Protein AF-A0A4R6IGE2-F1 (afdb_monomer)

Nearest PDB structures (foldseek):
  7t22-assembly1_F  TM=5.938E-01  e=7.488E-34  Escherichia coli K-12
  3bh0-assembly1_A  TM=9.143E-01  e=8.572E-26  Bacillus phage SPP1
  6kza-assembly1_A  TM=8.684E-01  e=1.118E-25  Escherichia coli
  3bgw-assembly2_D  TM=7.047E-01  e=2.065E-30  Bacillus phage SPP1
  3bgw-assembly1_A  TM=6.607E-01  e=1.350E-30  Bacillus phage SPP1

Sequence (485 aa):
MYNTKSETNLSDPLVESLVLALLIYNRSTIEEFRGIIKMEDFDVPMHQELFSIIDSMVHFDTTVFEAKNKIKLVNRDSIVTELNRRIKDDHNFVQRFPNLTSEYIDNLAFSLSSSELLIDYVNKLKEKNKYRKIYNLLKENKRAFESDSIIDKPTLDFITEFSIKLNEIYDGQLNTEFENIHTVAMDYLQDLSNRSTTSEFPGIPSGFDDLDEITLGWQNGQLIILAARPGMGKTALAINFAVNAAEQFNKNVLFFSLEMDSSQLVERIIASDSKVNTLQLRKASNLTKEKKTAIQASVSKFSNWNINFSSKHDSELYSIINQIKRANSKKKLDLVIIDYLQLIHIKKKSGGDNRQVEVSKISNQLKALARELEIPIISLAQLSRQVEQRPDKRPLLSDLRESGSIEQDADIVLFMYRDDYYRKNDKSDDRSNSLSFVEIKVSKNRQGQTSTAKLIFNPAHSNFRNMNPDEAATLKKMEAEAGVK

Mean predicted aligned error: 15.22 Å

Solvent-accessible surface area (backbone atoms only — not comparable to full-atom values): 27382 Å² total; per-residue (Å²): 138,82,83,88,74,70,83,76,80,54,65,53,71,66,49,52,44,42,52,50,27,42,44,45,76,32,72,68,49,45,68,73,42,60,89,70,67,53,54,77,41,43,78,53,70,61,55,24,51,53,44,49,55,56,50,53,61,63,60,64,69,74,81,60,98,78,66,92,90,70,82,77,62,79,30,66,69,53,51,47,53,50,50,55,47,49,46,71,76,33,89,57,41,56,79,77,35,73,73,75,44,68,68,47,62,57,54,29,58,78,61,67,68,72,81,88,50,52,67,59,40,53,51,50,39,47,51,30,32,46,53,44,53,53,50,50,5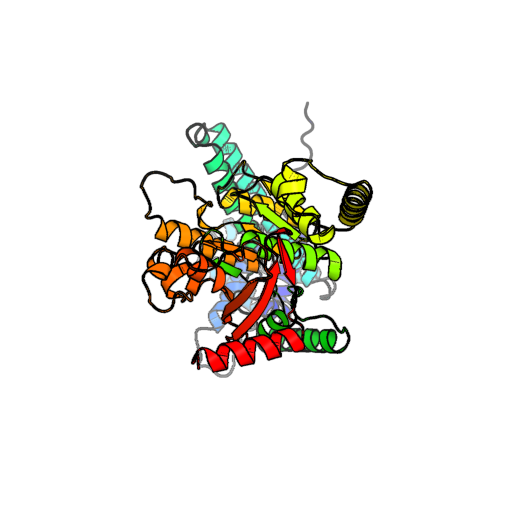3,52,51,53,52,50,50,37,60,75,63,56,72,49,75,85,52,60,69,67,59,54,53,47,54,52,50,52,58,52,46,54,62,64,53,72,71,65,84,61,88,68,81,58,70,67,59,56,50,51,55,49,51,52,54,52,54,51,50,75,72,41,97,61,67,88,18,53,51,50,75,33,65,62,48,27,73,53,57,46,20,52,38,62,30,30,24,32,36,47,31,26,54,89,90,76,44,64,69,39,54,53,50,47,34,49,47,32,27,14,69,78,65,70,30,33,29,41,39,38,26,64,82,54,53,64,68,63,53,49,50,40,51,41,10,36,73,38,67,40,46,43,70,36,63,76,66,70,43,94,69,48,73,66,55,51,51,35,43,53,54,39,60,61,56,51,80,74,38,44,70,46,77,46,62,66,86,65,49,38,49,69,58,46,51,51,51,51,55,56,46,34,74,77,47,74,56,54,35,38,38,36,41,39,55,88,66,51,42,73,90,75,83,84,71,89,74,55,67,41,61,52,47,29,52,50,38,48,50,51,30,50,48,11,46,75,68,53,23,21,32,40,34,27,38,77,44,52,74,67,44,74,75,41,92,70,58,68,80,54,79,74,45,48,53,76,24,61,48,39,68,69,56,35,39,30,34,34,36,54,43,49,65,66,69,59,52,49,73,70,78,76,64,93,68,88,81,58,77,36,65,31,39,40,31,32,77,38,38,78,88,51,64,64,52,69,23,63,36,37,35,35,77,55,22,46,32,75,44,70,59,51,73,68,56,52,54,50,48,52,50,52,36,61,75,68,70,63,126

Structure (mmCIF, N/CA/C/O backbone):
data_AF-A0A4R6IGE2-F1
#
_entry.id   AF-A0A4R6IGE2-F1
#
loop_
_atom_site.group_PDB
_atom_site.id
_atom_site.type_symbol
_atom_site.label_atom_id
_atom_site.label_alt_id
_atom_site.label_comp_id
_atom_site.label_asym_id
_atom_site.label_entity_id
_atom_site.label_seq_id
_atom_site.pdbx_PDB_ins_code
_atom_site.Cartn_x
_atom_site.Cartn_y
_atom_site.Cartn_z
_atom_site.occupancy
_atom_site.B_iso_or_equiv
_atom_site.auth_seq_id
_atom_site.auth_comp_id
_atom_site.auth_asym_id
_atom_site.auth_atom_id
_atom_site.pdbx_PDB_model_num
ATOM 1 N N . MET A 1 1 ? -33.494 39.518 17.119 1.00 35.81 1 MET A N 1
ATOM 2 C CA . MET A 1 1 ? -34.169 38.308 17.634 1.00 35.81 1 MET A CA 1
ATOM 3 C C . MET A 1 1 ? -33.733 37.118 16.790 1.00 35.81 1 MET A C 1
ATOM 5 O O . MET A 1 1 ? -34.366 36.830 15.785 1.00 35.81 1 MET A O 1
ATOM 9 N N . TYR A 1 2 ? -32.615 36.479 17.144 1.00 32.91 2 TYR A N 1
ATOM 10 C CA . TYR A 1 2 ? -32.284 35.167 16.587 1.00 32.91 2 TYR A CA 1
ATOM 11 C C . TYR A 1 2 ? -32.957 34.118 17.462 1.00 32.91 2 TYR A C 1
ATOM 13 O O . TYR A 1 2 ? -32.758 34.078 18.671 1.00 32.91 2 TYR A O 1
ATOM 21 N N . ASN A 1 3 ? -33.830 33.353 16.821 1.00 28.69 3 ASN A N 1
ATOM 22 C CA . ASN A 1 3 ? -34.655 32.307 17.396 1.00 28.69 3 ASN A CA 1
ATOM 23 C C . ASN A 1 3 ? -33.759 31.261 18.085 1.00 28.69 3 ASN A C 1
ATOM 25 O O . ASN A 1 3 ? -33.067 30.499 17.412 1.00 28.69 3 ASN A O 1
ATOM 29 N N . THR A 1 4 ? -33.763 31.230 19.417 1.00 36.81 4 THR A N 1
ATOM 30 C CA . THR A 1 4 ? -33.207 30.152 20.243 1.00 36.81 4 THR A CA 1
ATOM 31 C C . THR A 1 4 ? -34.063 28.902 20.040 1.00 36.81 4 THR A C 1
ATOM 33 O O . THR A 1 4 ? -35.033 28.677 20.763 1.00 36.81 4 THR A O 1
ATOM 36 N N . LYS A 1 5 ? -33.761 28.118 19.001 1.00 39.09 5 LYS A N 1
ATOM 37 C CA . LYS A 1 5 ? -34.379 26.809 18.770 1.00 39.09 5 LYS A CA 1
ATOM 38 C C . LYS A 1 5 ? -33.489 25.700 19.329 1.00 39.09 5 LYS A C 1
ATOM 40 O O . LYS A 1 5 ? -32.357 25.545 18.889 1.00 39.09 5 LYS A O 1
ATOM 45 N N . SER A 1 6 ? -34.099 24.964 20.260 1.00 40.00 6 SER A N 1
ATOM 46 C CA . SER A 1 6 ? -33.756 23.665 20.849 1.00 40.00 6 SER A CA 1
ATOM 47 C C . SER A 1 6 ? -32.365 23.522 21.460 1.00 40.00 6 SER A C 1
ATOM 49 O O . SER A 1 6 ? -31.368 23.446 20.745 1.00 40.00 6 SER A O 1
ATOM 51 N N . GLU A 1 7 ? -32.329 23.347 22.783 1.00 47.34 7 GLU A N 1
ATOM 52 C CA . GLU A 1 7 ? -31.314 22.517 23.432 1.00 47.34 7 GLU A CA 1
ATOM 53 C C . GLU A 1 7 ? -31.097 21.269 22.569 1.00 47.34 7 GLU A C 1
ATOM 55 O O . GLU A 1 7 ? -32.033 20.522 22.272 1.00 47.34 7 GLU A O 1
ATOM 60 N N . THR A 1 8 ? -29.886 21.106 22.045 1.00 55.88 8 THR A N 1
ATOM 61 C CA . THR A 1 8 ? -29.522 19.954 21.225 1.00 55.88 8 THR A CA 1
ATOM 62 C C . THR A 1 8 ? -29.798 18.688 22.028 1.00 55.88 8 THR A C 1
ATOM 64 O O . THR A 1 8 ? -29.165 18.474 23.059 1.00 55.88 8 THR A O 1
ATOM 67 N N . ASN A 1 9 ? -30.745 17.867 21.565 1.00 66.06 9 ASN A N 1
ATOM 68 C CA . ASN A 1 9 ? -31.171 16.630 22.222 1.00 66.06 9 ASN A CA 1
ATOM 69 C C . ASN A 1 9 ? -30.089 15.535 22.074 1.00 66.06 9 ASN A C 1
ATOM 71 O O . ASN A 1 9 ? -30.204 14.605 21.265 1.00 66.06 9 ASN A O 1
ATOM 75 N N . LEU A 1 10 ? -28.967 15.725 22.775 1.00 77.38 10 LEU A N 1
ATOM 76 C CA . LEU A 1 10 ? -27.775 14.863 22.789 1.00 77.38 10 LEU A CA 1
ATOM 77 C C . LEU A 1 10 ? -27.886 13.714 23.804 1.00 77.38 10 LEU A C 1
ATOM 79 O O . LEU A 1 10 ? -26.993 12.869 23.887 1.00 77.38 10 LEU A O 1
ATOM 83 N N . SER A 1 11 ? -28.993 13.658 24.537 1.00 79.81 11 SER A N 1
ATOM 84 C CA . SER A 1 11 ? -29.372 12.552 25.402 1.00 79.81 11 SER A CA 1
ATOM 85 C C . SER A 1 11 ? -30.689 11.944 24.950 1.00 79.81 11 SER A C 1
ATOM 87 O O . SER A 1 11 ? -31.429 12.516 24.154 1.00 79.81 11 SER A O 1
ATOM 89 N N . ASP A 1 12 ? -30.937 10.718 25.384 1.00 87.12 12 ASP A N 1
ATOM 90 C CA . ASP A 1 12 ? -32.221 10.061 25.186 1.00 87.12 12 ASP A CA 1
ATOM 91 C C . ASP A 1 12 ? -32.511 9.249 26.454 1.00 87.12 12 ASP A C 1
ATOM 93 O O . ASP A 1 12 ? -32.158 8.070 26.529 1.00 87.12 12 ASP A O 1
ATOM 97 N N . PRO A 1 13 ? -33.089 9.892 27.490 1.00 87.31 13 PRO A N 1
ATOM 98 C CA . PRO A 1 13 ? -33.332 9.244 28.775 1.00 87.31 13 PRO A CA 1
ATOM 99 C C . PRO A 1 13 ? -34.188 7.981 28.655 1.00 87.31 13 PRO A C 1
ATOM 101 O O . PRO A 1 13 ? -34.003 7.056 29.435 1.00 87.31 13 PRO A O 1
ATOM 104 N N . LEU A 1 14 ? -35.084 7.917 27.662 1.00 86.62 14 LEU A N 1
ATOM 105 C CA . LEU A 1 14 ? -35.899 6.731 27.397 1.00 86.62 14 LEU A CA 1
ATOM 106 C C . LEU A 1 14 ? -35.028 5.561 26.935 1.00 86.62 14 LEU A C 1
ATOM 108 O O . LEU A 1 14 ? -35.164 4.462 27.463 1.00 86.62 14 LEU A O 1
ATOM 112 N N . VAL A 1 15 ? -34.107 5.790 25.994 1.00 88.31 15 VAL A N 1
ATOM 113 C CA . VAL A 1 15 ? -33.153 4.758 25.545 1.00 88.31 15 VAL A CA 1
ATOM 114 C C . VAL A 1 15 ? -32.267 4.297 26.696 1.00 88.31 15 VAL A C 1
ATOM 116 O O . VAL A 1 15 ? -32.063 3.098 26.864 1.00 88.31 15 VAL A O 1
ATOM 119 N N . GLU A 1 16 ? -31.779 5.223 27.521 1.00 90.94 16 GLU A N 1
ATOM 120 C CA . GLU A 1 16 ? -30.987 4.883 28.705 1.00 90.94 16 GLU A CA 1
ATOM 121 C C . GLU A 1 16 ? -31.769 4.001 29.690 1.00 90.94 16 GLU A C 1
ATOM 123 O O . GLU A 1 16 ? -31.268 2.958 30.113 1.00 90.94 16 GLU A O 1
ATOM 128 N N . SER A 1 17 ? -33.013 4.373 30.008 1.00 89.69 17 SER A N 1
ATOM 129 C CA . SER A 1 17 ? -33.897 3.582 30.867 1.00 89.69 17 SER A CA 1
ATOM 130 C C . SER A 1 17 ? -34.194 2.198 30.278 1.00 89.69 17 SER A C 1
ATOM 132 O O . SER A 1 17 ? -34.196 1.217 31.018 1.00 89.69 17 SER A O 1
ATOM 134 N N . LEU A 1 18 ? -34.386 2.086 28.958 1.00 88.56 18 LEU A N 1
ATOM 135 C CA . LEU A 1 18 ? -34.598 0.806 28.269 1.00 88.56 18 LEU A CA 1
ATOM 136 C C . LEU A 1 18 ? -33.371 -0.107 28.352 1.00 88.56 18 LEU A C 1
ATOM 138 O O . LEU A 1 18 ? -33.510 -1.289 28.661 1.00 88.56 18 LEU A O 1
ATOM 142 N N . VAL A 1 19 ? -32.169 0.432 28.124 1.00 88.69 19 VAL A N 1
ATOM 143 C CA . VAL A 1 19 ? -30.914 -0.330 28.240 1.00 88.69 19 VAL A CA 1
ATOM 144 C C . VAL A 1 19 ? -30.706 -0.808 29.677 1.00 88.69 19 VAL A C 1
ATOM 146 O O . VAL A 1 19 ? -30.392 -1.978 29.888 1.00 88.69 19 VAL A O 1
ATOM 149 N N . LEU A 1 20 ? -30.940 0.053 30.674 1.00 89.56 20 LEU A N 1
ATOM 150 C CA . LEU A 1 20 ? -30.871 -0.337 32.085 1.00 89.56 20 LEU A CA 1
ATOM 151 C C . LEU A 1 20 ? -31.903 -1.414 32.426 1.00 89.56 20 LEU A C 1
ATOM 153 O O . LEU A 1 20 ? -31.559 -2.394 33.077 1.00 89.56 20 LEU A O 1
ATOM 157 N N . ALA A 1 21 ? -33.145 -1.281 31.959 1.00 87.81 21 ALA A N 1
ATOM 158 C CA . ALA A 1 21 ? -34.170 -2.297 32.167 1.00 87.81 21 ALA A CA 1
ATOM 159 C C . ALA A 1 21 ? -33.749 -3.652 31.573 1.00 87.81 21 ALA A C 1
ATOM 161 O O . ALA A 1 21 ? -33.869 -4.683 32.235 1.00 87.81 21 ALA A O 1
ATOM 162 N N . LEU A 1 22 ? -33.199 -3.659 30.356 1.00 84.94 22 LEU A N 1
ATOM 163 C CA . LEU A 1 22 ? -32.723 -4.882 29.708 1.00 84.94 22 LEU A CA 1
ATOM 164 C C . LEU A 1 22 ? -31.559 -5.510 30.478 1.00 84.94 22 LEU A C 1
ATOM 166 O O . LEU A 1 22 ? -31.580 -6.715 30.711 1.00 84.94 22 LEU A O 1
ATOM 170 N N . LEU A 1 23 ? -30.599 -4.708 30.945 1.00 84.44 23 LEU A N 1
ATOM 171 C CA . LEU A 1 23 ? -29.509 -5.196 31.791 1.00 84.44 23 LEU A CA 1
ATOM 172 C C . LEU A 1 23 ? -30.039 -5.803 33.099 1.00 84.44 23 LEU A C 1
ATOM 174 O O . LEU A 1 23 ? -29.579 -6.856 33.510 1.00 84.44 23 LEU A O 1
ATOM 178 N N . ILE A 1 24 ? -31.029 -5.190 33.748 1.00 85.62 24 ILE A N 1
ATOM 179 C CA . ILE A 1 24 ? -31.534 -5.652 35.053 1.00 85.62 24 ILE A CA 1
ATOM 180 C C . ILE A 1 24 ? -32.374 -6.933 34.936 1.00 85.62 24 ILE A C 1
ATOM 182 O O . ILE A 1 24 ? -32.299 -7.799 35.812 1.00 85.62 24 ILE A O 1
ATOM 186 N N . TYR A 1 25 ? -33.195 -7.043 33.888 1.00 82.31 25 TYR A N 1
ATOM 187 C CA . TYR A 1 25 ? -34.225 -8.082 33.777 1.00 82.31 25 TYR A CA 1
ATOM 188 C C . TYR A 1 25 ? -33.913 -9.173 32.739 1.00 82.31 25 TYR A C 1
ATOM 190 O O . TYR A 1 25 ? -34.553 -10.225 32.775 1.00 82.31 25 TYR A O 1
ATOM 198 N N . ASN A 1 26 ? -32.921 -8.990 31.857 1.00 78.19 26 ASN A N 1
ATOM 199 C CA . ASN A 1 26 ? -32.468 -10.017 30.916 1.00 78.19 26 ASN A CA 1
ATOM 200 C C . ASN A 1 26 ? -31.017 -10.436 31.190 1.00 78.19 26 ASN A C 1
ATOM 202 O O . ASN A 1 26 ? -30.056 -9.721 30.919 1.00 78.19 26 ASN A O 1
ATOM 206 N N . ARG A 1 27 ? -30.854 -11.671 31.670 1.00 69.56 27 ARG A N 1
ATOM 207 C CA . ARG A 1 27 ? -29.547 -12.221 32.044 1.00 69.56 27 ARG A CA 1
ATOM 208 C C . ARG A 1 27 ? -28.571 -12.344 30.869 1.00 69.56 27 ARG A C 1
ATOM 210 O O . ARG A 1 27 ? -27.387 -12.089 31.050 1.00 69.56 27 ARG A O 1
ATOM 217 N N . SER A 1 28 ? -29.061 -12.727 29.689 1.00 69.75 28 SER A N 1
ATOM 218 C CA . SER A 1 28 ? -28.213 -12.892 28.495 1.00 69.75 28 SER A CA 1
ATOM 219 C C . SER A 1 28 ? -27.576 -11.570 28.050 1.00 69.75 28 SER A C 1
ATOM 221 O O . SER A 1 28 ? -26.427 -11.541 27.624 1.00 69.75 28 SER A O 1
ATOM 223 N N . THR A 1 29 ? -28.285 -10.460 28.268 1.00 72.50 29 THR A N 1
ATOM 224 C CA . THR A 1 29 ? -27.862 -9.109 27.895 1.00 72.50 29 THR A CA 1
ATOM 225 C C . THR A 1 29 ? -26.653 -8.615 28.688 1.00 72.50 29 THR A C 1
ATOM 227 O O . THR A 1 29 ? -25.773 -7.977 28.118 1.00 72.50 29 THR A O 1
ATOM 230 N N . ILE A 1 30 ? -26.566 -8.908 29.991 1.00 72.31 30 ILE A N 1
ATOM 231 C CA . ILE A 1 30 ? -25.392 -8.508 30.787 1.00 72.31 30 ILE A CA 1
ATOM 232 C C . ILE A 1 30 ? -24.125 -9.185 30.255 1.00 72.31 30 ILE A C 1
ATOM 234 O O . ILE A 1 30 ? -23.082 -8.542 30.161 1.00 72.31 30 ILE A O 1
ATOM 238 N N . GLU A 1 31 ? -24.208 -10.478 29.931 1.00 70.50 31 GLU A N 1
ATOM 239 C CA . GLU A 1 31 ? -23.061 -11.247 29.439 1.00 70.50 31 GLU A CA 1
ATOM 240 C C . GLU A 1 31 ? -22.631 -10.776 28.044 1.00 70.50 31 GLU A C 1
ATOM 242 O O . GLU A 1 31 ? -21.440 -10.587 27.808 1.00 70.50 31 GLU A O 1
ATOM 247 N N . GLU A 1 32 ? -23.595 -10.518 27.157 1.00 73.12 32 GLU A N 1
ATOM 248 C CA . GLU A 1 32 ? -23.356 -10.062 25.783 1.00 73.12 32 GLU A CA 1
ATOM 249 C C . GLU A 1 32 ? -22.715 -8.665 25.717 1.00 73.12 32 GLU A C 1
ATOM 251 O O . GLU A 1 32 ? -21.806 -8.436 24.921 1.00 73.12 32 GLU A O 1
ATOM 256 N N . PHE A 1 33 ? -23.143 -7.730 26.572 1.00 72.19 33 PHE A N 1
ATOM 257 C CA . PHE A 1 33 ? -22.711 -6.326 26.513 1.00 72.19 33 PHE A CA 1
ATOM 258 C C . PHE A 1 33 ? -21.654 -5.941 27.555 1.00 72.19 33 PHE A C 1
ATOM 260 O O . PHE A 1 33 ? -21.334 -4.755 27.727 1.00 72.19 33 PHE A O 1
ATOM 267 N N . ARG A 1 34 ? -21.067 -6.928 28.236 1.00 71.06 34 ARG A N 1
ATOM 268 C CA . ARG A 1 34 ? -20.004 -6.714 29.222 1.00 71.06 34 ARG A CA 1
ATOM 269 C C . ARG A 1 34 ? -18.792 -6.033 28.583 1.00 71.06 34 ARG A C 1
ATOM 271 O O . ARG A 1 34 ? -18.270 -6.489 27.572 1.00 71.06 34 ARG A O 1
ATOM 278 N N . GLY A 1 35 ? -18.331 -4.927 29.170 1.00 70.44 35 GLY A N 1
ATOM 279 C CA . GLY A 1 35 ? -17.205 -4.139 28.644 1.00 70.44 35 GLY A CA 1
ATOM 280 C C . GLY A 1 35 ? -17.505 -3.381 27.342 1.00 70.44 35 GLY A C 1
ATOM 281 O O . GLY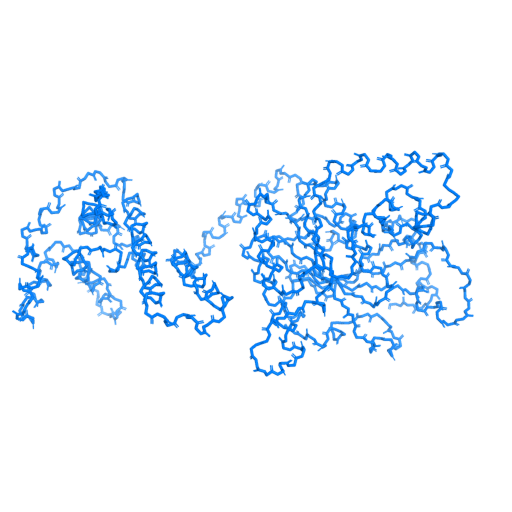 A 1 35 ? -16.697 -2.551 26.916 1.00 70.44 35 GLY A O 1
ATOM 282 N N . ILE A 1 36 ? -18.671 -3.622 26.731 1.00 80.06 36 ILE A N 1
ATOM 283 C CA . ILE A 1 36 ? -19.178 -2.865 25.591 1.00 80.06 36 ILE A CA 1
ATOM 284 C C . ILE A 1 36 ? -19.785 -1.562 26.102 1.00 80.06 36 ILE A C 1
ATOM 286 O O . ILE A 1 36 ? -19.395 -0.502 25.616 1.00 80.06 36 ILE A O 1
ATOM 290 N N . ILE A 1 37 ? -20.708 -1.624 27.064 1.00 85.75 37 ILE A N 1
ATOM 291 C CA . ILE A 1 37 ? -21.339 -0.437 27.659 1.00 85.75 37 ILE A CA 1
ATOM 292 C C . ILE A 1 37 ? -20.465 0.075 28.807 1.00 85.75 37 ILE A C 1
ATOM 294 O O . ILE A 1 37 ? -20.007 -0.705 29.643 1.00 85.75 37 ILE A O 1
ATOM 298 N N . LYS A 1 38 ? -20.232 1.386 28.852 1.00 87.31 38 LYS A N 1
ATOM 299 C CA . LYS A 1 38 ? -19.488 2.077 29.912 1.00 87.31 38 LYS A CA 1
ATOM 300 C C . LYS A 1 38 ? -20.391 3.080 30.622 1.00 87.31 38 LYS A C 1
ATOM 302 O O . LYS A 1 38 ? -21.347 3.586 30.046 1.00 87.31 38 LYS A O 1
ATOM 307 N N . MET A 1 39 ? -20.036 3.447 31.854 1.00 89.44 39 MET A N 1
ATOM 308 C CA . MET A 1 39 ? -20.760 4.471 32.624 1.00 89.44 39 MET A CA 1
ATOM 309 C C . MET A 1 39 ? -20.910 5.789 31.842 1.00 89.44 39 MET A C 1
ATOM 311 O O . MET A 1 39 ? -21.970 6.401 31.854 1.00 89.44 39 MET A O 1
ATOM 315 N N . GLU A 1 40 ? -19.871 6.190 31.107 1.00 88.19 40 GLU A N 1
ATOM 316 C CA . GLU A 1 40 ? -19.851 7.396 30.267 1.00 88.19 40 GLU A CA 1
ATOM 317 C C . GLU A 1 40 ? -20.870 7.373 29.111 1.00 88.19 40 GLU A C 1
ATOM 319 O O . GLU A 1 40 ? -21.154 8.415 28.517 1.00 88.19 40 GLU A O 1
ATOM 324 N N . ASP A 1 41 ? -21.402 6.198 28.753 1.00 89.88 41 ASP A N 1
ATOM 325 C CA . ASP A 1 41 ? -22.403 6.069 27.691 1.00 89.88 41 ASP 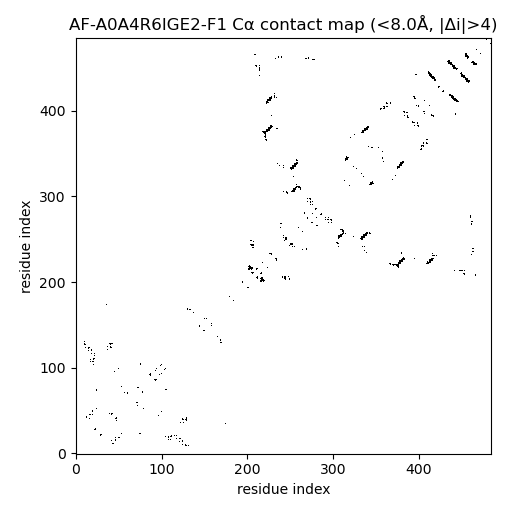A CA 1
ATOM 326 C C . ASP A 1 41 ? -23.769 6.634 28.105 1.00 89.88 41 ASP A C 1
ATOM 328 O O . ASP A 1 41 ? -24.556 7.014 27.236 1.00 89.88 41 ASP A O 1
ATOM 332 N N . PHE A 1 42 ? -24.025 6.777 29.405 1.00 92.25 42 PHE A N 1
ATOM 333 C CA . PHE A 1 42 ? -25.231 7.396 29.955 1.00 92.25 42 PHE A CA 1
ATOM 334 C C . PHE A 1 42 ? -25.014 8.898 30.174 1.00 92.25 42 PHE A C 1
ATOM 336 O O . PHE A 1 42 ? -23.959 9.307 30.657 1.00 92.25 42 PHE A O 1
ATOM 343 N N . ASP A 1 43 ? -25.992 9.733 29.823 1.00 91.94 43 ASP A N 1
ATOM 344 C CA . ASP A 1 43 ? -25.962 11.178 30.097 1.00 91.94 43 ASP A CA 1
ATOM 345 C C . ASP A 1 43 ? -26.583 11.506 31.456 1.00 91.94 43 ASP A C 1
ATOM 347 O O . ASP A 1 43 ? -26.088 12.367 32.183 1.00 91.94 43 ASP A O 1
ATOM 351 N N . VAL A 1 44 ? -27.661 10.805 31.825 1.00 91.06 44 VAL A N 1
ATOM 352 C CA . VAL A 1 44 ? -28.389 11.086 33.063 1.00 91.06 44 VAL A CA 1
ATOM 353 C C . VAL A 1 44 ? -27.555 10.603 34.258 1.00 91.06 44 VAL A C 1
ATOM 355 O O . VAL A 1 44 ? -27.302 9.400 34.371 1.00 91.06 44 VAL A O 1
ATOM 358 N N . PRO A 1 45 ? -27.184 11.479 35.217 1.00 90.69 45 PRO A N 1
ATOM 359 C CA . PRO A 1 45 ? -26.326 11.100 36.348 1.00 90.69 45 PRO A CA 1
ATOM 360 C C . PRO A 1 45 ? -26.874 9.933 37.176 1.00 90.69 45 PRO A C 1
ATOM 362 O O . PRO A 1 45 ? -26.132 9.086 37.659 1.00 90.69 45 PRO A O 1
ATOM 365 N N . MET A 1 46 ? -28.199 9.858 37.306 1.00 91.19 46 MET A N 1
ATOM 366 C CA . MET A 1 46 ? -28.871 8.754 37.985 1.00 91.19 46 MET A CA 1
ATOM 367 C C . MET A 1 46 ? -28.686 7.412 37.260 1.00 91.19 46 MET A C 1
ATOM 369 O O . MET A 1 46 ? -28.497 6.386 37.908 1.00 91.19 46 MET A O 1
ATOM 373 N N . HIS A 1 47 ? -28.729 7.410 35.925 1.00 93.44 47 HIS A N 1
ATOM 374 C CA . HIS A 1 47 ? -28.508 6.206 35.128 1.00 93.44 47 HIS A CA 1
ATOM 375 C C . HIS A 1 47 ? -27.040 5.774 35.157 1.00 93.44 47 HIS A C 1
ATOM 377 O O . HIS A 1 47 ? -26.769 4.579 35.235 1.00 93.44 47 HIS A O 1
ATOM 383 N N . GLN A 1 48 ? -26.105 6.731 35.173 1.00 93.31 48 GLN A N 1
ATOM 384 C CA . GLN A 1 48 ? -24.681 6.459 35.389 1.00 93.31 48 GLN A CA 1
ATOM 385 C C . GLN A 1 48 ? -24.446 5.740 36.724 1.00 93.31 48 GLN A C 1
ATOM 387 O O . GLN A 1 48 ? -23.751 4.726 36.765 1.00 93.31 48 GLN A O 1
ATOM 392 N N . GLU A 1 49 ? -25.058 6.228 37.807 1.00 92.81 49 GLU A N 1
ATOM 393 C CA . GLU A 1 49 ? -24.933 5.612 39.132 1.00 92.81 49 GLU A CA 1
ATOM 394 C C . GLU A 1 49 ? -25.582 4.221 39.179 1.00 92.81 49 GLU A C 1
ATOM 396 O O . GLU A 1 49 ? -24.982 3.272 39.685 1.00 92.81 49 GLU A O 1
ATOM 401 N N . LEU A 1 50 ? -26.776 4.062 38.597 1.00 92.06 50 LEU A N 1
ATOM 402 C CA . LEU A 1 50 ? -27.435 2.758 38.512 1.00 92.06 50 LEU A CA 1
ATOM 403 C C . LEU A 1 50 ? -26.603 1.754 37.699 1.00 92.06 50 LEU A C 1
ATOM 405 O O . LEU A 1 50 ? -26.434 0.612 38.127 1.00 92.06 50 LEU A O 1
ATOM 409 N N . PHE A 1 51 ? -26.026 2.176 36.572 1.00 91.69 51 PHE A N 1
ATOM 410 C CA . PHE A 1 51 ? -25.110 1.344 35.796 1.00 91.69 51 PHE A CA 1
ATOM 411 C C . PHE A 1 51 ? -23.842 1.001 36.588 1.00 91.69 51 PHE A C 1
ATOM 413 O O . PHE A 1 51 ? -23.418 -0.147 36.574 1.00 91.69 51 PHE A O 1
ATOM 420 N N . SER A 1 52 ? -23.269 1.947 37.337 1.00 89.94 52 SER A N 1
ATOM 421 C CA . SER A 1 52 ? -22.118 1.707 38.224 1.00 89.94 52 SER A CA 1
ATOM 422 C C . SER A 1 52 ? -22.410 0.649 39.296 1.00 89.94 52 SER A C 1
ATOM 424 O O . SER A 1 52 ? -21.536 -0.151 39.643 1.00 89.94 52 SER A O 1
ATOM 426 N N . ILE A 1 53 ? -23.639 0.603 39.820 1.00 89.19 53 ILE A N 1
ATOM 427 C CA . ILE A 1 53 ? -24.081 -0.468 40.723 1.00 89.19 53 ILE A CA 1
ATOM 428 C C . ILE A 1 53 ? -24.062 -1.809 39.986 1.00 89.19 53 ILE A C 1
ATOM 430 O O . ILE A 1 53 ? -23.390 -2.735 40.442 1.00 89.19 53 ILE A O 1
ATOM 434 N N . ILE A 1 54 ? -24.726 -1.892 38.831 1.00 87.69 54 ILE A N 1
ATOM 435 C CA . ILE A 1 54 ? -24.784 -3.106 38.001 1.00 87.69 54 ILE A CA 1
ATOM 436 C C . ILE A 1 54 ? -23.368 -3.599 37.653 1.00 87.69 54 ILE A C 1
ATOM 438 O O . ILE A 1 54 ? -23.038 -4.759 37.894 1.00 87.69 54 ILE A O 1
ATOM 442 N N . ASP A 1 55 ? -22.507 -2.713 37.159 1.00 85.00 55 ASP A N 1
ATOM 443 C CA . ASP A 1 55 ? -21.151 -3.030 36.708 1.00 85.00 55 ASP A CA 1
ATOM 444 C C . ASP A 1 55 ? -20.237 -3.499 37.854 1.00 85.00 55 ASP A C 1
ATOM 446 O O . ASP A 1 55 ? -19.474 -4.458 37.704 1.00 85.00 55 ASP A O 1
ATOM 450 N N . SER A 1 56 ? -20.365 -2.898 39.043 1.00 82.62 56 SER A N 1
ATOM 451 C CA . SER A 1 56 ? -19.615 -3.321 40.236 1.00 82.62 56 SER A CA 1
ATOM 452 C C . SER A 1 56 ? -19.941 -4.750 40.674 1.00 82.62 56 SER A C 1
ATOM 454 O O . SER A 1 56 ? -19.062 -5.478 41.141 1.00 82.62 56 SER A O 1
ATOM 456 N N . MET A 1 57 ? -21.190 -5.177 40.477 1.00 77.00 57 MET A N 1
ATOM 457 C CA . MET A 1 57 ? -21.639 -6.528 40.806 1.00 77.00 57 MET A CA 1
ATOM 458 C C . MET A 1 57 ? -21.118 -7.558 39.800 1.00 77.00 57 MET A C 1
ATOM 460 O O . MET A 1 57 ? -20.816 -8.680 40.192 1.00 77.00 57 MET A O 1
ATOM 464 N N . VAL A 1 58 ? -20.934 -7.162 38.537 1.00 70.25 58 VAL A N 1
ATOM 465 C CA . VAL A 1 58 ? -20.338 -8.003 37.485 1.00 70.25 58 VAL A CA 1
ATOM 466 C C . VAL A 1 58 ? -18.821 -8.171 37.675 1.00 70.25 58 VAL A C 1
ATOM 468 O O . VAL A 1 58 ? -18.274 -9.240 37.399 1.00 70.25 58 VAL A O 1
ATOM 471 N N . HIS A 1 59 ? -18.119 -7.143 38.163 1.00 59.69 59 HIS A N 1
ATOM 472 C CA . HIS A 1 59 ? -16.665 -7.186 38.385 1.00 59.69 59 HIS A CA 1
ATOM 473 C C . HIS A 1 59 ? -16.244 -7.984 39.632 1.00 59.69 59 HIS A C 1
ATOM 475 O O . HIS A 1 59 ? -15.163 -8.581 39.642 1.00 59.69 59 HIS A O 1
ATOM 481 N N . PHE A 1 60 ? -17.085 -8.034 40.671 1.00 50.66 60 PHE A N 1
ATOM 482 C CA . PHE A 1 60 ? -16.785 -8.762 41.913 1.00 50.66 60 PHE A CA 1
ATOM 483 C C . PHE A 1 60 ? -16.720 -10.290 41.734 1.00 50.66 60 PHE A C 1
ATOM 485 O O . PHE A 1 60 ? -16.074 -10.968 42.530 1.00 50.66 60 PHE A O 1
ATOM 492 N N . ASP A 1 61 ? -17.335 -10.830 40.679 1.00 50.94 61 ASP A N 1
ATOM 493 C CA . ASP A 1 61 ? -17.406 -12.275 40.427 1.00 50.94 61 ASP A CA 1
ATOM 494 C C . ASP A 1 61 ? -16.129 -12.861 39.785 1.00 50.94 61 ASP A C 1
ATOM 496 O O . ASP A 1 61 ? -15.978 -14.079 39.709 1.00 50.94 61 ASP A O 1
ATOM 500 N N . THR A 1 62 ? -15.177 -12.031 39.341 1.00 45.78 62 THR A N 1
ATOM 501 C CA . THR A 1 62 ? -13.960 -12.500 38.639 1.00 45.78 62 THR A CA 1
ATOM 502 C C . THR A 1 62 ? -12.735 -12.749 39.525 1.00 45.78 62 THR A C 1
ATOM 504 O O . THR A 1 62 ? -11.794 -13.398 39.074 1.00 45.78 62 THR A O 1
ATOM 507 N N . THR A 1 63 ? -12.706 -12.273 40.772 1.00 44.91 63 THR A N 1
ATOM 508 C CA . THR A 1 63 ? -11.498 -12.334 41.623 1.00 44.91 63 THR A CA 1
ATOM 509 C C . THR A 1 63 ? -11.446 -13.511 42.598 1.00 44.91 63 THR A C 1
ATOM 511 O O . THR A 1 63 ? -10.433 -13.678 43.274 1.00 44.91 63 THR A O 1
ATOM 514 N N . VAL A 1 64 ? -12.469 -14.372 42.659 1.00 39.38 64 VAL A N 1
ATOM 515 C CA . VAL A 1 64 ? -12.478 -15.526 43.575 1.00 39.38 64 VAL A CA 1
ATOM 516 C C . VAL A 1 64 ? -12.816 -16.808 42.818 1.00 39.38 64 VAL A C 1
ATOM 518 O O . VAL A 1 64 ? -13.974 -17.159 42.621 1.00 39.38 64 VAL A O 1
ATOM 521 N N . PHE A 1 65 ? -11.774 -17.546 42.430 1.00 40.69 65 PHE A N 1
ATOM 522 C CA . PHE A 1 65 ? -11.858 -18.869 41.796 1.00 40.69 65 PHE A CA 1
ATOM 523 C C . PHE A 1 65 ? -12.316 -19.989 42.762 1.00 40.69 65 PHE A C 1
ATOM 525 O O . PHE A 1 65 ? -12.288 -21.168 42.422 1.00 40.69 65 PHE A O 1
ATOM 532 N N . GLU A 1 66 ? -12.769 -19.661 43.973 1.00 37.47 66 GLU A N 1
ATOM 533 C CA . GLU A 1 66 ? -13.122 -20.647 44.995 1.00 37.47 66 GLU A CA 1
ATOM 534 C C . GLU A 1 66 ? -14.438 -20.308 45.704 1.00 37.47 66 GLU A C 1
ATOM 536 O O . GLU A 1 66 ? -14.449 -19.745 46.792 1.00 37.47 66 GLU A O 1
ATOM 541 N N . ALA A 1 67 ? -15.563 -20.706 45.107 1.00 33.84 67 ALA A N 1
ATOM 542 C CA . ALA A 1 67 ? -16.683 -21.303 45.839 1.00 33.84 67 ALA A CA 1
ATOM 543 C C . ALA A 1 67 ? -17.722 -21.859 44.857 1.00 33.84 67 ALA A C 1
ATOM 545 O O . ALA A 1 67 ? -18.458 -21.131 44.193 1.00 33.84 67 ALA A O 1
ATOM 546 N N . LYS A 1 68 ? -17.829 -23.189 44.814 1.00 38.56 68 LYS A N 1
ATOM 547 C CA . LYS A 1 68 ? -19.012 -23.887 44.301 1.00 38.56 68 LYS A CA 1
ATOM 548 C C . LYS A 1 68 ? -20.279 -23.256 44.916 1.00 38.56 68 LYS A C 1
ATOM 550 O O . LYS A 1 68 ? -20.387 -23.182 46.135 1.00 38.56 68 LYS A O 1
ATOM 555 N N . ASN A 1 69 ? -21.242 -22.883 44.070 1.00 38.16 69 ASN A N 1
ATOM 556 C CA . ASN A 1 69 ? -22.614 -22.457 44.404 1.00 38.16 69 ASN A CA 1
ATOM 557 C C . ASN A 1 69 ? -22.833 -21.076 45.053 1.00 38.16 69 ASN A C 1
ATOM 559 O O . ASN A 1 69 ? -23.383 -21.008 46.151 1.00 38.16 69 ASN A O 1
ATOM 563 N N . LYS A 1 70 ? -22.587 -19.985 44.316 1.00 39.00 70 LYS A N 1
ATOM 564 C CA . LYS A 1 70 ? -23.487 -18.807 44.270 1.00 39.00 70 LYS A CA 1
ATOM 565 C C . LYS A 1 70 ? -23.007 -17.834 43.193 1.00 39.00 70 LYS A C 1
ATOM 567 O O . LYS A 1 70 ? -22.217 -16.943 43.464 1.00 39.00 70 LYS A O 1
ATOM 572 N N . ILE A 1 71 ? -23.533 -17.983 41.980 1.00 45.81 71 ILE A N 1
ATOM 573 C CA . ILE A 1 71 ? -23.660 -16.837 41.076 1.00 45.81 71 ILE A CA 1
ATOM 574 C C . ILE A 1 71 ? -24.496 -15.825 41.866 1.00 45.81 71 ILE A C 1
ATOM 576 O O . ILE A 1 71 ? -25.659 -16.123 42.167 1.00 45.81 71 ILE A O 1
ATOM 580 N N . LYS A 1 72 ? -23.933 -14.687 42.286 1.00 51.78 72 LYS A N 1
ATOM 581 C CA . LYS A 1 72 ? -24.766 -13.582 42.773 1.00 51.78 72 LYS A CA 1
ATOM 582 C C . LYS A 1 72 ? -25.472 -13.060 41.530 1.00 51.78 72 LYS A C 1
ATOM 584 O O . LYS A 1 72 ? -24.932 -12.238 40.806 1.00 51.78 72 LYS A O 1
ATOM 589 N N . LEU A 1 73 ? -26.637 -13.636 41.220 1.00 58.91 73 LEU A N 1
ATOM 590 C CA . LEU A 1 73 ? -27.436 -13.222 40.074 1.00 58.91 73 LEU A CA 1
ATOM 591 C C . LEU A 1 73 ? -27.575 -11.700 40.140 1.00 58.91 73 LEU A C 1
ATOM 593 O O . LEU A 1 73 ? -28.163 -11.185 41.093 1.00 58.91 73 LEU A O 1
ATOM 597 N N . VAL A 1 74 ? -27.038 -10.993 39.145 1.00 71.00 74 VAL A N 1
ATOM 598 C CA . VAL A 1 74 ? -27.397 -9.595 38.936 1.00 71.00 74 VAL A CA 1
ATOM 599 C C . VAL A 1 74 ? -28.878 -9.611 38.596 1.00 71.00 74 VAL A C 1
ATOM 601 O O . VAL A 1 74 ? -29.301 -10.064 37.538 1.00 71.00 74 VAL A O 1
ATOM 604 N N . ASN A 1 75 ? -29.669 -9.253 39.592 1.00 79.19 75 ASN A N 1
ATOM 605 C CA . ASN A 1 75 ? -31.110 -9.209 39.538 1.00 79.19 75 ASN A CA 1
ATOM 606 C C . ASN A 1 75 ? -31.570 -8.022 40.376 1.00 79.19 75 ASN A C 1
ATOM 608 O O . ASN A 1 75 ? -30.807 -7.456 41.168 1.00 79.19 75 ASN A O 1
ATOM 612 N N . ARG A 1 76 ? -32.840 -7.669 40.204 1.00 86.19 76 ARG A N 1
ATOM 613 C CA . ARG A 1 76 ? -33.470 -6.541 40.884 1.00 86.19 76 ARG A CA 1
ATOM 614 C C . ARG A 1 76 ? -33.170 -6.513 42.388 1.00 86.19 76 ARG A C 1
ATOM 616 O O . ARG A 1 76 ? -32.734 -5.485 42.895 1.00 86.19 76 ARG A O 1
ATOM 623 N N . ASP A 1 77 ? -33.336 -7.624 43.104 1.00 85.69 77 ASP A N 1
ATOM 624 C CA . ASP A 1 77 ? -33.170 -7.645 44.567 1.00 85.69 77 ASP A CA 1
ATOM 625 C C . ASP A 1 77 ? -31.720 -7.439 45.013 1.00 85.69 77 ASP A C 1
ATOM 627 O O . ASP A 1 77 ? -31.452 -6.752 46.005 1.00 85.69 77 ASP A O 1
ATOM 631 N N . SER A 1 78 ? -30.768 -7.989 44.262 1.00 85.44 78 SER A N 1
ATOM 632 C CA . SER A 1 78 ? -29.343 -7.812 44.540 1.00 85.44 78 SER A CA 1
ATOM 633 C C . SER A 1 78 ? -28.906 -6.367 44.278 1.00 85.44 78 SER A C 1
ATOM 635 O O . SER A 1 78 ? -28.149 -5.808 45.072 1.00 85.44 78 SER A O 1
ATOM 637 N N . ILE A 1 79 ? -29.446 -5.732 43.231 1.00 87.50 79 ILE A N 1
ATOM 638 C CA . ILE A 1 79 ? -29.209 -4.315 42.918 1.00 87.50 79 ILE A CA 1
ATOM 639 C C . ILE A 1 79 ? -29.809 -3.414 44.000 1.00 87.50 79 ILE A C 1
ATOM 641 O O . ILE A 1 79 ? -29.132 -2.515 44.488 1.00 87.50 79 ILE A O 1
ATOM 645 N N . VAL A 1 80 ? -31.050 -3.668 44.430 1.00 89.12 80 VAL A N 1
ATOM 646 C CA . VAL A 1 80 ? -31.697 -2.899 45.510 1.00 89.12 80 VAL A CA 1
ATOM 647 C C . VAL A 1 80 ? -30.931 -3.046 46.828 1.00 89.12 80 VAL A C 1
ATOM 649 O O . VAL A 1 80 ? -30.797 -2.084 47.587 1.00 89.12 80 VAL A O 1
ATOM 652 N N . THR A 1 81 ? -30.386 -4.230 47.108 1.00 89.56 81 THR A N 1
ATOM 653 C CA . THR A 1 81 ? -29.541 -4.458 48.289 1.00 89.56 81 THR A CA 1
ATOM 654 C C . THR A 1 81 ? -28.270 -3.609 48.238 1.00 89.56 81 THR A C 1
ATOM 656 O O . THR A 1 81 ? -27.928 -2.957 49.226 1.00 89.56 81 THR A O 1
ATOM 659 N N . GLU A 1 82 ? -27.595 -3.580 47.090 1.00 89.00 82 GLU A N 1
ATOM 660 C CA . GLU A 1 82 ? -26.379 -2.791 46.890 1.00 89.00 82 GLU A CA 1
ATOM 661 C C . GLU A 1 82 ? -26.657 -1.279 46.898 1.00 89.00 82 GLU A C 1
ATOM 663 O O . GLU A 1 82 ? -25.919 -0.520 47.524 1.00 89.00 82 GLU A O 1
ATOM 668 N N . LEU A 1 83 ? -27.771 -0.838 46.310 1.00 90.50 83 LEU A N 1
ATOM 669 C CA . LEU A 1 83 ? -28.247 0.544 46.394 1.00 90.50 83 LEU A CA 1
ATOM 670 C C . LEU A 1 83 ? -28.437 0.976 47.856 1.00 90.50 83 LEU A C 1
ATOM 672 O O . LEU A 1 83 ? -27.908 2.001 48.279 1.00 90.50 83 LEU A O 1
ATOM 676 N N . ASN A 1 84 ? -29.128 0.161 48.658 1.00 89.81 84 ASN A N 1
ATOM 677 C CA . ASN A 1 84 ? -29.325 0.429 50.085 1.00 89.81 84 ASN A CA 1
ATOM 678 C C . ASN A 1 84 ? -28.007 0.455 50.870 1.00 89.81 84 ASN A C 1
ATOM 680 O O . ASN A 1 84 ? -27.902 1.174 51.865 1.00 89.81 84 ASN A O 1
ATOM 684 N N . ARG A 1 85 ? -27.002 -0.319 50.445 1.00 89.50 85 ARG A N 1
ATOM 685 C CA . ARG A 1 85 ? -25.655 -0.265 51.019 1.00 89.50 85 ARG A CA 1
ATOM 686 C C . ARG A 1 85 ? -24.982 1.073 50.703 1.00 89.50 85 ARG A C 1
ATOM 688 O O . ARG A 1 85 ? -24.561 1.751 51.634 1.00 89.50 85 ARG A O 1
ATOM 695 N N . ARG A 1 86 ? -24.967 1.506 49.436 1.00 89.81 86 ARG A N 1
ATOM 696 C CA . ARG A 1 86 ? -24.396 2.809 49.033 1.00 89.81 86 ARG A CA 1
ATOM 697 C C . ARG A 1 86 ? -25.086 3.991 49.721 1.00 89.81 86 ARG A C 1
ATOM 699 O O . ARG A 1 86 ? -24.401 4.910 50.153 1.00 89.81 86 ARG A O 1
ATOM 706 N N . ILE A 1 87 ? -26.408 3.934 49.903 1.00 89.94 87 ILE A N 1
ATOM 707 C CA . ILE A 1 87 ? -27.176 4.946 50.654 1.00 89.94 87 ILE A CA 1
ATOM 708 C C . ILE A 1 87 ? -26.731 5.035 52.122 1.00 89.94 87 ILE A C 1
ATOM 710 O O . ILE A 1 87 ? -26.713 6.122 52.695 1.00 89.94 87 ILE A O 1
ATOM 714 N N . LYS A 1 88 ? -26.394 3.903 52.754 1.00 89.25 88 LYS A N 1
ATOM 715 C CA . LYS A 1 88 ? -25.893 3.889 54.137 1.00 89.25 88 LYS A CA 1
ATOM 716 C C . LYS A 1 88 ? -24.461 4.407 54.238 1.00 89.25 88 LYS A C 1
ATOM 718 O O . LYS A 1 88 ? -24.144 5.075 55.218 1.00 89.25 88 LYS A O 1
ATOM 723 N N . ASP A 1 89 ? -23.630 4.088 53.250 1.00 89.81 89 ASP A N 1
ATOM 724 C CA . ASP A 1 89 ? -22.204 4.421 53.249 1.00 89.81 89 ASP A CA 1
ATOM 725 C C . ASP A 1 89 ? -21.939 5.888 52.856 1.00 89.81 89 ASP A C 1
ATOM 727 O O . ASP A 1 89 ? -20.977 6.487 53.336 1.00 89.81 89 ASP A O 1
ATOM 731 N N . ASP A 1 90 ? -22.793 6.491 52.022 1.00 89.75 90 ASP A N 1
ATOM 732 C CA . ASP A 1 90 ? -22.717 7.901 51.630 1.00 89.75 90 ASP A CA 1
ATOM 733 C C . ASP A 1 90 ? -23.942 8.695 52.110 1.00 89.75 90 ASP A C 1
ATOM 735 O O . ASP A 1 90 ? -25.017 8.674 51.507 1.00 89.75 90 ASP A O 1
ATOM 739 N N . HIS A 1 91 ? -23.744 9.487 53.167 1.00 84.25 91 HIS A N 1
ATOM 740 C CA . HIS A 1 91 ? -24.776 10.347 53.752 1.00 84.25 91 HIS A CA 1
ATOM 741 C C . HIS A 1 91 ? -25.377 11.377 52.778 1.00 84.25 91 HIS A C 1
ATOM 743 O O . HIS A 1 91 ? -26.494 11.842 53.010 1.00 84.25 91 HIS A O 1
ATOM 749 N N . ASN A 1 92 ? -24.685 11.721 51.686 1.00 89.31 92 ASN A N 1
ATOM 750 C CA . ASN A 1 92 ? -25.178 12.654 50.670 1.00 89.31 92 ASN A CA 1
ATOM 751 C C . ASN A 1 92 ? -25.781 11.948 49.445 1.00 89.31 92 ASN A C 1
ATOM 753 O O . ASN A 1 92 ? -26.242 12.628 48.525 1.00 89.31 92 ASN A O 1
ATOM 757 N N . PHE A 1 93 ? -25.824 10.613 49.410 1.00 89.75 93 PHE A N 1
ATOM 758 C CA . PHE A 1 93 ? -26.283 9.852 48.244 1.00 89.75 93 PHE A CA 1
ATOM 759 C C . PHE A 1 93 ? -27.699 10.249 47.822 1.00 89.75 93 PHE A C 1
ATOM 761 O O . PHE A 1 93 ? -27.945 10.581 46.665 1.00 89.75 93 PHE A O 1
ATOM 768 N N . VAL A 1 94 ? -28.621 10.297 48.787 1.00 87.75 94 VAL A N 1
ATOM 769 C CA . VAL A 1 94 ? -30.030 10.649 48.551 1.00 87.75 94 VAL A CA 1
ATOM 770 C C . VAL A 1 94 ? -30.177 12.097 48.075 1.00 87.75 94 VAL A C 1
ATOM 772 O O . VAL A 1 94 ? -31.058 12.391 47.276 1.00 87.75 94 VAL A O 1
ATOM 775 N N . GLN A 1 95 ? -29.296 13.005 48.508 1.00 86.69 95 GLN A N 1
ATOM 776 C CA . GLN A 1 95 ? -29.302 14.385 48.011 1.00 86.69 95 GLN A CA 1
ATOM 777 C C . GLN A 1 95 ? -28.829 14.470 46.555 1.00 86.69 95 GLN A C 1
ATOM 779 O O . GLN A 1 95 ? -29.352 15.280 45.793 1.00 86.69 95 GLN A O 1
ATOM 784 N N . ARG A 1 96 ? -27.858 13.636 46.157 1.00 87.62 96 ARG A N 1
ATOM 785 C CA . ARG A 1 96 ? -27.339 13.587 44.780 1.00 87.62 96 ARG A CA 1
ATOM 786 C C . ARG A 1 96 ? -28.294 12.876 43.818 1.00 87.62 96 ARG A C 1
ATOM 788 O O . ARG A 1 96 ? -28.432 13.310 42.677 1.00 87.62 96 ARG A O 1
ATOM 795 N N . PHE A 1 97 ? -28.968 11.821 44.277 1.00 90.75 97 PHE A N 1
ATOM 796 C CA . PHE A 1 97 ? -29.832 10.965 43.458 1.00 90.75 97 PHE A CA 1
ATOM 797 C C . PHE A 1 97 ? -31.201 10.721 44.120 1.00 90.75 97 PHE A C 1
ATOM 799 O O . PHE A 1 97 ? -31.540 9.582 44.440 1.00 90.75 97 PHE A O 1
ATOM 806 N N . PRO A 1 98 ? -32.030 11.764 44.313 1.00 87.19 98 PRO A N 1
ATOM 807 C CA . PRO A 1 98 ? -33.277 11.653 45.078 1.00 87.19 98 PRO A CA 1
ATOM 808 C C . PRO A 1 98 ? -34.302 10.692 44.459 1.00 87.19 98 PRO A C 1
ATOM 810 O O . PRO A 1 98 ? -35.122 10.124 45.173 1.00 87.19 98 PRO A O 1
ATOM 813 N N . ASN A 1 99 ? -34.240 10.488 43.141 1.00 88.44 99 ASN A N 1
ATOM 814 C CA . ASN A 1 99 ? -35.173 9.639 42.399 1.00 88.44 99 ASN A CA 1
ATOM 815 C C . ASN A 1 99 ? -34.659 8.204 42.189 1.00 88.44 99 ASN A C 1
ATOM 817 O O . ASN A 1 99 ? -35.377 7.386 41.619 1.00 88.44 99 ASN A O 1
ATOM 821 N N . LEU A 1 100 ? -33.439 7.879 42.638 1.00 89.69 100 LEU A N 1
ATOM 822 C CA . LEU A 1 100 ? -32.889 6.529 42.521 1.00 89.69 100 LEU A CA 1
ATOM 823 C C . LEU A 1 100 ? -33.387 5.664 43.679 1.00 89.69 100 LEU A C 1
ATOM 825 O O . LEU A 1 100 ? -32.701 5.477 44.683 1.00 89.69 100 LEU A O 1
ATOM 829 N N . THR A 1 101 ? -34.610 5.164 43.547 1.00 89.62 101 THR A N 1
ATOM 830 C CA . THR A 1 101 ? -35.286 4.360 44.570 1.00 89.62 101 THR A CA 1
ATOM 831 C C . THR A 1 101 ? -35.536 2.934 44.084 1.00 89.62 101 THR A C 1
ATOM 833 O O . THR A 1 101 ? -35.432 2.629 42.895 1.00 89.62 101 THR A O 1
ATOM 836 N N . SER A 1 102 ? -35.912 2.039 45.003 1.00 87.88 102 SER A N 1
ATOM 837 C CA . SER A 1 102 ? -36.388 0.703 44.623 1.00 87.88 102 SER A CA 1
ATOM 838 C C . SER A 1 102 ? -37.610 0.771 43.702 1.00 87.88 102 SER A C 1
ATOM 840 O O . SER A 1 102 ? -37.703 -0.006 42.762 1.00 87.88 102 SER A O 1
ATOM 842 N N . GLU A 1 103 ? -38.503 1.737 43.933 1.00 88.62 103 GLU A N 1
ATOM 843 C CA . GLU A 1 103 ? -39.691 1.970 43.105 1.00 88.62 103 GLU A CA 1
ATOM 844 C C . GLU A 1 103 ? -39.311 2.399 41.682 1.00 88.62 103 GLU A C 1
ATOM 846 O O . GLU A 1 103 ? -39.915 1.950 40.712 1.00 88.62 103 GLU A O 1
ATOM 851 N N . TYR A 1 104 ? -38.265 3.215 41.530 1.00 89.75 104 TYR A N 1
ATOM 852 C CA . TYR A 1 104 ? -37.753 3.573 40.211 1.00 89.75 104 TYR A CA 1
ATOM 853 C C . TYR A 1 104 ? -37.236 2.348 39.440 1.00 89.75 104 TYR A C 1
ATOM 855 O O . TYR A 1 104 ? -37.567 2.177 38.268 1.00 89.75 104 TYR A O 1
ATOM 863 N N . ILE A 1 105 ? -36.480 1.463 40.102 1.00 88.81 105 ILE A N 1
ATOM 864 C CA . ILE A 1 105 ? -35.985 0.212 39.499 1.00 88.81 105 ILE A CA 1
ATOM 865 C C . ILE A 1 105 ? -37.148 -0.700 39.075 1.00 88.81 105 ILE A C 1
ATOM 867 O O . ILE A 1 105 ? -37.082 -1.339 38.021 1.00 88.81 105 ILE A O 1
ATOM 871 N N . ASP A 1 106 ? -38.223 -0.743 39.862 1.00 86.44 106 ASP A N 1
ATOM 872 C CA . ASP A 1 106 ? -39.436 -1.490 39.516 1.00 86.44 106 ASP A CA 1
ATOM 873 C C . ASP A 1 106 ? -40.132 -0.875 38.291 1.00 86.44 106 ASP A C 1
ATOM 875 O O . ASP A 1 106 ? -40.541 -1.590 37.375 1.00 86.44 106 ASP A O 1
ATOM 879 N N . ASN A 1 107 ? -40.179 0.457 38.210 1.00 86.44 107 ASN A N 1
ATOM 880 C CA . ASN A 1 107 ? -40.781 1.173 37.087 1.00 86.44 107 ASN A CA 1
ATOM 881 C C . ASN A 1 107 ? -40.040 0.970 35.752 1.00 86.44 107 ASN A C 1
ATOM 883 O O . ASN A 1 107 ? -40.669 0.990 34.690 1.00 86.44 107 ASN A O 1
ATOM 887 N N . LEU A 1 108 ? -38.730 0.703 35.785 1.00 85.31 108 LEU A N 1
ATOM 888 C CA . LEU A 1 108 ? -37.954 0.363 34.586 1.00 85.31 108 LEU A CA 1
ATOM 889 C C . LEU A 1 108 ? -38.456 -0.923 33.908 1.00 85.31 108 LEU A C 1
ATOM 891 O O . LEU A 1 108 ? -38.421 -1.010 32.680 1.00 85.31 108 LEU A O 1
ATOM 895 N N . ALA A 1 109 ? -38.983 -1.889 34.669 1.00 77.88 109 ALA A N 1
ATOM 896 C CA . ALA A 1 109 ? -39.492 -3.151 34.123 1.00 77.88 109 ALA A CA 1
ATOM 897 C C . ALA A 1 109 ? -40.651 -2.935 33.138 1.00 77.88 109 ALA A C 1
ATOM 899 O O . ALA A 1 109 ? -40.725 -3.595 32.103 1.00 77.88 109 ALA A O 1
ATOM 900 N N . PHE A 1 110 ? -41.533 -1.975 33.431 1.00 71.75 110 PHE A N 1
ATOM 901 C CA . PHE A 1 110 ? -42.705 -1.678 32.603 1.00 71.75 110 PHE A CA 1
ATOM 902 C C . PHE A 1 110 ? -42.358 -1.000 31.274 1.00 71.75 110 PHE A C 1
ATOM 904 O O . PHE A 1 110 ? -43.203 -0.936 30.385 1.00 71.75 110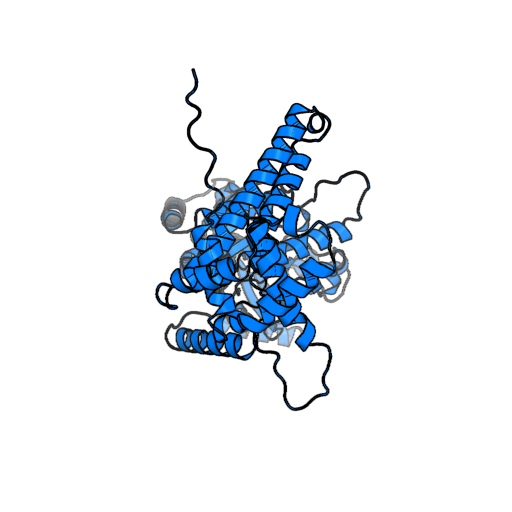 PHE A O 1
ATOM 911 N N . SER A 1 111 ? -41.127 -0.505 31.125 1.00 69.62 111 SER A N 1
ATOM 912 C CA . SER A 1 111 ? -40.670 0.141 29.891 1.00 69.62 111 SER A CA 1
ATOM 913 C C . SER A 1 111 ? -40.242 -0.868 28.817 1.00 69.62 111 SER A C 1
ATOM 915 O O . SER A 1 111 ? -40.097 -0.494 27.657 1.00 69.62 111 SER A O 1
ATOM 917 N N . LEU A 1 112 ? -40.063 -2.147 29.167 1.00 66.69 112 LEU A N 1
ATOM 918 C CA . LEU A 1 112 ? -39.596 -3.187 28.249 1.00 66.69 112 LEU A CA 1
ATOM 919 C C . LEU A 1 112 ? -40.642 -3.507 27.169 1.00 66.69 112 LEU A C 1
ATOM 921 O O . LEU A 1 112 ? -41.592 -4.256 27.388 1.00 66.69 112 LEU A O 1
ATOM 925 N N . SER A 1 113 ? -40.423 -2.977 25.967 1.00 59.94 113 SER A N 1
ATOM 926 C CA . SER A 1 113 ? -40.943 -3.561 24.726 1.00 59.94 113 SER A CA 1
ATOM 927 C C . SER A 1 113 ? -39.948 -4.631 24.251 1.00 59.94 113 SER A C 1
ATOM 929 O O . SER A 1 113 ? -38.758 -4.510 24.522 1.00 59.94 113 SER A O 1
ATOM 931 N N . SER A 1 114 ? -40.448 -5.713 23.645 1.00 59.06 114 SER A N 1
ATOM 932 C CA . SER A 1 114 ? -39.726 -6.928 23.201 1.00 59.06 114 SER A CA 1
ATOM 933 C C . SER A 1 114 ? -38.195 -6.824 23.059 1.00 59.06 114 SER A C 1
ATOM 935 O O . SER A 1 114 ? -37.680 -5.949 22.365 1.00 59.06 114 SER A O 1
ATOM 937 N N . SER A 1 115 ? -37.471 -7.804 23.613 1.00 60.06 115 SER A N 1
ATOM 938 C CA . SER A 1 115 ? -35.998 -7.894 23.638 1.00 60.06 115 SER A CA 1
ATOM 939 C C . SER A 1 115 ? -35.291 -7.904 22.272 1.00 60.06 115 SER A C 1
ATOM 941 O O . SER A 1 115 ? -34.068 -7.824 22.233 1.00 60.06 115 SER A O 1
ATOM 943 N N . GLU A 1 116 ? -36.026 -7.995 21.162 1.00 60.34 116 GLU A N 1
ATOM 944 C CA . GLU A 1 116 ? -35.489 -8.031 19.792 1.00 60.34 116 GLU A CA 1
ATOM 945 C C . GLU A 1 116 ? -34.804 -6.718 19.354 1.00 60.34 116 GLU A C 1
ATOM 947 O O . GLU A 1 116 ? -33.998 -6.744 18.431 1.00 60.34 116 GLU A O 1
ATOM 952 N N . LEU A 1 117 ? -35.046 -5.587 20.035 1.00 66.31 117 LEU A N 1
ATOM 953 C CA . LEU A 1 117 ? -34.471 -4.266 19.698 1.00 66.31 117 LEU A CA 1
ATOM 954 C C . LEU A 1 117 ? -33.262 -3.854 20.563 1.00 66.31 117 LEU A C 1
ATOM 956 O O . LEU A 1 117 ? -32.802 -2.714 20.503 1.00 66.31 117 LEU A O 1
ATOM 960 N N . LEU A 1 118 ? -32.737 -4.756 21.396 1.00 73.00 118 LEU A N 1
ATOM 961 C CA . LEU A 1 118 ? -31.657 -4.460 22.345 1.00 73.00 118 LEU A CA 1
ATOM 962 C C . LEU A 1 118 ? -30.409 -3.862 21.673 1.00 73.00 118 LEU A C 1
ATOM 964 O O . LEU A 1 118 ? -29.878 -2.855 22.142 1.00 73.00 118 LEU A O 1
ATOM 968 N N . ILE A 1 119 ? -29.972 -4.460 20.563 1.00 74.38 119 ILE A N 1
ATOM 969 C CA . ILE A 1 119 ? -28.796 -4.010 19.807 1.00 74.38 119 ILE A CA 1
ATOM 970 C C . ILE A 1 119 ? -28.998 -2.571 19.314 1.00 74.38 119 ILE A C 1
ATOM 972 O O . ILE A 1 119 ? -28.093 -1.744 19.437 1.00 74.38 119 ILE A O 1
ATOM 976 N N . ASP A 1 120 ? -30.198 -2.237 18.838 1.00 80.69 120 ASP A N 1
ATOM 977 C CA . ASP A 1 120 ? -30.523 -0.896 18.348 1.00 80.69 120 ASP A CA 1
ATOM 978 C C . ASP A 1 120 ? -30.480 0.145 19.469 1.00 80.69 120 ASP A C 1
ATOM 980 O O . ASP A 1 120 ? -29.926 1.233 19.285 1.00 80.69 120 ASP A O 1
ATOM 984 N N . TYR A 1 121 ? -31.002 -0.181 20.656 1.00 84.81 121 TYR A N 1
ATOM 985 C CA . TYR A 1 121 ? -30.950 0.726 21.805 1.00 84.81 121 TYR A CA 1
ATOM 986 C C . TYR A 1 121 ? -29.522 0.954 22.302 1.00 84.81 121 TYR A C 1
ATOM 988 O O . TYR A 1 121 ? -29.153 2.098 22.576 1.00 84.81 121 TYR A O 1
ATOM 996 N N . VAL A 1 122 ? -28.697 -0.094 22.368 1.00 84.94 122 VAL A N 1
ATOM 997 C CA . VAL A 1 122 ? -27.286 0.033 22.762 1.00 84.94 122 VAL A CA 1
ATOM 998 C C . VAL A 1 122 ? -26.498 0.841 21.730 1.00 84.94 122 VAL A C 1
ATOM 1000 O O . VAL A 1 122 ? -25.730 1.734 22.098 1.00 84.94 122 VAL A O 1
ATOM 1003 N N . ASN A 1 123 ? -26.720 0.595 20.438 1.00 83.44 123 ASN A N 1
ATOM 1004 C CA . ASN A 1 123 ? -26.098 1.371 19.367 1.00 83.44 123 ASN A CA 1
ATOM 1005 C C . ASN A 1 123 ? -26.487 2.847 19.454 1.00 83.44 123 ASN A C 1
ATOM 1007 O O . ASN A 1 123 ? -25.614 3.716 19.408 1.00 83.44 123 ASN A O 1
ATOM 1011 N N . LYS A 1 124 ? -27.773 3.134 19.671 1.00 86.81 124 LYS A N 1
ATOM 1012 C CA . LYS A 1 124 ? -28.279 4.499 19.832 1.00 86.81 124 LYS A CA 1
ATOM 1013 C C . LYS A 1 124 ? -27.707 5.186 21.075 1.00 86.81 124 LYS A C 1
ATOM 1015 O O . LYS A 1 124 ? -27.329 6.355 20.999 1.00 86.81 124 LYS A O 1
ATOM 1020 N N . LEU A 1 125 ? -27.586 4.476 22.200 1.00 88.88 125 LEU A N 1
ATOM 1021 C CA . LEU A 1 125 ? -26.945 4.980 23.421 1.00 88.88 125 LEU A CA 1
ATOM 1022 C C . LEU A 1 125 ? -25.490 5.403 23.150 1.00 88.88 125 LEU A C 1
ATOM 1024 O O . LEU A 1 125 ? -25.090 6.529 23.463 1.00 88.88 125 LEU A O 1
ATOM 1028 N N . LYS A 1 126 ? -24.715 4.531 22.496 1.00 86.56 126 LYS A N 1
ATOM 1029 C CA . LYS A 1 126 ? -23.320 4.810 22.128 1.00 86.56 126 LYS A CA 1
ATOM 1030 C C . LYS A 1 126 ? -23.183 5.953 21.134 1.00 86.56 126 LYS A C 1
ATOM 1032 O O . LYS A 1 126 ? -22.292 6.790 21.273 1.00 86.56 126 LYS A O 1
ATOM 1037 N N . GLU A 1 127 ? -24.058 6.010 20.139 1.00 85.81 127 GLU A N 1
ATOM 1038 C CA . GLU A 1 127 ? -24.074 7.086 19.152 1.00 85.81 127 GLU A CA 1
ATOM 1039 C C . GLU A 1 127 ? -24.319 8.445 19.827 1.00 85.81 127 GLU A C 1
ATOM 1041 O O . GLU A 1 127 ? -23.601 9.415 19.569 1.00 85.81 127 GLU A O 1
ATOM 1046 N N . LYS A 1 128 ? -25.254 8.507 20.783 1.00 88.62 128 LYS A N 1
ATOM 1047 C CA . LYS A 1 128 ? -25.484 9.705 21.603 1.00 88.62 128 LYS A CA 1
ATOM 1048 C C . LYS A 1 128 ? -24.251 10.089 22.423 1.00 88.62 128 LYS A C 1
ATOM 1050 O O . LYS A 1 128 ? -23.901 11.271 22.441 1.00 88.62 128 LYS A O 1
ATOM 1055 N N . ASN A 1 129 ? -23.537 9.130 23.020 1.00 88.25 129 ASN A N 1
ATOM 1056 C CA . ASN A 1 129 ? -22.268 9.412 23.702 1.00 88.25 129 ASN A CA 1
ATOM 1057 C C . ASN A 1 129 ? -21.220 10.021 22.757 1.00 88.25 129 ASN A C 1
ATOM 1059 O O . ASN A 1 129 ? -20.595 11.029 23.090 1.00 88.25 129 ASN A O 1
ATOM 1063 N N . LYS A 1 130 ? -21.074 9.485 21.539 1.00 86.06 130 LYS A N 1
ATOM 1064 C CA . LYS A 1 130 ? -20.168 10.061 20.529 1.00 86.06 130 LYS A CA 1
ATOM 1065 C C . LYS A 1 130 ? -20.523 11.510 20.219 1.00 86.06 130 LYS A C 1
ATOM 1067 O O . LYS A 1 130 ? -19.643 12.371 20.245 1.00 86.06 130 LYS A O 1
ATOM 1072 N N . TYR A 1 131 ? -21.803 11.807 19.998 1.00 87.00 131 TYR A N 1
ATOM 1073 C CA . TYR A 1 131 ? -22.239 13.183 19.772 1.00 87.00 131 TYR A CA 1
ATOM 1074 C C . TYR A 1 131 ? -21.930 14.099 20.963 1.00 87.00 131 TYR A C 1
ATOM 1076 O O . TYR A 1 131 ? -21.499 15.232 20.748 1.00 87.00 131 TYR A O 1
ATOM 1084 N N . ARG A 1 132 ? -22.068 13.620 22.208 1.00 88.69 132 ARG A N 1
ATOM 1085 C CA . ARG A 1 132 ? -21.674 14.380 23.409 1.00 88.69 132 ARG A CA 1
ATOM 1086 C C . ARG A 1 132 ? -20.168 14.634 23.466 1.00 88.69 132 ARG A C 1
ATOM 1088 O O . ARG A 1 132 ? -19.764 15.768 23.716 1.00 88.69 132 ARG A O 1
ATOM 1095 N N . LYS A 1 133 ? -19.335 13.629 23.179 1.00 88.12 133 LYS A N 1
ATOM 1096 C CA . LYS A 1 133 ? -17.868 13.776 23.124 1.00 88.12 133 LYS A CA 1
ATOM 1097 C C . LYS A 1 133 ? -17.445 14.792 22.058 1.00 88.12 133 LYS A C 1
ATOM 1099 O O . LYS A 1 133 ? -16.657 15.688 22.355 1.00 88.12 133 LYS A O 1
ATOM 1104 N N . ILE A 1 134 ? -18.038 14.730 20.862 1.00 87.69 134 ILE A N 1
ATOM 1105 C CA . ILE A 1 134 ? -17.804 15.712 19.786 1.00 87.69 134 ILE A CA 1
ATOM 1106 C C . ILE A 1 134 ? -18.246 17.111 20.225 1.00 87.69 134 ILE A C 1
ATOM 1108 O O . ILE A 1 134 ? -17.510 18.079 20.044 1.00 87.69 134 ILE A O 1
ATOM 1112 N N . TYR A 1 135 ? -19.430 17.237 20.824 1.00 88.31 135 TYR A N 1
ATOM 1113 C CA . TYR A 1 135 ? -19.944 18.522 21.294 1.00 88.31 135 TYR A CA 1
ATOM 1114 C C . TYR A 1 135 ? -19.043 19.150 22.367 1.00 88.31 135 TYR A C 1
ATOM 1116 O O . TYR A 1 135 ? -18.748 20.345 22.302 1.00 88.31 135 TYR A O 1
ATOM 1124 N N . ASN A 1 136 ? -18.553 18.351 23.316 1.00 88.19 136 ASN A N 1
ATOM 1125 C CA . ASN A 1 136 ? -17.616 18.809 24.340 1.00 88.19 136 ASN A CA 1
ATOM 1126 C C . ASN A 1 136 ? -16.285 19.248 23.726 1.00 88.19 136 ASN A C 1
ATOM 1128 O O . ASN A 1 136 ? -15.827 20.348 24.033 1.00 88.19 136 ASN A O 1
ATOM 1132 N N . LEU A 1 137 ? -15.736 18.475 22.782 1.00 89.62 137 LEU A N 1
ATOM 1133 C CA . LEU A 1 137 ? -14.536 18.858 22.038 1.00 89.62 137 LEU A CA 1
ATOM 1134 C C . LEU A 1 137 ? -14.736 20.202 21.318 1.00 89.62 137 LEU A C 1
ATOM 1136 O O . LEU A 1 137 ? -13.891 21.092 21.412 1.00 89.62 137 LEU A O 1
ATOM 1140 N N . LEU A 1 138 ? -15.869 20.405 20.641 1.00 89.00 138 LEU A N 1
ATOM 1141 C CA . LEU A 1 138 ? -16.186 21.680 19.985 1.00 89.00 138 LEU A CA 1
ATOM 1142 C C . LEU A 1 138 ? -16.289 22.836 20.990 1.00 89.00 138 LEU A C 1
ATOM 1144 O O . LEU A 1 138 ? -15.786 23.928 20.726 1.00 89.00 138 LEU A O 1
ATOM 1148 N N . LYS A 1 139 ? -16.909 22.606 22.150 1.00 88.75 139 LYS A N 1
ATOM 1149 C CA . LYS A 1 139 ? -17.071 23.613 23.208 1.00 88.75 139 LYS A CA 1
ATOM 1150 C C . LYS A 1 139 ? -15.736 24.005 23.842 1.00 88.75 139 LYS A C 1
ATOM 1152 O O . LYS A 1 139 ? -15.514 25.189 24.093 1.00 88.75 139 LYS A O 1
ATOM 1157 N N . GLU A 1 140 ? -14.855 23.041 24.088 1.00 87.00 140 GLU A N 1
ATOM 1158 C CA . GLU A 1 140 ? -13.495 23.272 24.587 1.00 87.00 140 GLU A CA 1
ATOM 1159 C C . GLU A 1 140 ? -12.678 24.107 23.604 1.00 87.00 140 GLU A C 1
ATOM 1161 O O . GLU A 1 140 ? -12.105 25.125 23.989 1.00 87.00 140 GLU A O 1
ATOM 1166 N N . ASN A 1 141 ? -12.693 23.735 22.323 1.00 85.94 141 ASN A N 1
ATOM 1167 C CA . ASN A 1 141 ? -11.964 24.473 21.295 1.00 85.94 141 ASN A CA 1
ATOM 1168 C C . ASN A 1 141 ? -12.536 25.881 21.102 1.00 85.94 141 ASN A C 1
ATOM 1170 O O . ASN A 1 141 ? -11.771 26.836 21.011 1.00 85.94 141 ASN A O 1
ATOM 1174 N N . LYS A 1 142 ? -13.866 26.043 21.127 1.00 86.44 142 LYS A N 1
ATOM 1175 C CA . LYS A 1 142 ? -14.505 27.366 21.089 1.00 86.44 142 LYS A CA 1
ATOM 1176 C C . LYS A 1 142 ? -14.023 28.257 22.238 1.00 86.44 142 LYS A C 1
ATOM 1178 O O . LYS A 1 142 ? -13.629 29.390 21.989 1.00 86.44 142 LYS A O 1
ATOM 1183 N N . ARG A 1 143 ? -14.001 27.741 23.473 1.00 84.31 143 ARG A N 1
ATOM 1184 C CA . ARG A 1 143 ? -13.488 28.479 24.642 1.00 84.31 143 ARG A CA 1
ATOM 1185 C C . ARG A 1 143 ? -12.021 28.863 24.481 1.00 84.31 143 ARG A C 1
ATOM 1187 O O . ARG A 1 143 ? -11.643 29.965 24.849 1.00 84.31 143 ARG A O 1
ATOM 1194 N N . ALA A 1 144 ? -11.211 27.971 23.921 1.00 80.50 144 ALA A N 1
ATOM 1195 C CA . ALA A 1 144 ? -9.797 28.231 23.695 1.00 80.50 144 ALA A CA 1
ATOM 1196 C C . ALA A 1 144 ? -9.555 29.310 22.615 1.00 80.50 144 ALA A C 1
ATOM 1198 O O . ALA A 1 144 ? -8.597 30.076 22.744 1.00 80.50 144 ALA A O 1
ATOM 1199 N N . PHE A 1 145 ? -10.442 29.430 21.613 1.00 79.19 145 PHE A N 1
ATOM 1200 C CA . PHE A 1 145 ? -10.471 30.568 20.679 1.00 79.19 145 PHE A CA 1
ATOM 1201 C C . PHE A 1 145 ? -10.933 31.867 21.349 1.00 79.19 145 PHE A C 1
ATOM 1203 O O . PHE A 1 145 ? -10.380 32.919 21.062 1.00 79.19 145 PHE A O 1
ATOM 1210 N N . GLU A 1 146 ? -11.930 31.806 22.236 1.00 82.38 146 GLU A N 1
ATOM 1211 C CA . GLU A 1 146 ? -12.444 32.976 22.969 1.00 82.38 146 GLU A CA 1
ATOM 1212 C C . GLU A 1 146 ? -11.451 33.512 24.017 1.00 82.38 146 GLU A C 1
ATOM 1214 O O . GLU A 1 146 ? -11.548 34.670 24.415 1.00 82.38 146 GLU A O 1
ATOM 1219 N N . SER A 1 147 ? -10.510 32.683 24.477 1.00 78.56 147 SER A N 1
ATOM 1220 C CA . SER A 1 147 ? -9.521 33.035 25.500 1.00 78.56 147 SER A CA 1
ATOM 1221 C C . SER A 1 147 ? -8.138 33.396 24.933 1.00 78.56 147 SER A C 1
ATOM 1223 O O . SER A 1 147 ? -7.169 33.375 25.691 1.00 78.56 147 SER A O 1
ATOM 1225 N N . ASP A 1 148 ? -8.017 33.605 23.616 1.00 70.81 148 ASP A N 1
ATOM 1226 C CA . ASP A 1 148 ? -6.777 33.874 22.856 1.00 70.81 148 ASP A CA 1
ATOM 1227 C C . ASP A 1 148 ? -5.634 32.844 23.024 1.00 70.81 148 ASP A C 1
ATOM 1229 O O . ASP A 1 148 ? -4.547 32.998 22.474 1.00 70.81 148 ASP A O 1
ATOM 1233 N N . SER A 1 149 ? -5.884 31.720 23.701 1.00 66.50 149 SER A N 1
ATOM 1234 C CA . SER A 1 149 ? -4.874 30.695 24.029 1.00 66.50 149 SER A CA 1
ATOM 1235 C C . SER A 1 149 ? -4.348 29.904 22.822 1.00 66.50 149 SER A C 1
ATOM 1237 O O . SER A 1 149 ? -3.356 29.180 22.927 1.00 66.50 149 SER A O 1
ATOM 1239 N N . ILE A 1 150 ? -5.022 30.019 21.674 1.00 63.56 150 ILE A N 1
ATOM 1240 C CA . ILE A 1 150 ? -4.665 29.348 20.416 1.00 63.56 150 ILE A CA 1
ATOM 1241 C C . ILE A 1 150 ? -3.857 30.277 19.495 1.00 63.56 150 ILE A C 1
ATOM 1243 O O . ILE A 1 150 ? -3.191 29.784 18.589 1.00 63.56 150 ILE A O 1
ATOM 1247 N N . ILE A 1 151 ? -3.869 31.597 19.720 1.00 63.22 151 ILE A N 1
ATOM 1248 C CA . ILE A 1 151 ? -3.328 32.583 18.766 1.00 63.22 151 ILE A CA 1
ATOM 1249 C C . ILE A 1 151 ? -1.811 32.431 18.562 1.00 63.22 151 ILE A C 1
ATOM 1251 O O . ILE A 1 151 ? -1.321 32.657 17.457 1.00 63.22 151 ILE A O 1
ATOM 1255 N N . ASP A 1 152 ? -1.088 31.934 19.568 1.00 66.38 152 ASP A N 1
ATOM 1256 C CA . ASP A 1 152 ? 0.356 31.678 19.484 1.00 66.38 152 ASP A CA 1
ATOM 1257 C C . ASP A 1 152 ? 0.719 30.280 18.940 1.00 66.38 152 ASP A C 1
ATOM 1259 O O . ASP A 1 152 ? 1.897 29.974 18.728 1.00 66.38 152 ASP A O 1
ATOM 1263 N N . LYS A 1 153 ? -0.265 29.400 18.700 1.00 69.69 153 LYS A N 1
ATOM 1264 C CA . LYS A 1 153 ? -0.023 28.061 18.141 1.00 69.69 153 LYS A CA 1
ATOM 1265 C C . LYS A 1 153 ? -0.055 28.099 16.606 1.00 69.69 153 LYS A C 1
ATOM 1267 O O . LYS A 1 153 ? -0.993 28.645 16.023 1.00 69.69 153 LYS A O 1
ATOM 1272 N N . PRO A 1 154 ? 0.893 27.439 15.910 1.00 77.38 154 PRO A N 1
ATOM 1273 C CA . PRO A 1 154 ? 0.792 27.238 14.468 1.00 77.38 154 PRO A CA 1
ATOM 1274 C C . PRO A 1 154 ? -0.534 26.564 14.089 1.00 77.38 154 PRO A C 1
ATOM 1276 O O . PRO A 1 154 ? -0.918 25.559 14.688 1.00 77.38 154 PRO A O 1
ATOM 1279 N N . THR A 1 155 ? -1.210 27.051 13.045 1.00 76.62 155 THR A N 1
ATOM 1280 C CA . THR A 1 155 ? -2.514 26.516 12.605 1.00 76.62 155 THR A CA 1
ATOM 1281 C C . THR A 1 155 ? -2.479 25.007 12.334 1.00 76.62 155 THR A C 1
ATOM 1283 O O . THR A 1 155 ? -3.436 24.296 12.629 1.00 76.62 155 THR A O 1
ATOM 1286 N N . LEU A 1 156 ? -1.358 24.499 11.812 1.00 68.06 156 LEU A N 1
ATOM 1287 C CA . LEU A 1 156 ? -1.170 23.074 11.536 1.00 68.06 156 LEU A CA 1
ATOM 1288 C C . LEU A 1 156 ? -1.178 22.217 12.812 1.00 68.06 156 LEU A C 1
ATOM 1290 O O . LEU A 1 156 ? -1.700 21.103 12.798 1.00 68.06 156 LEU A O 1
ATOM 1294 N N . ASP A 1 157 ? -0.647 22.741 13.917 1.00 73.50 157 ASP A N 1
ATOM 1295 C CA . ASP A 1 157 ? -0.624 22.038 15.200 1.00 73.50 157 ASP A CA 1
ATOM 1296 C C . ASP A 1 157 ? -2.029 21.913 15.778 1.00 73.50 157 ASP A C 1
ATOM 1298 O O . ASP A 1 157 ? -2.405 20.837 16.236 1.00 73.50 157 ASP A O 1
ATOM 1302 N N . PHE A 1 158 ? -2.827 22.980 15.680 1.00 79.19 158 PHE A N 1
ATOM 1303 C CA . PHE A 1 158 ? -4.234 22.956 16.072 1.00 79.19 158 PHE A CA 1
ATOM 1304 C C . PHE A 1 158 ? -5.034 21.934 15.253 1.00 79.19 158 PHE A C 1
ATOM 1306 O O . PHE A 1 158 ? -5.744 21.109 15.824 1.00 79.19 158 PHE A O 1
ATOM 1313 N N . ILE A 1 159 ? -4.880 21.942 13.921 1.00 78.12 159 ILE A N 1
ATOM 1314 C CA . ILE A 1 159 ? -5.552 20.975 13.037 1.00 78.12 159 ILE A CA 1
ATOM 1315 C C . ILE A 1 159 ? -5.157 19.544 13.411 1.00 78.12 159 ILE A C 1
ATOM 1317 O O . ILE A 1 159 ? -6.017 18.664 13.459 1.00 78.12 159 ILE A O 1
ATOM 1321 N N . THR A 1 160 ? -3.877 19.309 13.698 1.00 73.12 160 THR A N 1
ATOM 1322 C CA . THR A 1 160 ? -3.373 17.983 14.074 1.00 73.12 160 THR A CA 1
ATOM 1323 C C . THR A 1 160 ? -3.935 17.536 15.424 1.00 73.12 160 THR A C 1
ATOM 1325 O O . THR A 1 160 ? -4.472 16.437 15.514 1.00 73.12 160 THR A O 1
ATOM 1328 N N . GLU A 1 161 ? -3.879 18.385 16.456 1.00 78.75 161 GLU A N 1
ATOM 1329 C CA . GLU A 1 161 ? -4.409 18.086 17.796 1.00 78.75 161 GLU A CA 1
ATOM 1330 C C . GLU A 1 161 ? -5.918 17.798 17.753 1.00 78.75 161 GLU A C 1
ATOM 1332 O O . GLU A 1 161 ? -6.387 16.815 18.329 1.00 78.75 161 GLU A O 1
ATOM 1337 N N . PHE A 1 162 ? -6.674 18.619 17.0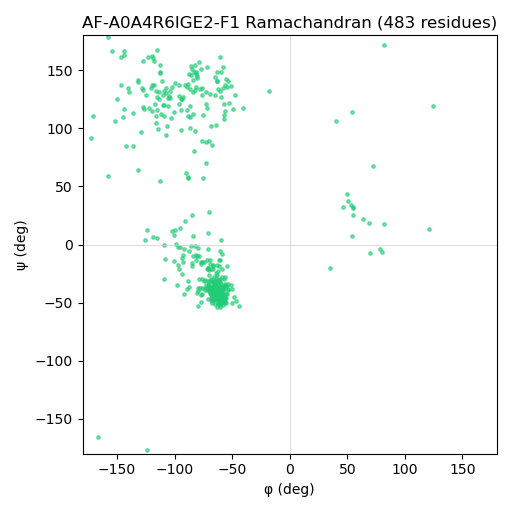19 1.00 84.31 162 PHE A N 1
ATOM 1338 C CA . PHE A 1 162 ? -8.107 18.422 16.823 1.00 84.31 162 PHE A CA 1
ATOM 1339 C C . PHE A 1 162 ? -8.404 17.113 16.084 1.00 84.31 162 PHE A C 1
ATOM 1341 O O . PHE A 1 162 ? -9.296 16.373 16.490 1.00 84.31 162 PHE A O 1
ATOM 1348 N N . SER A 1 163 ? -7.633 16.799 15.037 1.00 76.69 163 SER A N 1
ATOM 1349 C CA . SER A 1 163 ? -7.797 15.560 14.267 1.00 76.69 163 SER A CA 1
ATOM 1350 C C . SER A 1 163 ? -7.502 14.318 15.108 1.00 76.69 163 SER A C 1
ATOM 1352 O O . SER A 1 163 ? -8.246 13.349 15.017 1.00 76.69 163 SER A O 1
ATOM 1354 N N . ILE A 1 164 ? -6.466 14.349 15.957 1.00 76.94 164 ILE A N 1
ATOM 1355 C CA . ILE A 1 164 ? -6.146 13.246 16.878 1.00 76.94 164 ILE A CA 1
ATOM 1356 C C . ILE A 1 164 ? -7.313 13.005 17.840 1.00 76.94 164 ILE A C 1
ATOM 1358 O O . ILE A 1 164 ? -7.845 11.901 17.873 1.00 76.94 164 ILE A O 1
ATOM 1362 N N . LYS A 1 165 ? -7.776 14.044 18.549 1.00 82.12 165 LYS A N 1
ATOM 1363 C CA . LYS A 1 165 ? -8.899 13.929 19.500 1.00 82.12 165 LYS A CA 1
ATOM 1364 C C . LYS 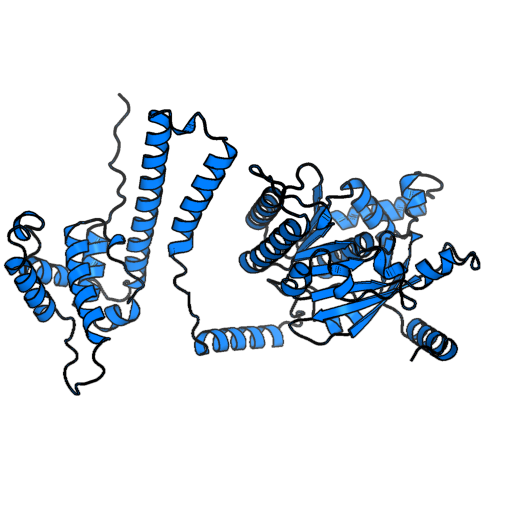A 1 165 ? -10.196 13.477 18.825 1.00 82.12 165 LYS A C 1
ATOM 1366 O O . LYS A 1 165 ? -10.982 12.737 19.409 1.00 82.12 165 LYS A O 1
ATOM 1371 N N . LEU A 1 166 ? -10.441 13.917 17.592 1.00 84.75 166 LEU A N 1
ATOM 1372 C CA . LEU A 1 166 ? -11.616 13.507 16.826 1.00 84.75 166 LEU A CA 1
ATOM 1373 C C . LEU A 1 166 ? -11.526 12.037 16.387 1.00 84.75 166 LEU A C 1
ATOM 1375 O O . LEU A 1 166 ? -12.527 11.325 16.468 1.00 84.75 166 LEU A O 1
ATOM 1379 N N . ASN A 1 167 ? -10.338 11.574 15.992 1.00 76.69 167 ASN A N 1
ATOM 1380 C CA . ASN A 1 167 ? -10.094 10.166 15.683 1.00 76.69 167 ASN A CA 1
ATOM 1381 C C . ASN A 1 167 ? -10.226 9.284 16.931 1.00 76.69 167 ASN A C 1
ATOM 1383 O O . ASN A 1 167 ? -10.864 8.247 16.849 1.00 76.69 167 ASN A O 1
ATOM 1387 N N . GLU A 1 168 ? -9.758 9.718 18.105 1.00 79.19 168 GLU A N 1
ATOM 1388 C CA . GLU A 1 168 ? -9.963 8.983 19.368 1.00 79.19 168 GLU A CA 1
ATOM 1389 C C . GLU A 1 168 ? -11.457 8.765 19.685 1.00 79.19 168 GLU A C 1
ATOM 1391 O O . GLU A 1 168 ? -11.857 7.701 20.162 1.00 79.19 168 GLU A O 1
ATOM 1396 N N . ILE A 1 169 ? -12.313 9.751 19.385 1.00 81.75 169 ILE A N 1
ATOM 1397 C CA . ILE A 1 169 ? -13.772 9.623 19.546 1.00 81.75 169 ILE A CA 1
ATOM 1398 C C . ILE A 1 169 ? -14.365 8.649 18.514 1.00 81.75 169 ILE A C 1
ATOM 1400 O O . ILE A 1 169 ? -15.335 7.944 18.814 1.00 81.75 169 ILE A O 1
ATOM 1404 N N . TYR A 1 170 ? -13.801 8.610 17.306 1.00 69.81 170 TYR A N 1
ATOM 1405 C CA . TYR A 1 170 ? -14.212 7.694 16.244 1.00 69.81 170 TYR A CA 1
ATOM 1406 C C . TYR A 1 170 ? -13.804 6.242 16.552 1.00 69.81 170 TYR A C 1
ATOM 1408 O O . TYR A 1 170 ? -14.652 5.347 16.496 1.00 69.81 170 TYR A O 1
ATOM 1416 N N . ASP A 1 171 ? -12.554 6.039 16.971 1.00 62.81 171 ASP A N 1
ATOM 1417 C CA . ASP A 1 171 ? -11.915 4.741 17.217 1.00 62.81 171 ASP A CA 1
ATOM 1418 C C . ASP A 1 171 ? -12.361 4.076 18.524 1.00 62.81 171 ASP A C 1
ATOM 1420 O O . ASP A 1 171 ? -12.216 2.865 18.675 1.00 62.81 171 ASP A O 1
ATOM 1424 N N . GLY A 1 172 ? -13.001 4.811 19.444 1.00 54.66 172 GLY A N 1
ATOM 1425 C CA . GLY A 1 172 ? -13.554 4.272 20.698 1.00 54.66 172 GLY A CA 1
ATOM 1426 C C . GLY A 1 172 ? -14.621 3.168 20.544 1.00 54.66 172 GLY A C 1
ATOM 1427 O O . GLY A 1 172 ? -15.197 2.732 21.543 1.00 54.66 172 GLY A O 1
ATOM 1428 N N . GLN A 1 173 ? -14.914 2.726 19.316 1.00 46.69 173 GLN A N 1
ATOM 1429 C CA . GLN A 1 173 ? -15.770 1.582 18.998 1.00 46.69 173 GLN A CA 1
ATOM 1430 C C . GLN A 1 173 ? -15.006 0.297 18.648 1.00 46.69 173 GLN A C 1
ATOM 1432 O O . GLN A 1 173 ? -15.609 -0.771 18.705 1.00 46.69 173 GLN A O 1
ATOM 1437 N N . LEU A 1 174 ? -13.702 0.357 18.375 1.00 44.84 174 LEU A N 1
ATOM 1438 C CA . LEU A 1 174 ? -12.884 -0.835 18.150 1.00 44.84 174 LEU A CA 1
ATOM 1439 C C . LEU A 1 174 ? -12.320 -1.358 19.477 1.00 44.84 174 LEU A C 1
ATOM 1441 O O . LEU A 1 174 ? -11.125 -1.574 19.626 1.00 44.84 174 LEU A O 1
ATOM 1445 N N . ASN A 1 175 ? -13.206 -1.655 20.433 1.00 39.94 175 ASN A N 1
ATOM 1446 C CA . ASN A 1 175 ? -12.916 -2.693 21.428 1.00 39.94 175 ASN A CA 1
ATOM 1447 C C . ASN A 1 175 ? -13.082 -4.071 20.754 1.00 39.94 175 ASN A C 1
ATOM 1449 O O . ASN A 1 175 ? -13.868 -4.912 21.177 1.00 39.94 175 ASN A O 1
ATOM 1453 N N . THR A 1 176 ? -12.340 -4.284 19.674 1.00 46.47 176 THR A N 1
ATOM 1454 C CA . THR A 1 176 ? -11.945 -5.596 19.166 1.00 46.47 176 THR A CA 1
ATOM 1455 C C . THR A 1 176 ? -10.436 -5.685 19.362 1.00 46.47 176 THR A C 1
ATOM 1457 O O . THR A 1 176 ? -9.684 -5.886 18.418 1.00 46.47 176 THR A O 1
ATOM 1460 N N . GLU A 1 177 ? -9.957 -5.471 20.594 1.00 50.84 177 GLU A N 1
ATOM 1461 C CA . GLU A 1 177 ? -8.544 -5.734 20.916 1.00 50.84 177 GLU A CA 1
ATOM 1462 C C . GLU A 1 177 ? -8.197 -7.218 20.704 1.00 50.84 177 GLU A C 1
ATOM 1464 O O . GLU A 1 177 ? -7.029 -7.570 20.551 1.00 50.84 177 GLU A O 1
ATOM 1469 N N . PHE A 1 178 ? -9.214 -8.087 20.651 1.00 51.19 178 PHE A N 1
ATOM 1470 C CA . PHE A 1 178 ? -9.067 -9.522 20.472 1.00 51.19 178 PHE A CA 1
ATOM 1471 C C . PHE A 1 178 ? -10.146 -10.060 19.530 1.00 51.19 178 PHE A C 1
ATOM 1473 O O . PHE A 1 178 ? -11.335 -9.799 19.717 1.00 51.19 178 PHE A O 1
ATOM 1480 N N . GLU A 1 179 ? -9.731 -10.855 18.549 1.00 66.44 179 GLU A N 1
ATOM 1481 C CA . GLU A 1 179 ? -10.623 -11.636 17.695 1.00 66.44 179 GLU A CA 1
ATOM 1482 C C . GLU A 1 179 ? -10.668 -13.086 18.192 1.00 66.44 179 GLU A C 1
ATOM 1484 O O . GLU A 1 179 ? -9.648 -13.671 18.569 1.00 66.44 179 GLU A O 1
ATOM 1489 N N . ASN A 1 180 ? -11.856 -13.694 18.205 1.00 80.62 180 ASN A N 1
ATOM 1490 C CA . ASN A 1 180 ? -11.984 -15.109 18.531 1.00 80.62 180 ASN A CA 1
ATOM 1491 C C . ASN A 1 180 ? -11.531 -15.962 17.334 1.00 80.62 180 ASN A C 1
ATOM 1493 O O . ASN A 1 180 ? -12.045 -15.792 16.230 1.00 80.62 180 ASN A O 1
ATOM 1497 N N . ILE A 1 181 ? -10.623 -16.921 17.563 1.00 82.31 181 ILE A N 1
ATOM 1498 C CA . ILE A 1 181 ? -10.084 -17.797 16.506 1.00 82.31 181 ILE A CA 1
ATOM 1499 C C . ILE A 1 181 ? -11.177 -18.518 15.706 1.00 82.31 181 ILE A C 1
ATOM 1501 O O . ILE A 1 181 ? -11.013 -18.728 14.509 1.00 82.31 181 ILE A O 1
ATOM 1505 N N . HIS A 1 182 ? -12.294 -18.882 16.342 1.00 79.31 182 HIS A N 1
ATOM 1506 C CA . HIS A 1 182 ? -13.406 -19.534 15.664 1.00 79.31 182 HIS A CA 1
ATOM 1507 C C . HIS A 1 182 ? -14.093 -18.582 14.682 1.00 79.31 182 HIS A C 1
ATOM 1509 O O . HIS A 1 182 ? -14.353 -18.976 13.552 1.00 79.31 182 HIS A O 1
ATOM 1515 N N . THR A 1 183 ? -14.351 -17.333 15.081 1.00 75.31 183 THR A N 1
ATOM 1516 C CA . THR A 1 183 ? -14.948 -16.321 14.194 1.00 75.31 183 THR A CA 1
ATOM 1517 C C . THR A 1 183 ? -14.056 -16.081 12.978 1.00 75.31 183 THR A C 1
ATOM 1519 O O . THR A 1 183 ? -14.506 -16.269 11.854 1.00 75.31 183 THR A O 1
ATOM 1522 N N . VAL A 1 184 ? -12.760 -15.830 13.200 1.00 80.81 184 VAL A N 1
ATOM 1523 C CA . VAL A 1 184 ? -11.779 -15.617 12.119 1.00 80.81 184 VAL A CA 1
ATOM 1524 C C . VAL A 1 184 ? -11.679 -16.833 11.191 1.00 80.81 184 VAL A C 1
ATOM 1526 O O . VAL A 1 184 ? -11.574 -16.690 9.974 1.00 80.81 184 VAL A O 1
ATOM 1529 N N . ALA A 1 185 ? -11.722 -18.050 11.741 1.00 83.25 185 ALA A N 1
ATOM 1530 C CA . ALA A 1 185 ? -11.686 -19.272 10.941 1.00 83.25 185 ALA A CA 1
ATOM 1531 C C . ALA A 1 185 ? -12.947 -19.450 10.081 1.00 83.25 185 ALA A C 1
ATOM 1533 O O . ALA A 1 185 ? -12.842 -19.913 8.946 1.00 83.25 185 ALA A O 1
ATOM 1534 N N . MET A 1 186 ? -14.125 -19.085 10.595 1.00 80.19 186 MET A N 1
ATOM 1535 C CA . MET A 1 186 ? -15.377 -19.158 9.836 1.00 80.19 186 MET A CA 1
ATOM 1536 C C . MET A 1 186 ? -15.401 -18.134 8.698 1.00 80.19 186 MET A C 1
ATOM 1538 O O . MET A 1 186 ? -15.744 -18.505 7.574 1.00 80.19 186 MET A O 1
ATOM 1542 N N . ASP A 1 187 ? -14.940 -16.908 8.951 1.00 80.75 187 ASP A N 1
ATOM 1543 C CA . ASP A 1 187 ? -14.788 -15.878 7.917 1.00 80.75 187 ASP A CA 1
ATOM 1544 C C . ASP A 1 187 ? -13.808 -16.348 6.826 1.00 80.75 187 ASP A C 1
ATOM 1546 O O . ASP A 1 187 ? -14.109 -16.303 5.631 1.00 80.75 187 ASP A O 1
ATOM 1550 N N . TYR A 1 188 ? -12.676 -16.941 7.223 1.00 83.44 188 TYR A N 1
ATOM 1551 C CA . TYR A 1 188 ? -11.713 -17.522 6.285 1.00 83.44 188 TYR A CA 1
ATOM 1552 C C . TYR A 1 188 ? -12.304 -18.659 5.433 1.00 83.44 188 TYR A C 1
ATOM 1554 O O . TYR A 1 188 ? -12.008 -18.752 4.237 1.00 83.44 188 TYR A O 1
ATOM 1562 N N . LEU A 1 189 ? -13.127 -19.540 6.014 1.00 85.12 189 LEU A N 1
ATOM 1563 C CA . LEU A 1 189 ? -13.788 -20.622 5.271 1.00 85.12 189 LEU A CA 1
ATOM 1564 C C . LEU A 1 189 ? -14.783 -20.080 4.242 1.00 85.12 189 LEU A C 1
ATOM 1566 O O . LEU A 1 189 ? -14.875 -20.617 3.131 1.00 85.12 189 LEU A O 1
ATOM 1570 N N . GLN A 1 190 ? -15.498 -19.012 4.588 1.00 83.12 190 GLN A N 1
ATOM 1571 C CA . GLN A 1 190 ? -16.383 -18.320 3.661 1.00 83.12 190 GLN A CA 1
ATOM 1572 C C . GLN A 1 190 ? -15.585 -17.703 2.501 1.00 83.12 190 GLN A C 1
ATOM 1574 O O . GLN A 1 190 ? -15.911 -17.943 1.336 1.00 83.12 190 GLN A O 1
ATOM 1579 N N . ASP A 1 191 ? -14.479 -17.018 2.793 1.00 80.62 191 ASP A N 1
ATOM 1580 C CA . ASP A 1 191 ? -13.591 -16.434 1.780 1.00 80.62 191 ASP A CA 1
ATOM 1581 C C . ASP A 1 191 ? -12.930 -17.480 0.875 1.00 80.62 191 ASP A C 1
ATOM 1583 O O . ASP A 1 191 ? -12.749 -17.270 -0.328 1.00 80.62 191 ASP A O 1
ATOM 1587 N N . LEU A 1 192 ? -12.539 -18.625 1.432 1.00 82.44 192 LEU A N 1
ATOM 1588 C CA . LEU A 1 192 ? -11.986 -19.738 0.663 1.00 82.44 192 LEU A CA 1
ATOM 1589 C C . LEU A 1 192 ? -13.036 -20.343 -0.276 1.00 82.44 192 LEU A C 1
ATOM 1591 O O . LEU A 1 192 ? -12.735 -20.617 -1.439 1.00 82.44 192 LEU A O 1
ATOM 1595 N N . SER A 1 193 ? -14.273 -20.487 0.199 1.00 81.94 193 SER A N 1
ATOM 1596 C CA . SER A 1 193 ? -15.392 -20.965 -0.618 1.00 81.94 193 SER A CA 1
ATOM 1597 C C . SER A 1 193 ? -15.671 -20.006 -1.777 1.00 81.94 193 SER A C 1
ATOM 1599 O O . SER A 1 193 ? -15.764 -20.448 -2.922 1.00 81.94 193 SER A O 1
ATOM 1601 N N . ASN A 1 194 ? -15.686 -18.695 -1.519 1.00 76.56 194 ASN A N 1
ATOM 1602 C CA . ASN A 1 194 ? -15.871 -17.674 -2.553 1.00 76.56 194 ASN A CA 1
ATOM 1603 C C . ASN A 1 194 ? -14.782 -17.760 -3.639 1.00 76.56 194 ASN A C 1
ATOM 1605 O O . ASN A 1 194 ? -15.105 -17.883 -4.822 1.00 76.56 194 ASN A O 1
ATOM 1609 N N . ARG A 1 195 ? -13.503 -17.821 -3.244 1.00 75.12 195 ARG A N 1
ATOM 1610 C CA . ARG A 1 195 ? -12.358 -17.942 -4.172 1.00 75.12 195 ARG A CA 1
ATOM 1611 C C . ARG A 1 195 ? -12.328 -19.241 -4.972 1.00 75.12 195 ARG A C 1
ATOM 1613 O O . ARG A 1 195 ? -11.725 -19.290 -6.032 1.00 75.12 195 ARG A O 1
ATOM 1620 N N . SER A 1 196 ? -12.948 -20.311 -4.483 1.00 71.62 196 SER A N 1
ATOM 1621 C CA . SER A 1 196 ? -13.046 -21.553 -5.261 1.00 71.62 196 SER A CA 1
ATOM 1622 C C . SER A 1 196 ? -14.029 -21.441 -6.435 1.00 71.62 196 SER A C 1
ATOM 1624 O O . SER A 1 196 ? -13.937 -22.205 -7.394 1.00 71.62 196 SER A O 1
ATOM 1626 N N . THR A 1 197 ? -14.958 -20.481 -6.371 1.00 69.19 197 THR A N 1
ATOM 1627 C CA . THR A 1 197 ? -16.004 -20.275 -7.384 1.00 69.19 197 THR A CA 1
ATOM 1628 C C . THR A 1 197 ? -15.660 -19.176 -8.384 1.00 69.19 197 THR A C 1
ATOM 1630 O O . THR A 1 197 ? -15.993 -19.295 -9.565 1.00 69.19 197 THR A O 1
ATOM 1633 N N . THR A 1 198 ? -14.969 -18.124 -7.943 1.00 61.12 198 THR A N 1
ATOM 1634 C CA . THR A 1 198 ? -14.453 -17.069 -8.812 1.00 61.12 198 THR A CA 1
ATOM 1635 C C . THR A 1 198 ? -13.014 -17.420 -9.165 1.00 61.12 198 THR A C 1
ATOM 1637 O O . THR A 1 198 ? -12.190 -17.633 -8.290 1.00 61.12 198 THR A O 1
ATOM 1640 N N . SER A 1 199 ? -12.663 -17.498 -10.451 1.00 63.75 199 SER A N 1
ATOM 1641 C CA . SER A 1 199 ? -11.269 -17.745 -10.887 1.00 63.75 199 SER A CA 1
ATOM 1642 C C . SER A 1 199 ? -10.354 -16.532 -10.617 1.00 63.75 199 SER A C 1
ATOM 1644 O O . SER A 1 199 ? -9.428 -16.258 -11.377 1.00 63.75 199 SER A O 1
ATOM 1646 N N . GLU A 1 200 ? -10.676 -15.737 -9.599 1.00 64.56 200 GLU A N 1
ATOM 1647 C CA . GLU A 1 200 ? -10.000 -14.503 -9.250 1.00 64.56 200 GLU A CA 1
ATOM 1648 C C . GLU A 1 200 ? -8.700 -14.813 -8.519 1.00 64.56 200 GLU A C 1
ATOM 1650 O O . GLU A 1 200 ? -8.631 -15.641 -7.610 1.00 64.56 200 GLU A O 1
ATOM 1655 N N . PHE A 1 201 ? -7.646 -14.123 -8.941 1.00 72.88 201 PHE A N 1
ATOM 1656 C CA . PHE A 1 201 ? -6.351 -14.212 -8.294 1.00 72.88 201 PHE A CA 1
ATOM 1657 C C . PHE A 1 201 ? -6.456 -13.684 -6.847 1.00 72.88 201 PHE A C 1
ATOM 1659 O O . PHE A 1 201 ? -7.150 -12.687 -6.635 1.00 72.88 201 PHE A O 1
ATOM 1666 N N . PRO A 1 202 ? -5.793 -14.306 -5.849 1.00 83.00 202 PRO A N 1
ATOM 1667 C CA . PRO A 1 202 ? -5.943 -13.920 -4.441 1.00 83.00 202 PRO A CA 1
ATOM 1668 C C . PRO A 1 202 ? -5.619 -12.448 -4.156 1.00 83.00 202 PRO A C 1
ATOM 1670 O O . PRO A 1 202 ? -6.268 -11.827 -3.320 1.00 83.00 202 PRO A O 1
ATOM 1673 N N . GLY A 1 203 ? -4.629 -11.899 -4.863 1.00 89.69 203 GLY A N 1
ATOM 1674 C CA . GLY A 1 203 ? -4.275 -10.483 -4.832 1.00 89.69 203 GLY A CA 1
ATOM 1675 C C . GLY A 1 203 ? -4.292 -9.859 -6.221 1.00 89.69 203 GLY A C 1
ATOM 1676 O O . GLY A 1 203 ? -4.596 -10.508 -7.219 1.00 89.69 203 GLY A O 1
ATOM 1677 N N . ILE A 1 204 ? -3.925 -8.582 -6.300 1.00 94.44 204 ILE A N 1
ATOM 1678 C CA . ILE A 1 204 ? -3.846 -7.859 -7.574 1.00 94.44 204 ILE A CA 1
ATOM 1679 C C . ILE A 1 204 ? -2.643 -8.376 -8.367 1.00 94.44 204 ILE A C 1
ATOM 1681 O O . ILE A 1 204 ? -1.517 -8.194 -7.903 1.00 94.44 204 ILE A O 1
ATOM 1685 N N . PRO A 1 205 ? -2.823 -8.980 -9.552 1.00 94.81 205 PRO A N 1
ATOM 1686 C CA . PRO A 1 205 ? -1.689 -9.497 -10.305 1.00 94.81 205 PRO A CA 1
ATOM 1687 C C . PRO A 1 205 ? -0.758 -8.367 -10.756 1.00 94.81 205 PRO A C 1
ATOM 1689 O O . PRO A 1 205 ? -1.192 -7.264 -11.107 1.00 94.81 205 PRO A O 1
ATOM 1692 N N . SER A 1 206 ? 0.541 -8.640 -10.760 1.00 95.62 206 SER A N 1
ATOM 1693 C CA . SER A 1 206 ? 1.563 -7.753 -11.312 1.00 95.62 206 SER A CA 1
ATOM 1694 C C . SER A 1 206 ? 1.507 -7.685 -12.842 1.00 95.62 206 SER A C 1
ATOM 1696 O O . SER A 1 206 ? 2.002 -6.718 -13.433 1.00 95.62 206 SER A O 1
ATOM 1698 N N . GLY A 1 207 ? 0.884 -8.686 -13.475 1.00 93.12 207 GLY A N 1
ATOM 1699 C CA . GLY A 1 207 ? 0.841 -8.872 -14.924 1.00 93.12 207 GLY A CA 1
ATOM 1700 C C . GLY A 1 207 ? 2.104 -9.541 -15.466 1.00 93.12 207 GLY A C 1
ATOM 1701 O O . GLY A 1 207 ? 2.377 -9.441 -16.663 1.00 93.12 207 GLY A O 1
ATOM 1702 N N . PHE A 1 208 ? 2.882 -10.183 -14.589 1.00 95.38 208 PHE A N 1
ATOM 1703 C CA . PHE A 1 208 ? 4.040 -10.982 -14.962 1.00 95.38 208 PHE A CA 1
ATOM 1704 C C . PHE A 1 208 ? 3.944 -12.374 -14.349 1.00 95.38 208 PHE A C 1
ATOM 1706 O O . PHE A 1 208 ? 3.981 -12.508 -13.128 1.00 95.38 208 PHE A O 1
ATOM 1713 N N . ASP A 1 209 ? 3.886 -13.398 -15.197 1.00 93.44 209 ASP A N 1
ATOM 1714 C CA . ASP A 1 209 ? 3.495 -14.756 -14.805 1.00 93.44 209 ASP A CA 1
ATOM 1715 C C . ASP A 1 209 ? 4.438 -15.327 -13.733 1.00 93.44 209 ASP A C 1
ATOM 1717 O O . ASP A 1 209 ? 3.989 -15.720 -12.660 1.00 93.44 209 ASP A O 1
ATOM 1721 N N . ASP A 1 210 ? 5.755 -15.254 -13.966 1.00 93.19 210 ASP A N 1
ATOM 1722 C CA . ASP A 1 210 ? 6.781 -15.701 -13.012 1.00 93.19 210 ASP A CA 1
ATOM 1723 C C . ASP A 1 210 ? 6.680 -14.984 -11.655 1.00 93.19 210 ASP A C 1
ATOM 1725 O O . ASP A 1 210 ? 6.952 -15.565 -10.605 1.00 93.19 210 ASP A O 1
ATOM 1729 N N . LEU A 1 211 ? 6.349 -13.688 -11.656 1.00 95.06 211 LEU A N 1
ATOM 1730 C CA . LEU A 1 211 ? 6.267 -12.903 -10.424 1.00 95.06 211 LEU A CA 1
ATOM 1731 C C . LEU A 1 211 ? 4.964 -13.189 -9.678 1.00 95.06 211 LEU A C 1
ATOM 1733 O O . LEU A 1 211 ? 4.960 -13.262 -8.447 1.00 95.06 211 LEU A O 1
ATOM 1737 N N . ASP A 1 212 ? 3.876 -13.371 -10.414 1.00 94.00 212 ASP A N 1
ATOM 1738 C CA . ASP A 1 212 ? 2.554 -13.680 -9.882 1.00 94.00 212 ASP A CA 1
ATOM 1739 C C . ASP A 1 212 ? 2.493 -15.110 -9.331 1.00 94.00 212 ASP A C 1
ATOM 1741 O O . ASP A 1 212 ? 1.856 -15.326 -8.304 1.00 94.00 212 ASP A O 1
ATOM 1745 N N . GLU A 1 213 ? 3.244 -16.059 -9.895 1.00 92.44 213 GLU A N 1
ATOM 1746 C CA . GLU A 1 213 ? 3.418 -17.399 -9.317 1.00 92.44 213 GLU A CA 1
ATOM 1747 C C . GLU A 1 213 ? 4.096 -17.346 -7.936 1.00 92.44 213 GLU A C 1
ATOM 1749 O O . GLU A 1 213 ? 3.725 -18.076 -7.017 1.00 92.44 213 GLU A O 1
ATOM 1754 N N . ILE A 1 214 ? 5.075 -16.451 -7.757 1.00 93.88 214 ILE A N 1
ATOM 1755 C CA . ILE A 1 214 ? 5.812 -16.316 -6.490 1.00 93.88 214 ILE A CA 1
ATOM 1756 C C . ILE A 1 214 ? 5.012 -15.520 -5.450 1.00 93.88 214 ILE A C 1
ATOM 1758 O O . ILE A 1 214 ? 5.066 -15.820 -4.254 1.00 93.88 214 ILE A O 1
ATOM 1762 N N . THR A 1 215 ? 4.335 -14.458 -5.885 1.00 94.31 215 THR A N 1
ATOM 1763 C CA . THR A 1 215 ? 3.697 -13.482 -4.986 1.00 94.31 215 THR A CA 1
ATOM 1764 C C . THR A 1 215 ? 2.218 -13.753 -4.749 1.00 94.31 215 THR A C 1
ATOM 1766 O O . THR A 1 215 ? 1.685 -13.283 -3.748 1.00 94.31 215 THR A O 1
ATOM 1769 N N . LEU A 1 216 ? 1.562 -14.502 -5.642 1.00 92.25 216 LEU A N 1
ATOM 1770 C CA . LEU A 1 216 ? 0.104 -14.636 -5.713 1.00 92.25 216 LEU A CA 1
ATOM 1771 C C . LEU A 1 216 ? -0.611 -13.276 -5.838 1.00 92.25 216 LEU A C 1
ATOM 1773 O O . LEU A 1 216 ? -1.785 -13.139 -5.488 1.00 92.25 216 LEU A O 1
ATOM 1777 N N . GLY A 1 217 ? 0.097 -12.281 -6.387 1.00 93.75 217 GLY A N 1
ATOM 1778 C CA . GLY A 1 217 ? -0.368 -10.912 -6.558 1.00 93.75 217 GLY A CA 1
ATOM 1779 C C . GLY A 1 217 ? -0.212 -10.076 -5.288 1.00 93.75 217 GLY A C 1
ATOM 1780 O O . GLY A 1 217 ? 0.114 -10.567 -4.206 1.00 93.75 217 GLY A O 1
ATOM 1781 N N . TRP A 1 218 ? -0.460 -8.777 -5.413 1.00 96.06 218 TRP A N 1
ATOM 1782 C CA . TRP A 1 218 ? -0.386 -7.820 -4.315 1.00 96.06 218 TRP A CA 1
ATOM 1783 C C . TRP A 1 218 ? -1.603 -7.976 -3.408 1.00 96.06 218 TRP A C 1
ATOM 1785 O O . TRP A 1 218 ? -2.726 -7.675 -3.819 1.00 96.06 218 TRP A O 1
ATOM 1795 N N . GLN A 1 219 ? -1.389 -8.453 -2.183 1.00 95.00 219 GLN A N 1
ATOM 1796 C CA . GLN A 1 219 ? -2.483 -8.651 -1.233 1.00 95.00 219 GLN A CA 1
ATOM 1797 C C . GLN A 1 219 ? -2.817 -7.347 -0.508 1.00 95.00 219 GLN A C 1
ATOM 1799 O O . GLN A 1 219 ? -1.941 -6.529 -0.205 1.00 95.00 219 GLN A O 1
ATOM 1804 N N . ASN A 1 220 ? -4.088 -7.190 -0.155 1.00 94.81 220 ASN A N 1
ATOM 1805 C CA . ASN A 1 220 ? -4.563 -6.084 0.667 1.00 94.81 220 ASN A CA 1
ATOM 1806 C C . ASN A 1 220 ? -3.801 -6.001 1.995 1.00 94.81 220 ASN A C 1
ATOM 1808 O O . ASN A 1 220 ? -3.402 -7.008 2.583 1.00 94.81 220 ASN A O 1
ATOM 1812 N N . GLY A 1 221 ? -3.538 -4.778 2.452 1.00 95.50 221 GLY A N 1
ATOM 1813 C CA . GLY A 1 221 ? -2.792 -4.561 3.687 1.00 95.50 221 GLY A CA 1
ATOM 1814 C C . GLY A 1 221 ? -1.275 -4.719 3.580 1.00 95.50 221 GLY A C 1
ATOM 1815 O O . GLY A 1 221 ? -0.588 -4.497 4.584 1.00 95.50 221 GLY A O 1
ATOM 1816 N N . GLN A 1 222 ? -0.721 -5.105 2.424 1.0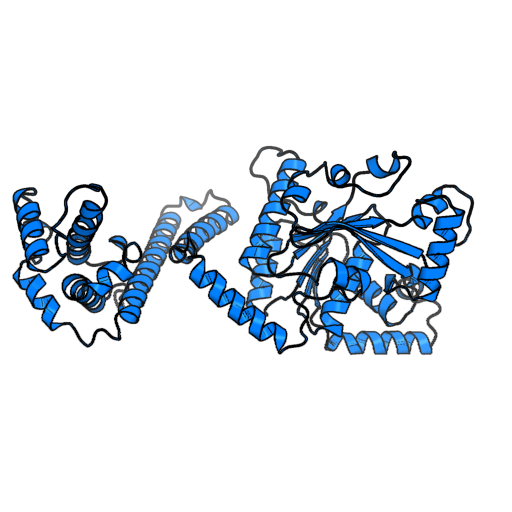0 97.25 222 GLN A N 1
ATOM 1817 C CA . GLN A 1 222 ? 0.721 -5.304 2.260 1.00 97.25 222 GLN A CA 1
ATOM 1818 C C . GLN A 1 222 ? 1.478 -4.011 1.942 1.00 97.25 222 GLN A C 1
ATOM 1820 O O . GLN A 1 222 ? 1.038 -3.180 1.149 1.00 97.25 222 GLN A O 1
ATOM 1825 N N . LEU A 1 223 ? 2.676 -3.889 2.516 1.00 97.88 223 LEU A N 1
ATOM 1826 C CA . LEU A 1 223 ? 3.708 -2.963 2.067 1.00 97.88 223 LEU A CA 1
ATOM 1827 C C . LEU A 1 223 ? 4.735 -3.743 1.240 1.00 97.88 223 LEU A C 1
ATOM 1829 O O . LEU A 1 223 ? 5.455 -4.597 1.767 1.00 97.88 223 LEU A O 1
ATOM 1833 N N . ILE A 1 224 ? 4.812 -3.426 -0.048 1.00 98.25 224 ILE A N 1
ATOM 1834 C CA . ILE A 1 224 ? 5.748 -4.014 -1.003 1.00 98.25 224 ILE A CA 1
ATOM 1835 C C . ILE A 1 224 ? 6.851 -3.001 -1.286 1.00 98.25 224 ILE A C 1
ATOM 1837 O O . ILE A 1 224 ? 6.580 -1.858 -1.651 1.00 98.25 224 ILE A O 1
ATOM 1841 N N . ILE A 1 225 ? 8.107 -3.414 -1.150 1.00 97.38 225 ILE A N 1
ATOM 1842 C CA . ILE A 1 225 ? 9.264 -2.568 -1.442 1.00 97.38 225 ILE A CA 1
ATOM 1843 C C . ILE A 1 225 ? 9.893 -3.004 -2.755 1.00 97.38 225 ILE A C 1
ATOM 1845 O O . ILE A 1 225 ? 10.380 -4.127 -2.857 1.00 97.38 225 ILE A O 1
ATOM 1849 N N . LEU A 1 226 ? 9.933 -2.106 -3.740 1.00 97.56 226 LEU A N 1
ATOM 1850 C CA . LEU A 1 226 ? 10.682 -2.306 -4.981 1.00 97.56 226 LEU A CA 1
ATOM 1851 C C . LEU A 1 226 ? 11.975 -1.498 -4.934 1.00 97.56 226 LEU A C 1
ATOM 1853 O O . LEU A 1 226 ? 11.959 -0.272 -5.048 1.00 97.56 226 LEU A O 1
ATOM 1857 N N . ALA A 1 227 ? 13.105 -2.183 -4.804 1.00 95.88 227 ALA A N 1
ATOM 1858 C CA . ALA A 1 227 ? 14.395 -1.542 -4.644 1.00 95.88 227 ALA A CA 1
ATOM 1859 C C . ALA A 1 227 ? 15.372 -1.856 -5.780 1.00 95.88 227 ALA A C 1
ATOM 1861 O O . ALA A 1 227 ? 15.504 -2.989 -6.244 1.00 95.88 227 ALA A O 1
ATOM 1862 N N . ALA A 1 228 ? 16.080 -0.825 -6.235 1.00 94.88 228 ALA A N 1
ATOM 1863 C CA . ALA A 1 228 ? 17.082 -0.954 -7.286 1.00 94.88 228 ALA A CA 1
ATOM 1864 C C . ALA A 1 228 ? 18.144 0.148 -7.197 1.00 94.88 228 ALA A C 1
ATOM 1866 O O . ALA A 1 228 ? 17.964 1.180 -6.540 1.00 94.88 228 ALA A O 1
ATOM 1867 N N . ARG A 1 229 ? 19.251 -0.037 -7.921 1.00 92.88 229 ARG A N 1
ATOM 1868 C CA . ARG A 1 229 ? 20.190 1.054 -8.207 1.00 92.88 229 ARG A CA 1
ATOM 1869 C C . ARG A 1 229 ? 19.587 2.038 -9.230 1.00 92.88 229 ARG A C 1
ATOM 1871 O O . ARG A 1 229 ? 18.736 1.647 -10.038 1.00 92.88 229 ARG A O 1
ATOM 1878 N N . PRO A 1 230 ? 19.997 3.321 -9.220 1.00 89.88 230 PRO A N 1
ATOM 1879 C CA . PRO A 1 230 ? 19.574 4.293 -10.227 1.00 89.88 230 PRO A CA 1
ATOM 1880 C C . PRO A 1 230 ? 19.836 3.802 -11.656 1.00 89.88 230 PRO A C 1
ATOM 1882 O O . PRO A 1 230 ? 20.858 3.185 -11.928 1.00 89.88 230 PRO A O 1
ATOM 1885 N N . GLY A 1 231 ? 18.909 4.071 -12.578 1.00 87.00 231 GLY A N 1
ATOM 1886 C CA . GLY A 1 231 ? 19.041 3.673 -13.987 1.00 87.00 231 GLY A CA 1
ATOM 1887 C C . GLY A 1 231 ? 18.699 2.211 -14.305 1.00 87.00 231 GLY A C 1
ATOM 1888 O O . GLY A 1 231 ? 18.597 1.869 -15.481 1.00 87.00 231 GLY A O 1
ATOM 1889 N N . MET A 1 232 ? 18.435 1.366 -13.300 1.00 90.75 232 MET A N 1
ATOM 1890 C CA . MET A 1 232 ? 18.062 -0.036 -13.537 1.00 90.75 232 MET A CA 1
ATOM 1891 C C . MET A 1 232 ? 16.703 -0.185 -14.225 1.00 90.75 232 MET A C 1
ATOM 1893 O O . MET A 1 232 ? 16.542 -1.075 -15.051 1.00 90.75 232 MET A O 1
ATOM 1897 N N . GLY A 1 233 ? 15.761 0.723 -13.953 1.00 91.44 233 GLY A N 1
ATOM 1898 C CA . GLY A 1 233 ? 14.404 0.678 -14.508 1.00 91.44 233 GLY A CA 1
ATOM 1899 C C . GLY A 1 233 ? 13.285 0.595 -13.466 1.00 91.44 233 GLY A C 1
ATOM 1900 O O . GLY A 1 233 ? 12.148 0.371 -13.860 1.00 91.44 233 GLY A O 1
ATOM 1901 N N . LYS A 1 234 ? 13.573 0.837 -12.173 1.00 94.50 234 LYS A N 1
ATOM 1902 C CA . LYS A 1 234 ? 12.600 0.788 -11.056 1.00 94.50 234 LYS A CA 1
ATOM 1903 C C . LYS A 1 234 ? 11.256 1.461 -11.372 1.00 94.50 234 LYS A C 1
ATOM 1905 O O . LYS A 1 234 ? 10.211 0.832 -11.284 1.00 94.50 234 LYS A O 1
ATOM 1910 N N . THR A 1 235 ? 11.299 2.712 -11.832 1.00 94.25 235 THR A N 1
ATOM 1911 C CA . THR A 1 235 ? 10.109 3.508 -12.151 1.00 94.25 235 THR A CA 1
ATOM 1912 C C . THR A 1 235 ? 9.381 2.954 -13.369 1.00 94.25 235 THR A C 1
ATOM 1914 O O . THR A 1 235 ? 8.160 2.947 -13.402 1.00 94.25 235 THR A O 1
ATOM 1917 N N . ALA A 1 236 ? 10.114 2.451 -14.370 1.00 94.81 236 ALA A N 1
ATOM 1918 C CA . ALA A 1 236 ? 9.491 1.835 -15.536 1.00 94.81 236 ALA A CA 1
ATOM 1919 C C . ALA A 1 236 ? 8.733 0.560 -15.136 1.00 94.81 236 ALA A C 1
ATOM 1921 O O . ALA A 1 236 ? 7.584 0.403 -15.533 1.00 94.81 236 ALA A O 1
ATOM 1922 N N . LEU A 1 237 ? 9.317 -0.295 -14.291 1.00 96.94 237 LEU A N 1
ATOM 1923 C CA . LEU A 1 237 ? 8.639 -1.492 -13.791 1.00 96.94 237 LEU A CA 1
ATOM 1924 C C . LEU A 1 237 ? 7.395 -1.133 -12.963 1.00 96.94 237 LEU A C 1
ATOM 1926 O O . LEU A 1 237 ? 6.330 -1.692 -13.193 1.00 96.94 237 LEU A O 1
ATOM 1930 N N . ALA A 1 238 ? 7.500 -0.140 -12.078 1.00 97.19 238 ALA A N 1
ATOM 1931 C CA . ALA A 1 238 ? 6.372 0.345 -11.284 1.00 97.19 238 ALA A CA 1
ATOM 1932 C C . ALA A 1 238 ? 5.221 0.899 -12.143 1.00 97.19 238 ALA A C 1
ATOM 1934 O O . ALA A 1 238 ? 4.054 0.650 -11.853 1.00 97.19 238 ALA A O 1
ATOM 1935 N N . ILE A 1 239 ? 5.538 1.611 -13.231 1.00 96.00 239 ILE A N 1
ATOM 1936 C CA . ILE A 1 239 ? 4.541 2.045 -14.220 1.00 96.00 239 ILE A CA 1
ATOM 1937 C C . ILE A 1 239 ? 3.891 0.834 -14.901 1.00 96.00 239 ILE A C 1
ATOM 1939 O O . ILE A 1 239 ? 2.680 0.838 -15.087 1.00 96.00 239 ILE A O 1
ATOM 1943 N N . ASN A 1 240 ? 4.662 -0.203 -15.252 1.00 96.69 240 ASN A N 1
ATOM 1944 C CA . ASN A 1 240 ? 4.103 -1.412 -15.866 1.00 96.69 240 ASN A CA 1
ATOM 1945 C C . ASN A 1 240 ? 3.160 -2.137 -14.884 1.00 96.69 240 ASN A C 1
ATOM 1947 O O . ASN A 1 240 ? 2.081 -2.532 -15.305 1.00 96.69 240 ASN A O 1
ATOM 1951 N N . PHE A 1 241 ? 3.474 -2.206 -13.581 1.00 97.69 241 PHE A N 1
ATOM 1952 C CA . PHE A 1 241 ? 2.531 -2.717 -12.571 1.00 97.69 241 PHE A CA 1
ATOM 1953 C C . PHE A 1 241 ? 1.223 -1.913 -12.534 1.00 97.69 241 PHE A C 1
ATOM 1955 O O . PHE A 1 241 ? 0.145 -2.502 -12.536 1.00 97.69 241 PHE A O 1
ATOM 1962 N N . ALA A 1 242 ? 1.301 -0.576 -12.532 1.00 97.12 242 ALA A N 1
ATOM 1963 C CA . ALA A 1 242 ? 0.112 0.280 -12.538 1.00 97.12 242 ALA A CA 1
ATOM 1964 C C . ALA A 1 242 ? -0.748 0.076 -13.793 1.00 97.12 242 ALA A C 1
ATOM 1966 O O . ALA A 1 242 ? -1.969 -0.033 -13.691 1.00 97.12 242 ALA A O 1
ATOM 1967 N N . VAL A 1 243 ? -0.111 0.026 -14.967 1.00 96.00 243 VAL A N 1
ATOM 1968 C CA . VAL A 1 243 ? -0.797 -0.180 -16.248 1.00 96.00 243 VAL A CA 1
ATOM 1969 C C . VAL A 1 243 ? -1.423 -1.567 -16.304 1.00 96.00 243 VAL A C 1
ATOM 1971 O O . VAL A 1 243 ? -2.605 -1.655 -16.603 1.00 96.00 243 VAL A O 1
ATOM 1974 N N . ASN A 1 244 ? -0.701 -2.628 -15.938 1.00 95.62 244 ASN A N 1
ATOM 1975 C CA . ASN A 1 244 ? -1.241 -3.989 -15.925 1.00 95.62 244 ASN A CA 1
ATOM 1976 C C . ASN A 1 244 ? -2.453 -4.106 -14.987 1.00 95.62 244 ASN A C 1
ATOM 1978 O O . ASN A 1 244 ? -3.493 -4.621 -15.393 1.00 95.62 244 ASN A O 1
ATOM 1982 N N . ALA A 1 245 ? -2.358 -3.561 -13.768 1.00 95.81 245 ALA A N 1
ATOM 1983 C CA . ALA A 1 245 ? -3.463 -3.550 -12.808 1.00 95.81 245 ALA A CA 1
ATOM 1984 C C . ALA A 1 245 ? -4.703 -2.817 -13.356 1.00 95.81 245 ALA A C 1
ATOM 1986 O O . ALA A 1 245 ? -5.827 -3.307 -13.226 1.00 95.81 245 ALA A O 1
ATOM 1987 N N . ALA A 1 246 ? -4.515 -1.658 -13.991 1.00 95.44 246 ALA A N 1
ATOM 1988 C CA . ALA A 1 246 ? -5.617 -0.858 -14.520 1.00 95.44 246 ALA A CA 1
ATOM 1989 C C . ALA A 1 246 ? -6.202 -1.413 -15.829 1.00 95.44 246 ALA A C 1
ATOM 1991 O O . ALA A 1 246 ? -7.419 -1.443 -15.983 1.00 95.44 246 ALA A O 1
ATOM 1992 N N . GLU A 1 247 ? -5.358 -1.839 -16.768 1.00 93.94 247 GLU A N 1
ATOM 1993 C CA . GLU A 1 247 ? -5.762 -2.294 -18.102 1.00 93.94 247 GLU A CA 1
ATOM 1994 C C . GLU A 1 247 ? -6.344 -3.709 -18.072 1.00 93.94 247 GLU A C 1
ATOM 1996 O O . GLU A 1 247 ? -7.416 -3.937 -18.625 1.00 93.94 247 GLU A O 1
ATOM 2001 N N . GLN A 1 248 ? -5.650 -4.657 -17.436 1.00 90.62 248 GLN A N 1
ATOM 2002 C CA . GLN A 1 248 ? -6.013 -6.078 -17.502 1.00 90.62 248 GLN A CA 1
ATOM 2003 C C . GLN A 1 248 ? -7.021 -6.466 -16.418 1.00 90.62 248 GLN A C 1
ATOM 2005 O O . GLN A 1 248 ? -7.862 -7.334 -16.638 1.00 90.62 248 GLN A O 1
ATOM 2010 N N . PHE A 1 249 ? -6.962 -5.803 -15.259 1.00 90.88 249 PHE A N 1
ATOM 2011 C CA . PHE A 1 249 ? -7.741 -6.175 -14.071 1.00 90.88 249 PHE A CA 1
ATOM 2012 C C . PHE A 1 249 ? -8.707 -5.080 -13.598 1.00 90.88 249 PHE A C 1
ATOM 2014 O O . PHE A 1 249 ? -9.332 -5.231 -12.546 1.00 90.88 249 PHE A O 1
ATOM 2021 N N . ASN A 1 250 ? -8.841 -3.987 -14.364 1.00 92.75 250 ASN A N 1
ATOM 2022 C CA . ASN A 1 250 ? -9.745 -2.862 -14.096 1.00 92.75 250 ASN A CA 1
ATOM 2023 C C . ASN A 1 250 ? -9.620 -2.288 -12.669 1.00 92.75 250 ASN A C 1
ATOM 2025 O O . ASN A 1 250 ? -10.610 -1.914 -12.036 1.00 92.75 250 ASN A O 1
ATOM 2029 N N . LYS A 1 251 ? -8.393 -2.241 -12.140 1.00 95.81 251 LYS A N 1
ATOM 2030 C CA . LYS A 1 251 ? -8.106 -1.749 -10.788 1.00 95.81 251 LYS A CA 1
ATOM 2031 C C . LYS A 1 251 ? -7.883 -0.239 -10.763 1.00 95.81 251 LYS A C 1
ATOM 2033 O O . LYS A 1 251 ? -7.353 0.352 -11.704 1.00 95.81 251 LYS A O 1
ATOM 2038 N N . ASN A 1 252 ? -8.282 0.388 -9.662 1.00 96.44 252 ASN A N 1
ATOM 2039 C CA . ASN A 1 252 ? -8.111 1.811 -9.402 1.00 96.44 252 ASN A CA 1
ATOM 2040 C C . ASN A 1 252 ? -6.745 2.062 -8.765 1.00 96.44 252 ASN A C 1
ATOM 2042 O O . ASN A 1 252 ? -6.512 1.718 -7.605 1.00 96.44 252 ASN A O 1
ATOM 2046 N N . VAL A 1 253 ? -5.845 2.683 -9.521 1.00 97.69 253 VAL A N 1
ATOM 2047 C CA . VAL A 1 253 ? -4.458 2.897 -9.110 1.00 97.69 253 VAL A CA 1
ATOM 2048 C C . VAL A 1 253 ? -4.213 4.370 -8.811 1.00 97.69 253 VAL A C 1
ATOM 2050 O O . VAL A 1 253 ? -4.546 5.249 -9.611 1.00 97.69 253 VAL A O 1
ATOM 2053 N N . LEU A 1 254 ? -3.580 4.648 -7.674 1.00 96.94 254 LEU A N 1
ATOM 2054 C CA . LEU A 1 254 ? -3.048 5.968 -7.346 1.00 96.94 254 LEU A CA 1
ATOM 2055 C C . LEU A 1 254 ? -1.520 5.928 -7.360 1.00 96.94 254 LEU A C 1
ATOM 2057 O O . LEU A 1 254 ? -0.901 5.197 -6.591 1.00 96.94 254 LEU A O 1
ATOM 2061 N N . PHE A 1 255 ? -0.908 6.732 -8.225 1.00 96.38 255 PHE A N 1
ATOM 2062 C CA . PHE A 1 255 ? 0.538 6.789 -8.404 1.00 96.38 255 PHE A CA 1
ATOM 2063 C C . PHE A 1 255 ? 1.083 8.137 -7.915 1.00 96.38 255 PHE A C 1
ATOM 2065 O O . PHE A 1 255 ? 0.842 9.182 -8.525 1.00 96.38 255 PHE A O 1
ATOM 2072 N N . PHE A 1 256 ? 1.853 8.118 -6.832 1.00 94.50 256 PHE A N 1
ATOM 2073 C CA . PHE A 1 256 ? 2.600 9.268 -6.331 1.00 94.50 256 PHE A CA 1
ATOM 2074 C C . PHE A 1 256 ? 3.975 9.316 -6.976 1.00 94.50 256 PHE A C 1
ATOM 2076 O O . PHE A 1 256 ? 4.815 8.445 -6.744 1.00 94.50 256 PHE A O 1
ATOM 2083 N N . SER A 1 257 ? 4.221 10.369 -7.750 1.00 92.19 257 SER A N 1
ATOM 2084 C CA . SER A 1 257 ? 5.538 10.646 -8.307 1.00 92.19 257 SER A CA 1
ATOM 2085 C C . SER A 1 257 ? 6.150 11.855 -7.625 1.00 92.19 257 SER A C 1
ATOM 2087 O O . SER A 1 257 ? 5.691 12.992 -7.769 1.00 92.19 257 SER A O 1
ATOM 2089 N N . LEU A 1 258 ? 7.190 11.587 -6.844 1.00 89.69 258 LEU A N 1
ATOM 2090 C CA . LEU A 1 258 ? 7.952 12.602 -6.127 1.00 89.69 258 LEU A CA 1
ATOM 2091 C C . LEU A 1 258 ? 9.171 13.050 -6.948 1.00 89.69 258 LEU A C 1
ATOM 2093 O O . LEU A 1 258 ? 9.633 14.180 -6.809 1.00 89.69 258 LEU A O 1
ATOM 2097 N N . GLU A 1 259 ? 9.672 12.187 -7.838 1.00 85.44 259 GLU A N 1
ATOM 2098 C CA . GLU A 1 259 ? 10.823 12.469 -8.708 1.00 85.44 259 GLU A CA 1
ATOM 2099 C C . GLU A 1 259 ? 10.407 13.058 -10.068 1.00 85.44 259 GLU A C 1
ATOM 2101 O O . GLU A 1 259 ? 11.018 14.017 -10.553 1.00 85.44 259 GLU A O 1
ATOM 2106 N N . MET A 1 260 ? 9.354 12.514 -10.685 1.00 87.44 260 MET A N 1
ATOM 2107 C CA . MET A 1 260 ? 8.954 12.818 -12.061 1.00 87.44 260 MET A CA 1
ATOM 2108 C C . MET A 1 260 ? 7.617 13.558 -12.125 1.00 87.44 260 MET A C 1
ATOM 2110 O O . MET A 1 260 ? 6.773 13.442 -11.241 1.00 87.44 260 MET A O 1
ATOM 2114 N N . ASP A 1 261 ? 7.419 14.320 -13.196 1.00 88.69 261 ASP A N 1
ATOM 2115 C CA . ASP A 1 261 ? 6.141 14.994 -13.438 1.00 88.69 261 ASP A CA 1
ATOM 2116 C C . ASP A 1 261 ? 5.180 14.044 -14.170 1.00 88.69 261 ASP A C 1
ATOM 2118 O O . ASP A 1 261 ? 5.611 13.169 -14.929 1.00 88.69 261 ASP A O 1
ATOM 2122 N N . SER A 1 262 ? 3.866 14.237 -14.005 1.00 90.06 262 SER A N 1
ATOM 2123 C CA . SER A 1 262 ? 2.847 13.359 -14.605 1.00 90.06 262 SER A CA 1
ATOM 2124 C C . SER A 1 262 ? 2.982 13.238 -16.128 1.00 90.06 262 SER A C 1
ATOM 2126 O O . SER A 1 262 ? 2.770 12.164 -16.683 1.00 90.06 262 SER A O 1
ATOM 2128 N N . SER A 1 263 ? 3.409 14.303 -16.816 1.00 90.06 263 SER A N 1
ATOM 2129 C CA . SER A 1 263 ? 3.667 14.285 -18.264 1.00 90.06 263 SER A CA 1
ATOM 2130 C C . SER A 1 263 ? 4.775 13.303 -18.656 1.00 90.06 263 SER A C 1
ATOM 2132 O O . SER A 1 263 ? 4.651 12.604 -19.658 1.00 90.06 263 SER A O 1
ATOM 2134 N N . GLN A 1 264 ? 5.831 13.194 -17.846 1.00 90.75 264 GLN A N 1
ATOM 2135 C CA . GLN A 1 264 ? 6.943 12.278 -18.093 1.00 90.75 264 GLN A CA 1
ATOM 2136 C C . GLN A 1 264 ? 6.554 10.820 -17.822 1.00 90.75 264 GLN A C 1
ATOM 2138 O O . GLN A 1 264 ? 7.090 9.912 -18.460 1.00 90.75 264 GLN A O 1
ATOM 2143 N N . LEU A 1 265 ? 5.637 10.581 -16.879 1.00 91.62 265 LEU A N 1
ATOM 2144 C CA . LEU A 1 265 ? 5.063 9.253 -16.657 1.00 91.62 265 LEU A CA 1
ATOM 2145 C C . LEU A 1 265 ? 4.187 8.839 -17.840 1.00 91.62 265 LEU A C 1
ATOM 2147 O O . LEU A 1 265 ? 4.380 7.756 -18.389 1.00 91.62 265 LEU A O 1
ATOM 2151 N N . VAL A 1 266 ? 3.293 9.725 -18.289 1.00 92.50 266 VAL A N 1
ATOM 2152 C CA . VAL A 1 266 ? 2.431 9.487 -19.456 1.00 92.50 266 VAL A CA 1
ATOM 2153 C C . VAL A 1 266 ? 3.258 9.243 -20.721 1.00 92.50 266 VAL A C 1
ATOM 2155 O O . VAL A 1 266 ? 2.949 8.323 -21.472 1.00 92.50 266 VAL A O 1
ATOM 2158 N N . GLU A 1 267 ? 4.351 9.982 -20.936 1.00 91.75 267 GLU A N 1
ATOM 2159 C CA . GLU A 1 267 ? 5.275 9.746 -22.059 1.00 91.75 267 GLU A CA 1
ATOM 2160 C C . GLU A 1 267 ? 5.806 8.303 -22.068 1.00 91.75 267 GLU A C 1
ATOM 2162 O O . GLU A 1 267 ? 5.847 7.665 -23.120 1.00 91.75 267 GLU A O 1
ATOM 2167 N N . ARG A 1 268 ? 6.167 7.757 -20.898 1.00 92.25 268 ARG A N 1
ATOM 2168 C CA . ARG A 1 268 ? 6.638 6.367 -20.774 1.00 92.25 268 ARG A CA 1
ATOM 2169 C C . ARG A 1 268 ? 5.530 5.350 -21.012 1.00 92.25 268 ARG A C 1
ATOM 2171 O O . ARG A 1 268 ? 5.793 4.321 -21.626 1.00 92.25 268 ARG A O 1
ATOM 2178 N N . ILE A 1 269 ? 4.313 5.635 -20.556 1.00 94.25 269 ILE A N 1
ATOM 2179 C CA . ILE A 1 269 ? 3.149 4.776 -20.802 1.00 94.25 269 ILE A CA 1
ATOM 2180 C C . ILE A 1 269 ? 2.861 4.708 -22.307 1.00 94.25 269 ILE A C 1
ATOM 2182 O O . ILE A 1 269 ? 2.755 3.615 -22.860 1.00 94.25 269 ILE A O 1
ATOM 2186 N N . ILE A 1 270 ? 2.839 5.859 -22.987 1.00 94.00 270 ILE A N 1
ATOM 2187 C CA . ILE A 1 270 ? 2.675 5.936 -24.445 1.00 94.00 270 ILE A CA 1
ATOM 2188 C C . ILE A 1 270 ? 3.802 5.179 -25.148 1.00 94.00 270 ILE A C 1
ATOM 2190 O O . ILE A 1 270 ? 3.530 4.416 -26.072 1.00 94.00 270 ILE A O 1
ATOM 2194 N N . ALA A 1 271 ? 5.060 5.363 -24.735 1.00 92.62 271 ALA A N 1
ATOM 2195 C CA . ALA A 1 271 ? 6.198 4.651 -25.320 1.00 92.62 271 ALA A CA 1
ATOM 2196 C C . ALA A 1 271 ? 6.032 3.126 -25.219 1.00 92.62 271 ALA A C 1
ATOM 2198 O O . ALA A 1 271 ? 6.268 2.415 -26.199 1.00 92.62 271 ALA A O 1
ATOM 2199 N N . SER A 1 272 ? 5.589 2.651 -24.051 1.00 91.62 272 SER A N 1
ATOM 2200 C CA . SER A 1 272 ? 5.389 1.235 -23.749 1.00 91.62 272 SER A CA 1
ATOM 2201 C C . SER A 1 272 ? 4.280 0.623 -24.609 1.00 91.62 272 SER A C 1
ATOM 2203 O O . SER A 1 272 ? 4.523 -0.367 -25.299 1.00 91.62 272 SER A O 1
ATOM 2205 N N . ASP A 1 273 ? 3.099 1.249 -24.647 1.00 91.62 273 ASP A N 1
ATOM 2206 C CA . ASP A 1 273 ? 1.929 0.720 -25.363 1.00 91.62 273 ASP A CA 1
ATOM 2207 C C . ASP A 1 273 ? 2.028 0.903 -26.890 1.00 91.62 273 ASP A C 1
ATOM 2209 O O . ASP A 1 273 ? 1.775 -0.029 -27.656 1.00 91.62 273 ASP A O 1
ATOM 2213 N N . SER A 1 274 ? 2.482 2.069 -27.366 1.00 91.56 274 SER A N 1
ATOM 2214 C CA . SER A 1 274 ? 2.611 2.343 -28.810 1.00 91.56 274 SER A CA 1
ATOM 2215 C C . SER A 1 274 ? 3.855 1.722 -29.457 1.00 91.56 274 SER A C 1
ATOM 2217 O O . SER A 1 274 ? 3.987 1.757 -30.684 1.00 91.56 274 SER A O 1
ATOM 2219 N N . LYS A 1 275 ? 4.785 1.178 -28.656 1.00 89.62 275 LYS A N 1
ATOM 2220 C CA . LYS A 1 275 ? 6.104 0.684 -29.098 1.00 89.62 275 LYS A CA 1
ATOM 2221 C C . LYS A 1 275 ? 6.907 1.745 -29.865 1.00 89.62 275 LYS A C 1
ATOM 2223 O O . LYS A 1 275 ? 7.671 1.429 -30.779 1.00 89.62 275 LYS A O 1
ATOM 2228 N N . VAL A 1 276 ? 6.720 3.018 -29.511 1.00 89.50 276 VAL A N 1
ATOM 2229 C CA . VAL A 1 276 ? 7.490 4.144 -30.049 1.00 89.50 276 VAL A CA 1
ATOM 2230 C C . VAL A 1 276 ? 8.622 4.476 -29.084 1.00 89.50 276 VAL A C 1
ATOM 2232 O O . VAL A 1 276 ? 8.445 4.528 -27.871 1.00 89.50 276 VAL A O 1
ATOM 2235 N N . ASN A 1 277 ? 9.811 4.727 -29.631 1.00 87.75 277 ASN A N 1
ATOM 2236 C CA . ASN A 1 277 ? 10.985 5.054 -28.835 1.00 87.75 277 ASN A CA 1
ATOM 2237 C C . ASN A 1 277 ? 10.773 6.331 -27.999 1.00 87.75 277 ASN A C 1
ATOM 2239 O O . ASN A 1 277 ? 10.386 7.376 -28.526 1.00 87.75 277 ASN A O 1
ATOM 2243 N N . THR A 1 278 ? 11.116 6.262 -26.713 1.00 85.12 278 THR A N 1
ATOM 2244 C CA . THR A 1 278 ? 10.952 7.366 -25.751 1.00 85.12 278 THR A CA 1
ATOM 2245 C C . THR A 1 278 ? 11.682 8.643 -26.204 1.00 85.12 278 THR A C 1
ATOM 2247 O O . THR A 1 278 ? 11.144 9.740 -26.111 1.00 85.12 278 THR A O 1
ATOM 2250 N N . LEU A 1 279 ? 12.884 8.535 -26.788 1.00 86.12 279 LEU A N 1
ATOM 2251 C CA . LEU A 1 279 ? 13.620 9.699 -27.307 1.00 86.12 279 LEU A CA 1
ATOM 2252 C C . LEU A 1 279 ? 12.922 10.343 -28.510 1.00 86.12 279 LEU A C 1
ATOM 2254 O O . LEU A 1 279 ? 13.037 11.555 -28.692 1.00 86.12 279 LEU A O 1
ATOM 2258 N N . GLN A 1 280 ? 12.220 9.556 -29.333 1.00 86.44 280 GLN A N 1
ATOM 2259 C CA . GLN A 1 280 ? 11.450 10.079 -30.467 1.00 86.44 280 GLN A CA 1
ATOM 2260 C C . GLN A 1 280 ? 10.217 10.844 -29.994 1.00 86.44 280 GLN A C 1
ATOM 2262 O O . GLN A 1 280 ? 9.926 11.901 -30.549 1.00 86.44 280 GLN A O 1
ATOM 2267 N N . LEU A 1 281 ? 9.541 10.354 -28.948 1.00 87.12 281 LEU A N 1
ATOM 2268 C CA . LEU A 1 281 ? 8.440 11.073 -28.304 1.00 87.12 281 LEU A CA 1
ATOM 2269 C C . LEU A 1 281 ? 8.932 12.397 -27.715 1.00 87.12 281 LEU A C 1
ATOM 2271 O O . LEU A 1 281 ? 8.399 13.448 -28.061 1.00 87.12 281 LEU A O 1
ATOM 2275 N N . ARG A 1 282 ? 10.019 12.366 -26.935 1.00 85.06 282 ARG A N 1
ATOM 2276 C CA . ARG A 1 282 ? 10.596 13.567 -26.316 1.00 85.06 282 ARG A CA 1
ATOM 2277 C C . ARG A 1 282 ? 11.040 14.627 -27.317 1.00 85.06 282 ARG A C 1
ATOM 2279 O O . ARG A 1 282 ? 10.816 15.813 -27.105 1.00 85.06 282 ARG A O 1
ATOM 2286 N N . LYS A 1 283 ? 11.726 14.213 -28.386 1.00 86.88 283 LYS A N 1
ATOM 2287 C CA . LYS A 1 283 ? 12.224 15.130 -29.426 1.00 86.88 283 LYS A CA 1
ATOM 2288 C C . LYS A 1 283 ? 11.146 15.513 -30.441 1.00 86.88 283 LYS A C 1
ATOM 2290 O O . LYS A 1 283 ? 11.422 16.344 -31.302 1.00 86.88 283 LYS A O 1
ATOM 2295 N N . ALA A 1 284 ? 9.978 14.867 -30.391 1.00 85.06 284 ALA A N 1
ATOM 2296 C CA . ALA A 1 284 ? 8.931 14.940 -31.406 1.00 85.06 284 ALA A CA 1
ATOM 2297 C C . ALA A 1 284 ? 9.464 14.790 -32.850 1.00 85.06 284 ALA A C 1
ATOM 2299 O O . ALA A 1 284 ? 8.931 15.380 -33.790 1.00 85.06 284 ALA A O 1
ATOM 2300 N N . SER A 1 285 ? 10.535 14.011 -33.041 1.00 80.56 285 SER A N 1
ATOM 2301 C CA . SER A 1 285 ? 11.266 13.918 -34.308 1.00 80.56 285 SER A CA 1
ATOM 2302 C C . SER A 1 285 ? 11.116 12.542 -34.952 1.00 80.56 285 SER A C 1
ATOM 2304 O O . SER A 1 285 ? 10.995 11.522 -34.273 1.00 80.56 285 SER A O 1
ATOM 2306 N N . ASN A 1 286 ? 11.117 12.508 -36.289 1.00 80.44 286 ASN A N 1
ATOM 2307 C CA . ASN A 1 286 ? 11.003 11.279 -37.087 1.00 80.44 286 ASN A CA 1
ATOM 2308 C C . ASN A 1 286 ? 9.762 10.421 -36.749 1.00 80.44 286 ASN A C 1
ATOM 2310 O O . ASN A 1 286 ? 9.785 9.189 -36.842 1.00 80.44 286 ASN A O 1
ATOM 2314 N N . LEU A 1 287 ? 8.662 11.076 -36.361 1.00 88.12 287 LEU A N 1
ATOM 2315 C CA . LEU A 1 287 ? 7.366 10.438 -36.141 1.00 88.12 287 LEU A CA 1
ATOM 2316 C C . LEU A 1 287 ? 6.639 10.283 -37.481 1.00 88.12 287 LEU A C 1
ATOM 2318 O O . LEU A 1 287 ? 6.013 11.224 -37.976 1.00 88.12 287 LEU A O 1
ATOM 2322 N N . THR A 1 288 ? 6.732 9.088 -38.066 1.00 90.69 288 THR A N 1
ATOM 2323 C CA . THR A 1 288 ? 5.963 8.708 -39.259 1.00 90.69 288 THR A CA 1
ATOM 2324 C C . THR A 1 288 ? 4.460 8.783 -38.981 1.00 90.69 288 THR A C 1
ATOM 2326 O O . THR A 1 288 ? 4.023 8.770 -37.827 1.00 90.69 288 THR A O 1
ATOM 2329 N N . LYS A 1 289 ? 3.644 8.850 -40.041 1.00 91.88 289 LYS A N 1
ATOM 2330 C CA . LYS A 1 289 ? 2.178 8.870 -39.911 1.00 91.88 289 LYS A CA 1
ATOM 2331 C C . LYS A 1 289 ? 1.671 7.672 -39.098 1.00 91.88 289 LYS A C 1
ATOM 2333 O O . LYS A 1 289 ? 0.883 7.863 -38.183 1.00 91.88 289 LYS A O 1
ATOM 2338 N N . GLU A 1 290 ? 2.219 6.486 -39.356 1.00 92.00 290 GLU A N 1
ATOM 2339 C CA . GLU A 1 290 ? 1.924 5.251 -38.617 1.00 92.00 290 GLU A CA 1
ATOM 2340 C C . GLU A 1 290 ? 2.211 5.378 -37.116 1.00 92.00 290 GLU A C 1
ATOM 2342 O O . GLU A 1 290 ? 1.355 5.053 -36.298 1.00 92.00 290 GLU A O 1
ATOM 2347 N N . LYS A 1 291 ? 3.375 5.923 -36.733 1.00 91.69 291 LYS A N 1
ATOM 2348 C CA . LYS A 1 291 ? 3.717 6.140 -35.318 1.00 91.69 291 LYS A CA 1
ATOM 2349 C C . LYS A 1 291 ? 2.772 7.127 -34.646 1.00 91.69 291 LYS A C 1
ATOM 2351 O O . LYS A 1 291 ? 2.370 6.903 -33.511 1.00 91.69 291 LYS A O 1
ATOM 2356 N N . LYS A 1 292 ? 2.393 8.208 -35.336 1.00 92.44 292 LYS A N 1
ATOM 2357 C CA . LYS A 1 292 ? 1.405 9.165 -34.811 1.00 92.44 292 LYS A CA 1
ATOM 2358 C C . LYS A 1 292 ? 0.049 8.497 -34.592 1.00 92.44 292 LYS A C 1
ATOM 2360 O O . LYS A 1 292 ? -0.560 8.720 -33.552 1.00 92.44 292 LYS A O 1
ATOM 2365 N N . THR A 1 293 ? -0.384 7.647 -35.522 1.00 94.38 293 THR A N 1
ATOM 2366 C CA . THR A 1 293 ? -1.610 6.854 -35.371 1.00 94.38 293 THR A CA 1
ATOM 2367 C C . THR A 1 293 ? -1.511 5.882 -34.193 1.00 94.38 293 THR A C 1
ATOM 2369 O O . THR A 1 293 ? -2.449 5.807 -33.407 1.00 94.38 293 THR A O 1
ATOM 2372 N N . ALA A 1 294 ? -0.375 5.205 -33.999 1.00 92.69 294 ALA A N 1
ATOM 2373 C CA . ALA A 1 294 ? -0.157 4.326 -32.846 1.00 92.69 294 ALA A CA 1
ATOM 2374 C C . ALA A 1 294 ? -0.206 5.089 -31.508 1.00 92.69 294 ALA A C 1
ATOM 2376 O O . ALA A 1 294 ? -0.833 4.629 -30.558 1.00 92.69 294 ALA A O 1
ATOM 2377 N N . ILE A 1 295 ? 0.389 6.285 -31.444 1.00 93.19 295 ILE A N 1
ATOM 2378 C CA . ILE A 1 295 ? 0.321 7.164 -30.265 1.00 93.19 295 ILE A CA 1
ATOM 2379 C C . ILE A 1 295 ? -1.127 7.584 -29.983 1.00 93.19 295 ILE A C 1
ATOM 2381 O O . ILE A 1 295 ? -1.577 7.514 -28.844 1.00 93.19 295 ILE A O 1
ATOM 2385 N N . GLN A 1 296 ? -1.877 7.996 -31.009 1.00 93.50 296 GLN A N 1
ATOM 2386 C CA . GLN A 1 296 ? -3.286 8.380 -30.857 1.00 93.50 296 GLN A CA 1
ATOM 2387 C C . GLN A 1 296 ? -4.157 7.208 -30.393 1.00 93.50 296 GLN A C 1
ATOM 2389 O O . GLN A 1 296 ? -5.016 7.383 -29.526 1.00 93.50 296 GLN A O 1
ATOM 2394 N N . ALA A 1 297 ? -3.919 6.011 -30.935 1.00 92.75 297 ALA A N 1
ATOM 2395 C CA . ALA A 1 297 ? -4.598 4.795 -30.506 1.00 92.75 297 ALA A CA 1
ATOM 2396 C C . ALA A 1 297 ? -4.297 4.483 -29.032 1.00 92.75 297 ALA A C 1
ATOM 2398 O O . ALA A 1 297 ? -5.221 4.192 -28.280 1.00 92.75 297 ALA A O 1
ATOM 2399 N N . SER A 1 298 ? -3.037 4.630 -28.610 1.00 91.69 298 SER A N 1
ATOM 2400 C CA . SER A 1 298 ? -2.612 4.456 -27.218 1.00 91.69 298 SER A CA 1
ATOM 2401 C C . SER A 1 298 ? -3.351 5.398 -26.267 1.00 91.69 298 SER A C 1
ATOM 2403 O O . SER A 1 298 ? -4.020 4.953 -25.338 1.00 91.69 298 SER A O 1
ATOM 2405 N N . VAL A 1 299 ? -3.347 6.700 -26.570 1.00 92.62 299 VAL A N 1
ATOM 2406 C CA . VAL A 1 299 ? -4.035 7.717 -25.755 1.00 92.62 299 VAL A CA 1
ATOM 2407 C C . VAL A 1 299 ? -5.540 7.455 -25.663 1.00 92.62 299 VAL A C 1
ATOM 2409 O O . VAL A 1 299 ? -6.143 7.690 -24.618 1.00 92.62 299 VAL A O 1
ATOM 2412 N N . SER A 1 300 ? -6.152 6.927 -26.725 1.00 92.19 300 SER A N 1
ATOM 2413 C CA . SER A 1 300 ? -7.582 6.599 -26.725 1.00 92.19 300 SER A CA 1
ATOM 2414 C C . SER A 1 300 ? -7.928 5.501 -25.710 1.00 92.19 300 SER A C 1
ATOM 2416 O O . SER A 1 300 ? -8.985 5.572 -25.080 1.00 92.19 300 SER A O 1
ATOM 2418 N N . LYS A 1 301 ? -7.030 4.527 -25.487 1.00 90.25 301 LYS A N 1
ATOM 2419 C CA . LYS A 1 301 ? -7.217 3.462 -24.485 1.00 90.25 301 LYS A CA 1
ATOM 2420 C C . LYS A 1 301 ? -7.233 3.993 -23.053 1.00 90.25 301 LYS A C 1
ATOM 2422 O O . LYS A 1 301 ? -7.969 3.466 -22.225 1.00 90.25 301 LYS A O 1
ATOM 2427 N N . PHE A 1 302 ? -6.466 5.050 -22.769 1.00 89.00 302 PHE A N 1
ATOM 2428 C CA . PHE A 1 302 ? -6.293 5.568 -21.405 1.00 89.00 302 PHE A CA 1
ATOM 2429 C C . PHE A 1 302 ? -7.598 6.076 -20.789 1.00 89.00 302 PHE A C 1
ATOM 2431 O O . PHE A 1 302 ? -7.717 6.103 -19.571 1.00 89.00 302 PHE A O 1
ATOM 2438 N N . SER A 1 303 ? -8.589 6.434 -21.613 1.00 85.50 303 SER A N 1
ATOM 2439 C CA . SER A 1 303 ? -9.933 6.807 -21.151 1.00 85.50 303 SER A CA 1
ATOM 2440 C C . SER A 1 303 ? -10.609 5.728 -20.295 1.00 85.50 303 SER A C 1
ATOM 2442 O O . SER A 1 303 ? -11.402 6.060 -19.417 1.00 85.50 303 SER A O 1
ATOM 2444 N N . ASN A 1 304 ? -10.258 4.457 -20.509 1.00 86.88 304 ASN A N 1
ATOM 2445 C CA . ASN A 1 304 ? -10.794 3.320 -19.765 1.00 86.88 304 ASN A CA 1
ATOM 2446 C C . ASN A 1 304 ? -9.930 2.935 -18.553 1.00 86.88 304 ASN A C 1
ATOM 2448 O O . ASN A 1 304 ? -10.334 2.082 -17.766 1.00 86.88 304 ASN A O 1
ATOM 2452 N N . TRP A 1 305 ? -8.736 3.515 -18.400 1.00 92.94 305 TRP A N 1
ATOM 2453 C CA . TRP A 1 305 ? -7.798 3.142 -17.343 1.00 92.94 305 TRP A CA 1
ATOM 2454 C C . TRP A 1 305 ? -7.987 4.019 -16.109 1.00 92.94 305 TRP A C 1
ATOM 2456 O O . TRP A 1 305 ? -7.903 5.244 -16.164 1.00 92.94 305 TRP A O 1
ATOM 2466 N N . ASN A 1 306 ? -8.167 3.382 -14.956 1.00 92.44 306 ASN A N 1
ATOM 2467 C CA . ASN A 1 306 ? -8.387 4.069 -13.688 1.00 92.44 306 ASN A CA 1
ATOM 2468 C C . ASN A 1 306 ? -7.067 4.410 -12.973 1.00 92.44 306 ASN A C 1
ATOM 2470 O O . ASN A 1 306 ? -6.848 3.983 -11.841 1.00 92.44 306 ASN A O 1
ATOM 2474 N N . ILE A 1 307 ? -6.186 5.177 -13.624 1.00 95.06 307 ILE A N 1
ATOM 2475 C CA . ILE A 1 307 ? -4.892 5.598 -13.058 1.00 95.06 307 ILE A CA 1
ATOM 2476 C C . ILE A 1 307 ? -4.917 7.095 -12.750 1.00 95.06 307 ILE A C 1
ATOM 2478 O O . ILE A 1 307 ? -5.053 7.922 -13.650 1.00 95.06 307 ILE A O 1
ATOM 2482 N N . ASN A 1 308 ? -4.724 7.453 -11.482 1.00 93.88 308 ASN A N 1
ATOM 2483 C CA . ASN A 1 308 ? -4.573 8.840 -11.047 1.00 93.88 308 ASN A CA 1
ATOM 2484 C C . ASN A 1 308 ? -3.118 9.125 -10.660 1.00 93.88 308 ASN A C 1
ATOM 2486 O O . ASN A 1 308 ? -2.513 8.358 -9.914 1.00 93.88 308 ASN A O 1
ATOM 2490 N N . PHE A 1 309 ? -2.573 10.254 -11.117 1.00 92.19 309 PHE A N 1
ATOM 2491 C CA . PHE A 1 309 ? -1.239 10.720 -10.729 1.00 92.19 309 PHE A CA 1
ATOM 2492 C C . PHE A 1 309 ? -1.334 11.837 -9.688 1.00 92.19 309 PHE A C 1
ATOM 2494 O O . PHE A 1 309 ? -2.110 12.778 -9.862 1.00 92.19 309 PHE A O 1
ATOM 2501 N N . SER A 1 310 ? -0.502 11.770 -8.649 1.00 86.94 310 SER A N 1
ATOM 2502 C CA . SER A 1 310 ? -0.226 12.899 -7.754 1.00 86.94 310 SER A CA 1
ATOM 2503 C C . SER A 1 310 ? 1.236 13.329 -7.906 1.00 86.94 310 SER A C 1
ATOM 2505 O O . SER A 1 310 ? 2.135 12.484 -7.904 1.00 86.94 310 SER A O 1
ATOM 2507 N N . SER A 1 311 ? 1.472 14.634 -8.082 1.00 72.25 311 SER A N 1
ATOM 2508 C CA . SER A 1 311 ? 2.790 15.202 -8.394 1.00 72.25 311 SER A CA 1
ATOM 2509 C C . SER A 1 311 ? 3.296 16.193 -7.341 1.00 72.25 311 SER A C 1
ATOM 2511 O O . SER A 1 311 ? 2.552 17.077 -6.917 1.00 72.25 311 SER A O 1
ATOM 2513 N N . LYS A 1 312 ? 4.595 16.066 -7.029 1.00 61.53 312 LYS A N 1
ATOM 2514 C CA . LYS A 1 312 ? 5.634 17.009 -6.534 1.00 61.53 312 LYS A CA 1
ATOM 2515 C C . LYS A 1 312 ? 5.371 18.172 -5.569 1.00 61.53 312 LYS A C 1
ATOM 2517 O O . LYS A 1 312 ? 6.347 18.641 -4.992 1.00 61.53 312 LYS A O 1
ATOM 2522 N N . HIS A 1 313 ? 4.163 18.686 -5.382 1.00 61.06 313 HIS A N 1
ATOM 2523 C CA . HIS A 1 313 ? 3.996 19.920 -4.602 1.00 61.06 313 HIS A CA 1
ATOM 2524 C C . HIS A 1 313 ? 4.104 19.709 -3.091 1.00 61.06 313 HIS A C 1
ATOM 2526 O O . HIS A 1 313 ? 4.343 20.673 -2.369 1.00 61.06 313 HIS A O 1
ATOM 2532 N N . ASP A 1 314 ? 3.994 18.465 -2.622 1.00 69.94 314 ASP A N 1
ATOM 2533 C CA . ASP A 1 314 ? 4.136 18.143 -1.210 1.00 69.94 314 ASP A CA 1
ATOM 2534 C C . ASP A 1 314 ? 4.653 16.708 -1.020 1.00 69.94 314 ASP A C 1
ATOM 2536 O O . ASP A 1 314 ? 3.932 15.739 -1.262 1.00 69.94 314 ASP A O 1
ATOM 2540 N N . SER A 1 315 ? 5.928 16.570 -0.638 1.00 84.50 315 SER A N 1
ATOM 2541 C CA . SER A 1 315 ? 6.527 15.280 -0.264 1.00 84.50 315 SER A CA 1
ATOM 2542 C C . SER A 1 315 ? 6.498 15.030 1.247 1.00 84.50 315 SER A C 1
ATOM 2544 O O . SER A 1 315 ? 7.191 14.134 1.741 1.00 84.50 315 SER A O 1
ATOM 2546 N N . GLU A 1 316 ? 5.716 15.811 1.997 1.00 89.50 316 GLU A N 1
ATOM 2547 C CA . GLU A 1 316 ? 5.482 15.562 3.413 1.00 89.50 316 GLU A CA 1
ATOM 2548 C C . GLU A 1 316 ? 4.640 14.291 3.599 1.00 89.50 316 GLU A C 1
ATOM 2550 O O . GLU A 1 316 ? 3.565 14.141 3.011 1.00 89.50 316 GLU A O 1
ATOM 2555 N N . LEU A 1 317 ? 5.098 13.384 4.469 1.00 89.94 317 LEU A N 1
ATOM 2556 C CA . LEU A 1 317 ? 4.452 12.094 4.738 1.00 89.94 317 LEU A CA 1
ATOM 2557 C C . LEU A 1 317 ? 2.949 12.227 5.032 1.00 89.94 317 LEU A C 1
ATOM 2559 O O . LEU A 1 317 ? 2.134 11.545 4.415 1.00 89.94 317 LEU A O 1
ATOM 2563 N N . TYR A 1 318 ? 2.572 13.119 5.948 1.00 88.12 318 TYR A N 1
ATOM 2564 C CA . TYR A 1 318 ? 1.173 13.282 6.349 1.00 88.12 318 TYR A CA 1
ATOM 2565 C C . TYR A 1 318 ? 0.302 13.871 5.236 1.00 88.12 318 TYR A C 1
ATOM 2567 O O . TYR A 1 318 ? -0.878 13.539 5.138 1.00 88.12 318 TYR A O 1
ATOM 2575 N N . SER A 1 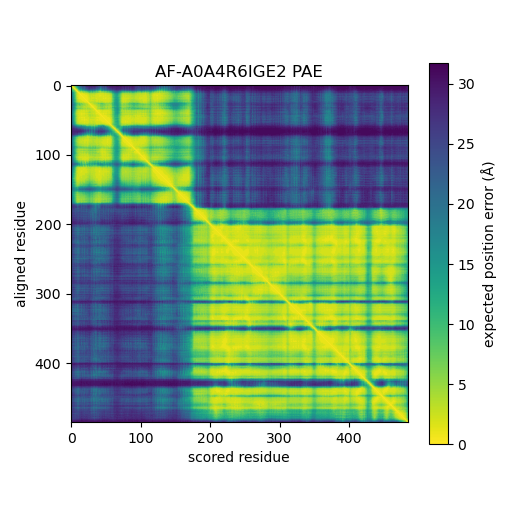319 ? 0.878 14.687 4.352 1.00 88.81 319 SER A N 1
ATOM 2576 C CA . SER A 1 319 ? 0.174 15.180 3.168 1.00 88.81 319 SER A CA 1
ATOM 2577 C C . SER A 1 319 ? -0.116 14.050 2.185 1.00 88.81 319 SER A C 1
ATOM 2579 O O . SER A 1 319 ? -1.251 13.914 1.724 1.00 88.81 319 SER A O 1
ATOM 2581 N N . ILE A 1 320 ? 0.869 13.181 1.931 1.00 91.31 320 ILE A N 1
ATOM 2582 C CA . ILE A 1 320 ? 0.702 11.983 1.095 1.00 91.31 320 ILE A CA 1
ATOM 2583 C C . ILE A 1 320 ? -0.394 11.079 1.676 1.00 91.31 320 ILE A C 1
ATOM 2585 O O . ILE A 1 320 ? -1.322 10.707 0.956 1.00 91.31 320 ILE A O 1
ATOM 2589 N N . ILE A 1 321 ? -0.343 10.789 2.981 1.00 91.56 321 ILE A N 1
ATOM 2590 C CA . ILE A 1 321 ? -1.357 9.978 3.678 1.00 91.56 321 ILE A CA 1
ATOM 2591 C C . ILE A 1 321 ? -2.756 10.584 3.499 1.00 91.56 321 ILE A C 1
ATOM 2593 O O . ILE A 1 321 ? -3.685 9.891 3.082 1.00 91.56 321 ILE A O 1
ATOM 2597 N N . ASN A 1 322 ? -2.913 11.886 3.748 1.00 88.38 322 ASN A N 1
ATOM 2598 C CA . ASN A 1 322 ? -4.202 12.568 3.620 1.00 88.38 322 ASN A CA 1
ATOM 2599 C C . ASN A 1 322 ? -4.728 12.560 2.179 1.00 88.38 322 ASN A C 1
ATOM 2601 O O . ASN A 1 322 ? -5.929 12.395 1.959 1.00 88.38 322 ASN A O 1
ATOM 2605 N N . GLN A 1 323 ? -3.848 12.705 1.187 1.00 90.69 323 GLN A N 1
ATOM 2606 C CA . GLN A 1 323 ? -4.223 12.602 -0.222 1.00 90.69 323 GLN A CA 1
ATOM 2607 C C . GLN A 1 323 ? -4.692 11.190 -0.586 1.00 90.69 323 GLN A C 1
ATOM 2609 O O . GLN A 1 323 ? -5.708 11.067 -1.271 1.00 90.69 323 GLN A O 1
ATOM 2614 N N . ILE A 1 324 ? -4.015 10.143 -0.096 1.00 93.56 324 ILE A N 1
ATOM 2615 C CA . ILE A 1 324 ? -4.439 8.746 -0.283 1.00 93.56 324 ILE A CA 1
ATOM 2616 C C . ILE A 1 324 ? -5.822 8.531 0.337 1.00 93.56 324 ILE A C 1
ATOM 2618 O O . ILE A 1 324 ? -6.733 8.087 -0.360 1.00 93.56 324 ILE A O 1
ATOM 2622 N N . LYS A 1 325 ? -6.017 8.912 1.607 1.00 90.56 325 LYS A N 1
ATOM 2623 C CA . LYS A 1 325 ? -7.309 8.768 2.303 1.00 90.56 325 LYS A CA 1
ATOM 2624 C C . LYS A 1 325 ? -8.434 9.512 1.579 1.00 90.56 325 LYS A C 1
ATOM 2626 O O . LYS A 1 325 ? -9.511 8.960 1.367 1.00 90.56 325 LYS A O 1
ATOM 2631 N N . ARG A 1 326 ? -8.174 10.744 1.125 1.00 88.00 326 ARG A N 1
ATOM 2632 C CA . ARG A 1 326 ? -9.135 11.556 0.359 1.00 88.00 326 ARG A CA 1
ATOM 2633 C C . ARG A 1 326 ? -9.448 10.969 -1.017 1.00 88.00 326 ARG A C 1
ATOM 2635 O O . ARG A 1 326 ? -10.565 11.125 -1.504 1.00 88.00 326 ARG A O 1
ATOM 2642 N N . ALA A 1 327 ? -8.469 10.370 -1.687 1.00 90.94 327 ALA A N 1
ATOM 2643 C CA . ALA A 1 327 ? -8.700 9.701 -2.959 1.00 90.94 327 ALA A CA 1
ATOM 2644 C C . ALA A 1 327 ? -9.552 8.441 -2.752 1.00 90.94 327 ALA A C 1
ATOM 2646 O O . ALA A 1 327 ? -10.566 8.294 -3.433 1.00 90.94 327 ALA A O 1
ATOM 2647 N N . ASN A 1 328 ? -9.212 7.624 -1.749 1.00 92.31 328 ASN A N 1
ATOM 2648 C CA . ASN A 1 328 ? -9.939 6.406 -1.395 1.00 92.31 328 ASN A CA 1
ATOM 2649 C C . ASN A 1 328 ? -11.401 6.675 -1.003 1.00 92.31 328 ASN A C 1
ATOM 2651 O O . ASN A 1 328 ? -12.292 5.926 -1.391 1.00 92.31 328 ASN A O 1
ATOM 2655 N N . SER A 1 329 ? -11.671 7.778 -0.294 1.00 89.50 329 SER A N 1
ATOM 2656 C CA . SER A 1 329 ? -13.042 8.147 0.086 1.00 89.50 329 SER A CA 1
ATOM 2657 C C . SER A 1 329 ? -13.910 8.603 -1.089 1.00 89.50 329 SER A C 1
ATOM 2659 O O . SER A 1 329 ? -15.129 8.470 -1.037 1.00 89.50 329 SER A O 1
ATOM 2661 N N . LYS A 1 330 ? -13.307 9.134 -2.162 1.00 88.25 330 LYS A N 1
ATOM 2662 C CA . LYS A 1 330 ? -14.030 9.494 -3.394 1.00 88.25 330 LYS A CA 1
ATOM 2663 C C . LYS A 1 330 ? -14.286 8.284 -4.282 1.00 88.25 330 LYS A C 1
ATOM 2665 O O . LYS A 1 330 ? -15.346 8.183 -4.891 1.00 88.25 330 LYS A O 1
ATOM 2670 N N . LYS A 1 331 ? -13.283 7.418 -4.412 1.00 89.31 331 LYS A N 1
ATOM 2671 C CA . LYS A 1 331 ? -13.336 6.187 -5.194 1.00 89.31 331 LYS A CA 1
ATOM 2672 C C . LYS A 1 331 ? -12.394 5.187 -4.541 1.00 89.31 331 LYS A C 1
ATOM 2674 O O . LYS A 1 331 ? -11.215 5.503 -4.388 1.00 89.31 331 LYS A O 1
ATOM 2679 N N . LYS A 1 332 ? -12.911 4.003 -4.196 1.00 93.56 332 LYS A N 1
ATOM 2680 C CA . LYS A 1 332 ? -12.113 2.940 -3.578 1.00 93.56 332 LYS A CA 1
ATOM 2681 C C . LYS A 1 332 ? -10.876 2.674 -4.435 1.00 93.56 332 LYS A C 1
ATOM 2683 O O . LYS A 1 332 ? -10.999 2.402 -5.630 1.00 93.56 332 LYS A O 1
ATOM 2688 N N . LEU A 1 333 ? -9.704 2.831 -3.833 1.00 96.69 333 LEU A N 1
ATOM 2689 C CA . LEU A 1 333 ? -8.435 2.494 -4.457 1.00 96.69 333 LEU A CA 1
ATOM 2690 C C . LEU A 1 333 ? -8.207 0.994 -4.311 1.00 96.69 333 LEU A C 1
ATOM 2692 O O . LEU A 1 333 ? -8.620 0.384 -3.332 1.00 96.69 333 LEU A O 1
ATOM 2696 N N . ASP A 1 334 ? -7.534 0.417 -5.292 1.00 97.50 334 ASP A N 1
ATOM 2697 C CA . ASP A 1 334 ? -7.118 -0.981 -5.271 1.00 97.50 334 ASP A CA 1
ATOM 2698 C C . ASP A 1 334 ? -5.598 -1.078 -5.102 1.00 97.50 334 ASP A C 1
ATOM 2700 O O . ASP A 1 334 ? -5.103 -2.024 -4.511 1.00 97.50 334 ASP A O 1
ATOM 2704 N N . LEU A 1 335 ? -4.832 -0.095 -5.586 1.00 98.31 335 LEU A N 1
ATOM 2705 C CA . LEU A 1 335 ? -3.372 -0.100 -5.498 1.00 98.31 335 LEU A CA 1
ATOM 2706 C C . LEU A 1 335 ? -2.830 1.319 -5.330 1.00 98.31 335 LEU A C 1
ATOM 2708 O O . LEU A 1 335 ? -3.240 2.243 -6.039 1.00 98.31 335 LEU A O 1
ATOM 2712 N N . VAL A 1 336 ? -1.850 1.485 -4.443 1.00 98.25 336 VAL A N 1
ATOM 2713 C CA . VAL A 1 336 ? -1.077 2.727 -4.325 1.00 98.25 336 VAL A CA 1
ATOM 2714 C C . VAL A 1 336 ? 0.381 2.457 -4.670 1.00 98.25 336 VAL A C 1
ATOM 2716 O O . VAL A 1 336 ? 0.981 1.515 -4.158 1.00 98.25 336 VAL A O 1
ATOM 2719 N N . ILE A 1 337 ? 0.972 3.302 -5.513 1.00 97.94 337 ILE A N 1
ATOM 2720 C CA . ILE A 1 337 ? 2.399 3.254 -5.847 1.00 97.94 337 ILE A CA 1
ATOM 2721 C C . ILE A 1 337 ? 3.057 4.578 -5.466 1.00 97.94 337 ILE A C 1
ATOM 2723 O O . ILE A 1 337 ? 2.519 5.638 -5.777 1.00 97.94 337 ILE A O 1
ATOM 2727 N N . ILE A 1 338 ? 4.222 4.531 -4.816 1.00 95.88 338 ILE A N 1
ATOM 2728 C CA . ILE A 1 338 ? 4.973 5.717 -4.387 1.00 95.88 338 ILE A CA 1
ATOM 2729 C C . ILE A 1 338 ? 6.415 5.650 -4.908 1.00 95.88 338 ILE A C 1
ATOM 2731 O O . ILE A 1 338 ? 7.188 4.776 -4.516 1.00 95.88 338 ILE A O 1
ATOM 2735 N N . ASP A 1 339 ? 6.797 6.597 -5.769 1.00 93.56 339 ASP A N 1
ATOM 2736 C CA . ASP A 1 339 ? 8.147 6.737 -6.334 1.00 93.56 339 ASP A CA 1
ATOM 2737 C C . ASP A 1 339 ? 8.809 8.037 -5.844 1.00 93.56 339 ASP A C 1
ATOM 2739 O O . ASP A 1 339 ? 8.516 9.117 -6.359 1.00 93.56 339 ASP A O 1
ATOM 2743 N N . TYR A 1 340 ? 9.684 8.026 -4.832 1.00 85.75 340 TYR A N 1
ATOM 2744 C CA . TYR A 1 340 ? 10.212 6.906 -4.033 1.00 85.75 340 TYR A CA 1
ATOM 2745 C C . TYR A 1 340 ? 10.409 7.333 -2.565 1.00 85.75 340 TYR A C 1
ATOM 2747 O O . TYR A 1 340 ? 10.471 8.528 -2.263 1.00 85.75 340 TYR A O 1
ATOM 2755 N N . LEU A 1 341 ? 10.547 6.363 -1.650 1.00 85.88 341 LEU A N 1
ATOM 2756 C CA . LEU A 1 341 ? 10.598 6.567 -0.191 1.00 85.88 341 LEU A CA 1
ATOM 2757 C C . LEU A 1 341 ? 11.562 7.665 0.252 1.00 85.88 341 LEU A C 1
ATOM 2759 O O . LEU A 1 341 ? 11.224 8.487 1.102 1.00 85.88 341 LEU A O 1
ATOM 2763 N N . GLN A 1 342 ? 12.770 7.693 -0.312 1.00 85.44 342 GLN A N 1
ATOM 2764 C CA . GLN A 1 342 ? 13.805 8.618 0.139 1.00 85.44 342 GLN A CA 1
ATOM 2765 C C . GLN A 1 342 ? 13.544 10.094 -0.228 1.00 85.44 342 GLN A C 1
ATOM 2767 O O . GLN A 1 342 ? 14.307 10.946 0.229 1.00 85.44 342 GLN A O 1
ATOM 2772 N N . LEU A 1 343 ? 12.485 10.422 -0.976 1.00 86.31 343 LEU A N 1
ATOM 2773 C CA . LEU A 1 343 ? 12.031 11.809 -1.179 1.00 86.31 343 LEU A CA 1
ATOM 2774 C C . LEU A 1 343 ? 10.953 12.252 -0.184 1.00 86.31 343 LEU A C 1
ATOM 2776 O O . LEU A 1 343 ? 10.661 13.447 -0.099 1.00 86.31 343 LEU A O 1
ATOM 2780 N N . ILE A 1 344 ? 10.382 11.314 0.575 1.00 89.50 344 ILE A N 1
ATOM 2781 C CA . ILE A 1 344 ? 9.409 11.614 1.622 1.00 89.50 344 ILE A CA 1
ATOM 2782 C C . ILE A 1 344 ? 10.145 12.181 2.836 1.00 89.50 344 ILE A C 1
ATOM 2784 O O . ILE A 1 344 ? 11.181 11.644 3.262 1.00 89.50 344 ILE A O 1
ATOM 2788 N N . HIS A 1 345 ? 9.590 13.256 3.390 1.00 88.19 345 HIS A N 1
ATOM 2789 C CA . HIS A 1 345 ? 10.088 13.901 4.597 1.00 88.19 345 HIS A CA 1
ATOM 2790 C C . HIS A 1 345 ? 8.982 14.080 5.643 1.00 88.19 345 HIS A C 1
ATOM 2792 O O . HIS A 1 345 ? 7.790 14.079 5.330 1.00 88.19 345 HIS A O 1
ATOM 2798 N N . ILE A 1 346 ? 9.378 14.231 6.902 1.00 85.75 346 ILE A N 1
ATOM 2799 C CA . ILE A 1 346 ? 8.494 14.548 8.027 1.00 85.75 346 ILE A CA 1
ATOM 2800 C C . ILE A 1 346 ? 8.866 15.952 8.518 1.00 85.75 346 ILE A C 1
ATOM 2802 O O . ILE A 1 346 ? 10.034 16.205 8.826 1.00 85.75 346 ILE A O 1
ATOM 2806 N N . LYS A 1 347 ? 7.902 16.884 8.600 1.00 79.38 347 LYS A N 1
ATOM 2807 C CA . LYS A 1 347 ? 8.162 18.232 9.139 1.00 79.38 347 LYS A CA 1
ATOM 2808 C C . LYS A 1 347 ? 8.711 18.131 10.567 1.00 79.38 347 LYS A C 1
ATOM 2810 O O . LYS A 1 347 ? 8.072 17.576 11.458 1.00 79.38 347 LYS A O 1
ATOM 2815 N N . LYS A 1 348 ? 9.919 18.662 10.783 1.00 73.38 348 LYS A N 1
ATOM 2816 C CA . LYS A 1 348 ? 10.618 18.613 12.075 1.00 73.38 348 LYS A CA 1
ATOM 2817 C C . LYS A 1 348 ? 10.156 19.757 12.986 1.00 73.38 348 LYS A C 1
ATOM 2819 O O . LYS A 1 348 ? 10.195 20.914 12.577 1.00 73.38 348 LYS A O 1
ATOM 2824 N N . LYS A 1 349 ? 9.817 19.449 14.243 1.00 56.78 349 LYS A N 1
ATOM 2825 C CA . LYS A 1 349 ? 9.787 20.417 15.355 1.00 56.78 349 LYS A CA 1
ATOM 2826 C C . LYS A 1 349 ? 11.136 20.327 16.075 1.00 56.78 349 LYS A C 1
ATOM 2828 O O . LYS A 1 349 ? 11.335 19.384 16.819 1.00 56.78 349 LYS A O 1
ATOM 2833 N N . SER A 1 350 ? 12.065 21.240 15.780 1.00 48.50 350 SER A N 1
ATOM 2834 C CA . SER A 1 350 ? 13.375 21.440 16.441 1.00 48.50 350 SER A CA 1
ATOM 2835 C C . SER A 1 350 ? 14.184 20.191 16.846 1.00 48.50 350 SER A C 1
ATOM 2837 O O . SER A 1 350 ? 13.930 19.563 17.865 1.00 48.50 350 SER A O 1
ATOM 2839 N N . GLY A 1 351 ? 15.261 19.910 16.104 1.00 57.50 351 GLY A N 1
ATOM 2840 C CA . GLY A 1 351 ? 16.219 18.836 16.401 1.00 57.50 351 GLY A CA 1
ATOM 2841 C C . GLY A 1 351 ? 16.370 17.889 15.214 1.00 57.50 351 GLY A C 1
ATOM 2842 O O . GLY A 1 351 ? 15.403 17.310 14.724 1.00 57.50 351 GLY A O 1
ATOM 2843 N N . GLY A 1 352 ? 17.582 17.787 14.669 1.00 58.25 352 GLY A N 1
ATOM 2844 C CA . GLY A 1 352 ? 17.850 17.001 13.470 1.00 58.25 352 GLY A CA 1
ATOM 2845 C C . GLY A 1 352 ? 17.810 15.499 13.741 1.00 58.25 352 GLY A C 1
ATOM 2846 O O . GLY A 1 352 ? 18.855 14.912 13.985 1.00 58.25 352 GLY A O 1
ATOM 2847 N N . ASP A 1 353 ? 16.636 14.869 13.632 1.00 62.47 353 ASP A N 1
ATOM 2848 C CA . ASP A 1 353 ? 16.548 13.400 13.607 1.00 62.47 353 ASP A CA 1
ATOM 2849 C C . ASP A 1 353 ? 17.422 12.840 12.471 1.00 62.47 353 ASP A C 1
ATOM 2851 O O . ASP A 1 353 ? 17.421 13.374 11.351 1.00 62.47 353 ASP A O 1
ATOM 2855 N N . ASN A 1 354 ? 18.156 11.763 12.770 1.00 75.19 354 ASN A N 1
ATOM 2856 C CA . ASN A 1 354 ? 18.941 11.007 11.798 1.00 75.19 354 ASN A CA 1
ATOM 2857 C C . ASN A 1 354 ? 18.011 10.501 10.679 1.00 75.19 354 ASN A C 1
ATOM 2859 O O . ASN A 1 354 ? 16.939 9.963 10.963 1.00 75.19 354 ASN A O 1
ATOM 2863 N N . ARG A 1 355 ? 18.417 10.640 9.409 1.00 79.00 355 ARG A N 1
ATOM 2864 C CA . ARG A 1 355 ? 17.624 10.226 8.236 1.00 79.00 355 ARG A CA 1
ATOM 2865 C C . ARG A 1 355 ? 17.131 8.780 8.351 1.00 79.00 355 ARG A C 1
ATOM 2867 O O . ARG A 1 355 ? 16.009 8.485 7.962 1.00 79.00 355 ARG A O 1
ATOM 2874 N N . GLN A 1 356 ? 17.924 7.900 8.955 1.00 79.38 356 GLN A N 1
ATOM 2875 C CA . GLN A 1 356 ? 17.541 6.512 9.216 1.00 79.38 356 GLN A CA 1
ATOM 2876 C C . GLN A 1 356 ? 16.294 6.381 10.110 1.00 79.38 356 GLN A C 1
ATOM 2878 O O . GLN A 1 356 ? 15.425 5.548 9.848 1.00 79.38 356 GLN A O 1
ATOM 2883 N N . VAL A 1 357 ? 16.172 7.213 11.147 1.00 81.56 357 VAL A N 1
ATOM 2884 C CA . VAL A 1 357 ? 15.003 7.225 12.045 1.00 81.56 357 VAL A CA 1
ATOM 2885 C C . VAL A 1 357 ? 13.775 7.734 11.298 1.00 81.56 357 VAL A C 1
ATOM 2887 O O . VAL A 1 357 ? 12.690 7.176 11.427 1.00 81.56 357 VAL A O 1
ATOM 2890 N N . GLU A 1 358 ? 13.949 8.755 10.463 1.00 84.12 358 GLU A N 1
ATOM 2891 C CA . GLU A 1 358 ? 12.872 9.304 9.643 1.00 84.12 358 GLU A CA 1
ATOM 2892 C C . GLU A 1 358 ? 12.336 8.278 8.639 1.00 84.12 358 GLU A C 1
ATOM 2894 O O . GLU A 1 358 ? 11.126 8.083 8.551 1.00 84.12 358 GLU A O 1
ATOM 2899 N N . VAL A 1 359 ? 13.218 7.566 7.934 1.00 85.19 359 VAL A N 1
ATOM 2900 C CA . VAL A 1 359 ? 12.794 6.533 6.980 1.00 85.19 359 VAL A CA 1
ATOM 2901 C C . VAL A 1 359 ? 12.101 5.366 7.689 1.00 85.19 359 VAL A C 1
ATOM 2903 O O . VAL A 1 359 ? 11.109 4.863 7.171 1.00 85.19 359 VAL A O 1
ATOM 2906 N N . SER A 1 360 ? 12.535 5.014 8.905 1.00 84.75 360 SER A N 1
ATOM 2907 C CA . SER A 1 360 ? 11.826 4.044 9.759 1.00 84.75 360 SER A CA 1
ATOM 2908 C C . SER A 1 360 ? 10.398 4.479 10.083 1.00 84.75 360 SER A C 1
ATOM 2910 O O . SER A 1 360 ? 9.465 3.688 10.001 1.00 84.75 360 SER A O 1
ATOM 2912 N N . LYS A 1 361 ? 10.211 5.756 10.438 1.00 87.25 361 LYS A N 1
ATOM 2913 C CA . LYS A 1 361 ? 8.877 6.315 10.696 1.00 87.25 361 LYS A CA 1
ATOM 2914 C C . LYS A 1 361 ? 8.024 6.271 9.425 1.00 87.25 361 LYS A C 1
ATOM 2916 O O . LYS A 1 361 ? 6.860 5.897 9.493 1.00 87.25 361 LYS A O 1
ATOM 2921 N N . ILE A 1 362 ? 8.603 6.602 8.270 1.00 90.75 362 ILE A N 1
ATOM 2922 C CA . ILE A 1 362 ? 7.909 6.565 6.975 1.00 90.75 362 ILE A CA 1
ATOM 2923 C C . ILE A 1 362 ? 7.450 5.141 6.633 1.00 90.75 362 ILE A C 1
ATOM 2925 O O . ILE A 1 362 ? 6.274 4.957 6.326 1.00 90.75 362 ILE A O 1
ATOM 2929 N N . SER A 1 363 ? 8.330 4.133 6.692 1.00 91.88 363 SER A N 1
ATOM 2930 C CA . SER A 1 363 ? 7.960 2.749 6.356 1.00 91.88 363 SER A CA 1
ATOM 2931 C C . SER A 1 363 ? 6.876 2.205 7.279 1.00 91.88 363 SER A C 1
ATOM 2933 O O . SER A 1 363 ? 5.901 1.626 6.799 1.00 91.88 363 SER A O 1
ATOM 2935 N N . ASN A 1 364 ? 6.993 2.471 8.579 1.00 91.44 364 ASN A N 1
ATOM 2936 C CA . ASN A 1 364 ? 6.014 2.041 9.565 1.00 91.44 364 ASN A CA 1
ATOM 2937 C C . ASN A 1 364 ? 4.636 2.680 9.326 1.00 91.44 364 ASN A C 1
ATOM 2939 O O . ASN A 1 364 ? 3.627 1.977 9.311 1.00 91.44 364 ASN A O 1
ATOM 2943 N N . GLN A 1 365 ? 4.591 3.988 9.057 1.00 93.56 365 GLN A N 1
ATOM 2944 C CA . GLN A 1 365 ? 3.343 4.701 8.767 1.00 93.56 365 GLN A CA 1
ATOM 2945 C C . GLN A 1 365 ? 2.707 4.250 7.450 1.00 93.56 365 GLN A C 1
ATOM 2947 O O . GLN A 1 365 ? 1.491 4.095 7.382 1.00 93.56 365 GLN A O 1
ATOM 2952 N N . LEU A 1 366 ? 3.502 3.974 6.411 1.00 95.56 366 LEU A N 1
ATOM 2953 C CA . LEU A 1 366 ? 2.977 3.410 5.165 1.00 95.56 366 LEU A CA 1
ATOM 2954 C C . LEU A 1 366 ? 2.434 1.992 5.368 1.00 95.56 366 LEU A C 1
ATOM 2956 O O . LEU A 1 366 ? 1.392 1.659 4.812 1.00 95.56 366 LEU A O 1
ATOM 2960 N N . LYS A 1 367 ? 3.090 1.163 6.189 1.00 95.44 367 LYS A N 1
ATOM 2961 C CA . LYS A 1 367 ? 2.576 -0.167 6.537 1.00 95.44 367 LYS A CA 1
ATOM 2962 C C . LYS A 1 367 ? 1.273 -0.084 7.336 1.00 95.44 367 LYS A C 1
ATOM 2964 O O . LYS A 1 367 ? 0.351 -0.854 7.067 1.00 95.44 367 LYS A O 1
ATOM 2969 N N . ALA A 1 368 ? 1.193 0.834 8.297 1.00 94.19 368 ALA A N 1
ATOM 2970 C CA . ALA A 1 368 ? -0.029 1.096 9.049 1.00 94.19 368 ALA A CA 1
ATOM 2971 C C . ALA A 1 368 ? -1.156 1.549 8.112 1.00 94.19 368 ALA A C 1
ATOM 2973 O O . ALA A 1 368 ? -2.236 0.973 8.158 1.00 94.19 368 ALA A O 1
ATOM 2974 N N . LEU A 1 369 ? -0.876 2.481 7.194 1.00 95.06 369 LEU A N 1
ATOM 2975 C CA . LEU A 1 369 ? -1.843 2.953 6.202 1.00 95.06 369 LEU A CA 1
ATOM 2976 C C . LEU A 1 369 ? -2.329 1.833 5.275 1.00 95.06 369 LEU A C 1
ATOM 2978 O O . LEU A 1 369 ? -3.522 1.750 5.003 1.00 95.06 369 LEU A O 1
ATOM 2982 N N . ALA A 1 370 ? -1.420 0.979 4.792 1.00 97.31 370 ALA A N 1
ATOM 2983 C CA . ALA A 1 370 ? -1.777 -0.154 3.942 1.00 97.31 370 ALA A CA 1
ATOM 2984 C C . ALA A 1 370 ? -2.802 -1.053 4.645 1.00 97.31 370 ALA A C 1
ATOM 2986 O O . ALA A 1 370 ? -3.803 -1.429 4.039 1.00 97.31 370 ALA A O 1
ATOM 2987 N N . ARG A 1 371 ? -2.568 -1.360 5.932 1.00 94.94 371 ARG A N 1
ATOM 2988 C CA . ARG A 1 371 ? -3.477 -2.156 6.771 1.00 94.94 371 ARG A CA 1
ATOM 2989 C C . ARG A 1 371 ? -4.789 -1.436 7.061 1.00 94.94 371 ARG A C 1
ATOM 2991 O O . ARG A 1 371 ? -5.832 -2.041 6.885 1.00 94.94 371 ARG A O 1
ATOM 2998 N N . GLU A 1 372 ? -4.728 -0.168 7.464 1.00 93.06 372 GLU A N 1
ATOM 2999 C CA . GLU A 1 372 ? -5.904 0.652 7.784 1.00 93.06 372 GLU A CA 1
ATOM 3000 C C . GLU A 1 372 ? -6.873 0.732 6.601 1.00 93.06 372 GLU A C 1
ATOM 3002 O O . GLU A 1 372 ? -8.082 0.642 6.772 1.00 93.06 372 GLU A O 1
ATOM 3007 N N . LEU A 1 373 ? -6.337 0.910 5.392 1.00 92.50 373 LEU A N 1
ATOM 3008 C CA . LEU A 1 373 ? -7.144 1.056 4.186 1.00 92.50 373 LEU A CA 1
ATOM 3009 C C . LEU A 1 373 ? -7.407 -0.264 3.456 1.00 92.50 373 LEU A C 1
ATOM 3011 O O . LEU A 1 373 ? -8.106 -0.244 2.446 1.00 92.50 373 LEU A O 1
ATOM 3015 N N . GLU A 1 374 ? -6.823 -1.371 3.923 1.00 95.38 374 GLU A N 1
ATOM 3016 C CA . GLU A 1 374 ? -6.837 -2.679 3.258 1.00 95.38 374 GLU A CA 1
ATOM 3017 C C . GLU A 1 374 ? -6.436 -2.606 1.774 1.00 95.38 374 GLU A C 1
ATOM 3019 O O . GLU A 1 374 ? -7.049 -3.225 0.910 1.00 95.38 374 GLU A O 1
ATOM 3024 N N . ILE A 1 375 ? -5.387 -1.841 1.462 1.00 97.19 375 ILE A N 1
ATOM 3025 C CA . ILE A 1 375 ? -4.907 -1.620 0.088 1.00 97.19 375 ILE A CA 1
ATOM 3026 C C . ILE A 1 375 ? -3.406 -1.932 0.016 1.00 97.19 375 ILE A C 1
ATOM 3028 O O . ILE A 1 375 ? -2.657 -1.467 0.882 1.00 97.19 375 ILE A O 1
ATOM 3032 N N . PRO A 1 376 ? -2.920 -2.692 -0.988 1.00 98.00 376 PRO A N 1
ATOM 3033 C CA . PRO A 1 376 ? -1.490 -2.859 -1.209 1.00 98.00 376 PRO A CA 1
ATOM 3034 C C . PRO A 1 376 ? -0.819 -1.522 -1.546 1.00 98.00 376 PRO A C 1
ATOM 3036 O O . PRO A 1 376 ? -1.274 -0.764 -2.410 1.00 98.00 376 PRO A O 1
ATOM 3039 N N . ILE A 1 377 ? 0.315 -1.257 -0.898 1.00 98.44 377 ILE A N 1
ATOM 3040 C CA . ILE A 1 377 ? 1.166 -0.099 -1.180 1.00 98.44 377 ILE A CA 1
ATOM 3041 C C . ILE A 1 377 ? 2.513 -0.590 -1.707 1.00 98.44 377 ILE A C 1
ATOM 3043 O O . ILE A 1 377 ? 3.276 -1.226 -0.980 1.00 98.44 377 ILE A O 1
ATOM 3047 N N . ILE A 1 378 ? 2.835 -0.256 -2.958 1.00 98.50 378 ILE A N 1
ATOM 3048 C CA . ILE A 1 378 ? 4.158 -0.477 -3.549 1.00 98.50 378 ILE A CA 1
ATOM 3049 C C . ILE A 1 378 ? 4.978 0.796 -3.381 1.00 98.50 378 ILE A C 1
ATOM 3051 O O . ILE A 1 378 ? 4.667 1.836 -3.960 1.00 98.50 378 ILE A O 1
ATOM 3055 N N . SER A 1 379 ? 6.062 0.718 -2.622 1.00 96.62 379 SER A N 1
ATOM 3056 C CA . SER A 1 379 ? 6.955 1.846 -2.403 1.00 96.62 379 SER A CA 1
ATOM 3057 C C . SER A 1 379 ? 8.330 1.578 -2.989 1.00 96.62 379 SER A C 1
ATOM 3059 O O . SER A 1 379 ? 8.962 0.553 -2.715 1.00 96.62 379 SER A O 1
ATOM 3061 N N . LEU A 1 380 ? 8.802 2.495 -3.827 1.00 95.88 380 LEU A N 1
ATOM 3062 C CA . LEU A 1 380 ? 10.108 2.364 -4.452 1.00 95.88 380 LEU A CA 1
ATOM 3063 C C . LEU A 1 380 ? 11.185 2.810 -3.471 1.00 95.88 380 LEU A C 1
ATOM 3065 O O . LEU A 1 380 ? 11.019 3.783 -2.735 1.00 95.88 380 LEU A O 1
ATOM 3069 N N . ALA A 1 381 ? 12.318 2.120 -3.495 1.00 93.69 381 ALA A N 1
ATOM 3070 C CA . ALA A 1 381 ? 13.475 2.465 -2.689 1.00 93.69 381 ALA A CA 1
ATOM 3071 C C . ALA A 1 381 ? 14.751 2.467 -3.532 1.00 93.69 381 ALA A C 1
ATOM 3073 O O . ALA A 1 381 ? 14.971 1.630 -4.410 1.00 93.69 381 ALA A O 1
ATOM 3074 N N . GLN A 1 382 ? 15.630 3.421 -3.258 1.00 91.44 382 GLN A N 1
ATOM 3075 C CA . GLN A 1 382 ? 16.971 3.415 -3.822 1.00 91.44 382 GLN A CA 1
ATOM 3076 C C . GLN A 1 382 ? 17.937 2.616 -2.939 1.00 91.44 382 GLN A C 1
ATOM 3078 O O . GLN A 1 382 ? 17.924 2.751 -1.718 1.00 91.44 382 GLN A O 1
ATOM 3083 N N . LEU A 1 383 ? 18.801 1.816 -3.566 1.00 91.25 383 LEU A N 1
ATOM 3084 C CA . LEU A 1 383 ? 19.850 1.059 -2.876 1.00 91.25 383 LEU A CA 1
ATOM 3085 C C . LEU A 1 383 ? 21.124 1.880 -2.648 1.00 91.25 383 LEU A C 1
ATOM 3087 O O . LEU A 1 383 ? 21.492 2.730 -3.477 1.00 91.25 383 LEU A O 1
ATOM 3091 N N . SER A 1 384 ? 21.849 1.543 -1.576 1.00 87.25 384 SER A N 1
ATOM 3092 C CA . SER A 1 384 ? 23.181 2.089 -1.304 1.00 87.25 384 SER A CA 1
ATOM 3093 C C . SER A 1 384 ? 24.161 1.806 -2.452 1.00 87.25 384 SER A C 1
ATOM 3095 O O . SER A 1 384 ? 24.039 0.823 -3.187 1.00 87.25 384 SER A O 1
ATOM 3097 N N . ARG A 1 385 ? 25.172 2.669 -2.607 1.00 86.56 385 ARG A N 1
ATOM 3098 C CA . ARG A 1 385 ? 26.251 2.475 -3.595 1.00 86.56 385 ARG A CA 1
ATOM 3099 C C . ARG A 1 385 ? 27.171 1.299 -3.241 1.00 86.56 385 ARG A C 1
ATOM 3101 O O . ARG A 1 385 ? 27.880 0.816 -4.113 1.00 86.56 385 ARG A O 1
ATOM 3108 N N . GLN A 1 386 ? 27.137 0.818 -1.996 1.00 87.88 386 GLN A N 1
ATOM 3109 C CA . GLN A 1 386 ? 27.966 -0.299 -1.520 1.00 87.88 386 GLN A CA 1
ATOM 3110 C C . GLN A 1 386 ? 27.744 -1.601 -2.305 1.00 87.88 386 GLN A C 1
ATOM 3112 O O . GLN A 1 386 ? 28.680 -2.379 -2.462 1.00 87.88 386 GLN A O 1
ATOM 3117 N N . VAL A 1 387 ? 26.549 -1.798 -2.876 1.00 89.62 387 VAL A N 1
ATOM 3118 C CA . VAL A 1 387 ? 26.234 -2.914 -3.790 1.00 89.62 387 VAL A CA 1
ATOM 3119 C C . VAL A 1 387 ? 27.265 -3.036 -4.915 1.00 89.62 387 VAL A C 1
ATOM 3121 O O . VAL A 1 387 ? 27.645 -4.135 -5.297 1.00 89.62 387 VAL A O 1
ATOM 3124 N N . GLU A 1 388 ? 27.741 -1.904 -5.439 1.00 87.25 388 GLU A N 1
ATOM 3125 C CA . GLU A 1 388 ? 28.629 -1.859 -6.606 1.00 87.25 388 GLU A CA 1
ATOM 3126 C C . GLU A 1 388 ? 30.076 -2.241 -6.274 1.00 87.25 388 GLU A C 1
ATOM 3128 O O . GLU A 1 388 ? 30.853 -2.516 -7.185 1.00 87.25 388 GLU A O 1
ATOM 3133 N N . GLN A 1 389 ? 30.433 -2.264 -4.987 1.00 88.19 389 GLN A N 1
ATOM 3134 C CA . GLN A 1 389 ? 31.767 -2.633 -4.510 1.00 88.19 389 GLN A CA 1
ATOM 3135 C C . GLN A 1 389 ? 31.928 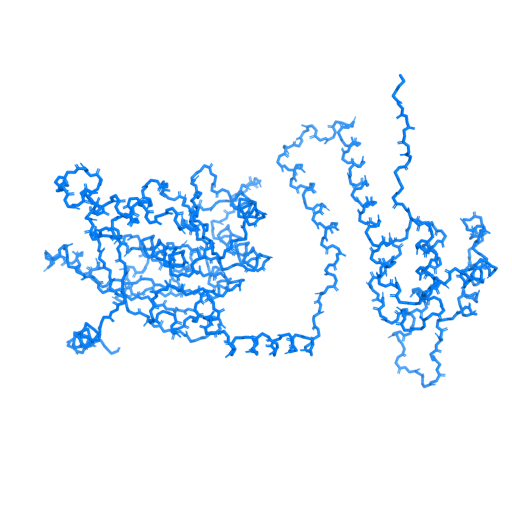-4.150 -4.345 1.00 88.19 389 GLN A C 1
ATOM 3137 O O . GLN A 1 389 ? 33.051 -4.636 -4.218 1.00 88.19 389 GLN A O 1
ATOM 3142 N N . ARG A 1 390 ? 30.821 -4.904 -4.325 1.00 91.25 390 ARG A N 1
ATOM 3143 C CA . ARG A 1 390 ? 30.838 -6.363 -4.175 1.00 91.25 390 ARG A CA 1
ATOM 3144 C C . ARG A 1 390 ? 31.134 -7.041 -5.524 1.00 91.25 390 ARG A C 1
ATOM 3146 O O . ARG A 1 390 ? 30.693 -6.532 -6.556 1.00 91.25 390 ARG A O 1
ATOM 3153 N N . PRO A 1 391 ? 31.835 -8.195 -5.536 1.00 86.81 391 PRO A N 1
ATOM 3154 C CA . PRO A 1 391 ? 32.035 -8.979 -6.757 1.00 86.81 391 PRO A CA 1
ATOM 3155 C C . PRO A 1 391 ? 30.705 -9.400 -7.393 1.00 86.81 391 PRO A C 1
ATOM 3157 O O . PRO A 1 391 ? 30.486 -9.174 -8.580 1.00 86.81 391 PRO A O 1
ATOM 3160 N N . ASP A 1 392 ? 29.789 -9.938 -6.579 1.00 89.50 392 ASP A N 1
ATOM 3161 C CA . ASP A 1 392 ? 28.395 -10.119 -6.971 1.00 89.50 392 ASP A CA 1
ATOM 3162 C C . ASP A 1 392 ? 27.599 -8.856 -6.635 1.00 89.50 392 ASP A C 1
ATOM 3164 O O . ASP A 1 392 ? 27.367 -8.523 -5.468 1.00 89.50 392 ASP A O 1
ATOM 3168 N N . LYS A 1 393 ? 27.187 -8.156 -7.692 1.00 92.25 393 LYS A N 1
ATOM 3169 C CA . LYS A 1 393 ? 26.441 -6.896 -7.628 1.00 92.25 393 LYS A CA 1
ATOM 3170 C C . LYS A 1 393 ? 24.932 -7.119 -7.455 1.00 92.25 393 LYS A C 1
ATOM 3172 O O . LYS A 1 393 ? 24.167 -6.155 -7.522 1.00 92.25 393 LYS A O 1
ATOM 3177 N N . ARG A 1 394 ? 24.475 -8.360 -7.241 1.00 93.81 394 ARG A N 1
ATOM 3178 C CA . ARG A 1 394 ? 23.080 -8.641 -6.884 1.00 93.81 394 ARG A CA 1
ATOM 3179 C C . ARG A 1 394 ? 22.743 -8.049 -5.510 1.00 93.81 394 ARG A C 1
ATOM 3181 O O . ARG A 1 394 ? 23.465 -8.298 -4.534 1.00 93.81 394 ARG A O 1
ATOM 3188 N N . PRO A 1 395 ? 21.652 -7.270 -5.400 1.00 94.00 395 PRO A N 1
ATOM 3189 C CA . PRO A 1 395 ? 21.245 -6.700 -4.126 1.00 94.00 395 PRO A CA 1
ATOM 3190 C C . PRO A 1 395 ? 20.866 -7.756 -3.081 1.00 94.00 395 PRO A C 1
ATOM 3192 O O . PRO A 1 395 ? 20.334 -8.828 -3.388 1.00 94.00 395 PRO A O 1
ATOM 3195 N N . LEU A 1 396 ? 21.127 -7.412 -1.830 1.00 92.69 396 LEU A N 1
ATOM 3196 C CA . LEU A 1 396 ? 20.807 -8.145 -0.617 1.00 92.69 396 LEU A CA 1
ATOM 3197 C C . LEU A 1 396 ? 19.958 -7.254 0.296 1.00 92.69 396 LEU A C 1
ATOM 3199 O O . LEU A 1 396 ? 19.972 -6.029 0.178 1.00 92.69 396 LEU A O 1
ATOM 3203 N N . LEU A 1 397 ? 19.254 -7.859 1.257 1.00 91.12 397 LEU A N 1
ATOM 3204 C CA . LEU A 1 397 ? 18.454 -7.115 2.240 1.00 91.12 397 LEU A CA 1
ATOM 3205 C C . LEU A 1 397 ? 19.303 -6.089 3.012 1.00 91.12 397 LEU A C 1
ATOM 3207 O O . LEU A 1 397 ? 18.883 -4.951 3.210 1.00 91.12 397 LEU A O 1
ATOM 3211 N N . SER A 1 398 ? 20.564 -6.428 3.293 1.00 87.88 398 SER A N 1
ATOM 3212 C CA . SER A 1 398 ? 21.544 -5.526 3.905 1.00 87.88 398 SER A CA 1
ATOM 3213 C C . SER A 1 398 ? 21.869 -4.275 3.081 1.00 87.88 398 SER A C 1
ATOM 3215 O O . SER A 1 398 ? 22.482 -3.356 3.609 1.00 87.88 398 SER A O 1
ATOM 3217 N N . ASP A 1 399 ? 21.495 -4.195 1.805 1.00 89.94 399 ASP A N 1
ATOM 3218 C CA . ASP A 1 399 ? 21.720 -2.994 0.989 1.00 89.94 399 ASP A CA 1
ATOM 3219 C C . ASP A 1 399 ? 20.627 -1.931 1.176 1.00 89.94 399 ASP A C 1
ATOM 3221 O O . ASP A 1 399 ? 20.795 -0.786 0.744 1.00 89.94 399 ASP A O 1
ATOM 3225 N N . LEU A 1 400 ? 19.538 -2.286 1.869 1.00 85.25 400 LEU A N 1
ATOM 3226 C CA . LEU A 1 400 ? 18.531 -1.356 2.390 1.00 85.25 400 LEU A CA 1
ATOM 3227 C C . LEU A 1 400 ? 18.961 -0.726 3.731 1.00 85.25 400 LEU A C 1
ATOM 3229 O O . LEU A 1 400 ? 18.227 0.087 4.282 1.00 85.25 400 LEU A O 1
ATOM 3233 N N . ARG A 1 401 ? 20.141 -1.085 4.271 1.00 59.56 401 ARG A N 1
ATOM 3234 C CA . ARG A 1 401 ? 20.591 -0.856 5.664 1.00 59.56 401 ARG A CA 1
ATOM 3235 C C . ARG A 1 401 ? 20.688 0.593 6.135 1.00 59.56 401 ARG A C 1
ATOM 3237 O O . ARG A 1 401 ? 20.693 0.809 7.345 1.00 59.56 401 ARG A O 1
ATOM 3244 N N . GLU A 1 402 ? 20.638 1.589 5.253 1.00 59.00 402 GLU A N 1
ATOM 3245 C CA . GLU A 1 402 ? 20.333 2.968 5.686 1.00 59.00 402 GLU A CA 1
ATOM 3246 C C . GLU A 1 402 ? 18.938 3.066 6.349 1.00 59.00 402 GLU A C 1
ATOM 3248 O O . GLU A 1 402 ? 18.548 4.116 6.857 1.00 59.00 402 GLU A O 1
ATOM 3253 N N . SER A 1 403 ? 18.160 1.975 6.346 1.00 60.91 403 SER A N 1
ATOM 3254 C CA . SER A 1 403 ? 16.801 1.860 6.862 1.00 60.91 403 SER A CA 1
ATOM 3255 C C . SER A 1 403 ? 16.439 0.393 7.177 1.00 60.91 403 SER A C 1
ATOM 3257 O O . SER A 1 403 ? 15.501 -0.152 6.608 1.00 60.91 403 SER A O 1
ATOM 3259 N N . GLY A 1 404 ? 17.175 -0.289 8.070 1.00 70.56 404 GLY A N 1
ATOM 3260 C CA . GLY A 1 404 ? 16.875 -1.690 8.460 1.00 70.56 404 GLY A CA 1
ATOM 3261 C C . GLY A 1 404 ? 15.436 -1.943 8.961 1.00 70.56 404 GLY A C 1
ATOM 3262 O O . GLY A 1 404 ? 14.944 -3.064 8.928 1.00 70.56 404 GLY A O 1
ATOM 3263 N N . SER A 1 405 ? 14.732 -0.886 9.352 1.00 75.50 405 SER A N 1
ATOM 3264 C CA . SER A 1 405 ? 13.289 -0.844 9.611 1.00 75.50 405 SER A CA 1
ATOM 3265 C C . SER A 1 405 ? 12.423 -1.120 8.379 1.00 75.50 405 SER A C 1
ATOM 3267 O O . SER A 1 405 ? 11.436 -1.834 8.503 1.00 75.50 405 SER A O 1
ATOM 3269 N N . ILE A 1 406 ? 12.811 -0.655 7.182 1.00 83.62 406 ILE A N 1
ATOM 3270 C CA . ILE A 1 406 ? 12.099 -0.958 5.927 1.00 83.62 406 ILE A CA 1
ATOM 3271 C C . ILE A 1 406 ? 12.024 -2.468 5.731 1.00 83.62 406 ILE A C 1
ATOM 3273 O O . ILE A 1 406 ? 10.963 -2.996 5.407 1.00 83.62 406 ILE A O 1
ATOM 3277 N N . GLU A 1 407 ? 13.150 -3.162 5.929 1.00 85.69 407 GLU A N 1
ATOM 3278 C CA . GLU A 1 407 ? 13.192 -4.617 5.818 1.00 85.69 407 GLU A CA 1
ATOM 3279 C C . GLU A 1 407 ? 12.215 -5.254 6.799 1.00 85.69 407 GLU A C 1
ATOM 3281 O O . GLU A 1 407 ? 11.508 -6.177 6.413 1.00 85.69 407 GLU A O 1
ATOM 3286 N N . GLN A 1 408 ? 12.145 -4.776 8.042 1.00 86.50 408 GLN A N 1
ATOM 3287 C CA . GLN A 1 408 ? 11.255 -5.331 9.060 1.00 86.50 408 GLN A CA 1
ATOM 3288 C C . GLN A 1 408 ? 9.779 -5.080 8.736 1.00 86.50 408 GLN A C 1
ATOM 3290 O O . GLN A 1 408 ? 8.993 -6.030 8.804 1.00 86.50 408 GLN A O 1
ATOM 3295 N N . ASP A 1 409 ? 9.429 -3.856 8.336 1.00 90.81 409 ASP A N 1
ATOM 3296 C CA . ASP A 1 409 ? 8.058 -3.401 8.085 1.00 90.81 409 ASP A CA 1
ATOM 3297 C C . ASP A 1 409 ? 7.447 -4.007 6.814 1.00 90.81 409 ASP A C 1
ATOM 3299 O O . ASP A 1 409 ? 6.263 -4.358 6.809 1.00 90.81 409 ASP A O 1
ATOM 3303 N N . ALA A 1 410 ? 8.248 -4.155 5.754 1.00 94.50 410 ALA A N 1
ATOM 3304 C CA . ALA A 1 410 ? 7.801 -4.673 4.464 1.00 94.50 410 ALA A CA 1
ATOM 3305 C C . ALA A 1 410 ? 7.316 -6.126 4.556 1.00 94.50 410 ALA A C 1
ATOM 3307 O O . ALA A 1 410 ? 7.930 -6.966 5.223 1.00 94.50 410 ALA A O 1
ATOM 3308 N N . ASP A 1 411 ? 6.249 -6.456 3.833 1.00 97.00 411 ASP A N 1
ATOM 3309 C CA . ASP A 1 411 ? 5.784 -7.839 3.691 1.00 97.00 411 ASP A CA 1
ATOM 3310 C C . ASP A 1 411 ? 6.482 -8.539 2.526 1.00 97.00 411 ASP A C 1
ATOM 3312 O O . ASP A 1 411 ? 6.833 -9.716 2.641 1.00 97.00 411 ASP A O 1
ATOM 3316 N N . ILE A 1 412 ? 6.741 -7.793 1.446 1.00 97.44 412 ILE A N 1
ATOM 3317 C CA . ILE A 1 412 ? 7.470 -8.255 0.265 1.00 97.44 412 ILE A CA 1
ATOM 3318 C C . ILE A 1 412 ? 8.602 -7.274 -0.053 1.00 97.44 412 ILE A C 1
ATOM 3320 O O . ILE A 1 412 ? 8.398 -6.059 -0.069 1.00 97.44 412 ILE A O 1
ATOM 3324 N N . VAL A 1 413 ? 9.798 -7.796 -0.336 1.00 97.06 413 VAL A N 1
ATOM 3325 C CA . VAL A 1 413 ? 10.942 -7.006 -0.819 1.00 97.06 413 VAL A CA 1
ATOM 3326 C C . VAL A 1 413 ? 11.406 -7.561 -2.160 1.00 97.06 413 VAL A C 1
ATOM 3328 O O . VAL A 1 413 ? 11.859 -8.704 -2.248 1.00 97.06 413 VAL A O 1
ATOM 3331 N N . LEU A 1 414 ? 11.314 -6.725 -3.190 1.00 97.94 414 LEU A N 1
ATOM 3332 C CA . LEU A 1 414 ? 11.723 -6.997 -4.560 1.00 97.94 414 LEU A CA 1
ATOM 3333 C C . LEU A 1 414 ? 13.018 -6.246 -4.861 1.00 97.94 414 LEU A C 1
ATOM 3335 O O . LEU A 1 414 ? 13.075 -5.020 -4.733 1.00 97.94 414 LEU A O 1
ATOM 3339 N N . PHE A 1 415 ? 14.040 -6.961 -5.321 1.00 97.62 415 PHE A N 1
ATOM 3340 C CA . PHE A 1 415 ? 15.241 -6.353 -5.881 1.00 97.62 415 PHE A CA 1
ATOM 3341 C C . PHE A 1 415 ? 15.294 -6.530 -7.385 1.00 97.62 415 PHE A C 1
ATOM 3343 O O . PHE A 1 415 ? 15.161 -7.638 -7.894 1.00 97.62 415 PHE A O 1
ATOM 3350 N N . MET A 1 416 ? 15.547 -5.429 -8.084 1.00 96.12 416 MET A N 1
ATOM 3351 C CA . MET A 1 416 ? 15.772 -5.442 -9.520 1.00 96.12 416 MET A CA 1
ATOM 3352 C C . MET A 1 416 ? 17.271 -5.477 -9.819 1.00 96.12 416 MET A C 1
ATOM 3354 O O . MET A 1 416 ? 18.025 -4.618 -9.348 1.00 96.12 416 MET A O 1
ATOM 3358 N N . TYR A 1 417 ? 17.687 -6.429 -10.648 1.00 95.00 417 TYR A N 1
ATOM 3359 C CA . TYR A 1 417 ? 19.066 -6.575 -11.098 1.00 95.00 417 TYR A CA 1
ATOM 3360 C C . TYR A 1 417 ? 19.140 -6.764 -12.615 1.00 95.00 417 TYR A C 1
ATOM 3362 O O . TYR A 1 417 ? 18.316 -7.450 -13.221 1.00 95.00 417 TYR A O 1
ATOM 3370 N N . ARG A 1 418 ? 20.138 -6.122 -13.228 1.00 91.69 418 ARG A N 1
ATOM 3371 C CA . ARG A 1 418 ? 20.427 -6.182 -14.662 1.00 91.69 418 ARG A CA 1
ATOM 3372 C C . ARG A 1 418 ? 21.918 -6.351 -14.866 1.00 91.69 418 ARG A C 1
ATOM 3374 O O . ARG A 1 418 ? 22.693 -5.441 -14.572 1.00 91.69 418 ARG A O 1
ATOM 3381 N N . ASP A 1 419 ? 22.311 -7.503 -15.382 1.00 85.62 419 ASP A N 1
ATOM 3382 C CA . ASP A 1 419 ? 23.719 -7.818 -15.604 1.00 85.62 419 ASP A CA 1
ATOM 3383 C C . ASP A 1 419 ? 24.322 -6.967 -16.742 1.00 85.62 419 ASP A C 1
ATOM 3385 O O . ASP A 1 419 ? 25.417 -6.415 -16.618 1.00 85.62 419 ASP A O 1
ATOM 3389 N N . ASP A 1 420 ? 23.557 -6.729 -17.816 1.00 83.81 420 ASP A N 1
ATOM 3390 C CA . ASP A 1 420 ? 23.988 -5.901 -18.954 1.00 83.81 420 ASP A CA 1
ATOM 3391 C C . ASP A 1 420 ? 24.314 -4.454 -18.553 1.00 83.81 420 ASP A C 1
ATOM 3393 O O . ASP A 1 420 ? 25.207 -3.836 -19.134 1.00 83.81 420 ASP A O 1
ATOM 3397 N N . TYR A 1 421 ? 23.625 -3.913 -17.544 1.00 83.31 421 TYR A N 1
ATOM 3398 C CA . TYR A 1 421 ? 23.902 -2.581 -17.005 1.00 83.31 421 TYR A CA 1
ATOM 3399 C C . TYR A 1 421 ? 25.314 -2.492 -16.414 1.00 83.31 421 TYR A C 1
ATOM 3401 O O . TYR A 1 421 ? 26.007 -1.495 -16.613 1.00 83.31 421 TYR A O 1
ATOM 3409 N N . TYR A 1 422 ? 25.758 -3.534 -15.709 1.00 81.06 422 TYR A N 1
ATOM 3410 C CA . TYR A 1 422 ? 27.080 -3.553 -15.094 1.00 81.06 422 TYR A CA 1
ATOM 3411 C C . TYR A 1 422 ? 28.184 -3.880 -16.097 1.00 81.06 422 TYR A C 1
ATOM 3413 O O . TYR A 1 422 ? 29.231 -3.239 -16.042 1.00 81.06 422 TYR A O 1
ATOM 3421 N N . ARG A 1 423 ? 27.934 -4.787 -17.051 1.00 74.44 423 ARG A N 1
ATOM 3422 C CA . ARG A 1 423 ? 28.898 -5.134 -18.112 1.00 74.44 423 ARG A CA 1
ATOM 3423 C C . ARG A 1 423 ? 29.178 -3.974 -19.072 1.00 74.44 423 ARG A C 1
ATOM 3425 O O . ARG A 1 423 ? 30.309 -3.812 -19.517 1.00 74.44 423 ARG A O 1
ATOM 3432 N N . LYS A 1 424 ? 28.188 -3.117 -19.358 1.00 63.62 424 LYS A N 1
ATOM 3433 C CA . LYS A 1 424 ? 28.369 -1.915 -20.202 1.00 63.62 424 LYS A CA 1
ATOM 3434 C C . LYS A 1 424 ? 29.393 -0.925 -19.638 1.00 63.62 424 LYS A C 1
ATOM 3436 O O . LYS A 1 424 ? 30.064 -0.242 -20.409 1.00 63.62 424 LYS A O 1
ATOM 3441 N N . ASN A 1 425 ? 29.554 -0.870 -18.316 1.00 55.78 425 ASN A N 1
ATOM 3442 C CA . ASN A 1 425 ? 30.563 -0.018 -17.683 1.00 55.78 425 ASN A CA 1
ATOM 3443 C C . ASN A 1 425 ? 31.995 -0.576 -17.825 1.00 55.78 425 ASN A C 1
ATOM 3445 O O . ASN A 1 425 ? 32.946 0.189 -17.671 1.00 55.78 425 ASN A O 1
ATOM 3449 N N . ASP A 1 426 ? 32.155 -1.852 -18.205 1.00 56.19 426 ASP A N 1
ATOM 3450 C CA . ASP A 1 426 ? 33.448 -2.535 -18.376 1.00 56.19 426 ASP A CA 1
ATOM 3451 C C . ASP A 1 426 ? 34.023 -2.440 -19.817 1.00 56.19 426 ASP A C 1
ATOM 3453 O O . ASP A 1 426 ? 34.940 -3.168 -20.190 1.00 56.19 426 ASP A O 1
ATOM 3457 N N . LYS A 1 427 ? 33.562 -1.461 -20.616 1.00 46.66 427 LYS A N 1
ATOM 3458 C CA . LYS A 1 427 ? 34.150 -1.004 -21.903 1.00 46.66 427 LYS A CA 1
ATOM 3459 C C . LYS A 1 427 ? 34.204 -2.003 -23.082 1.00 46.66 427 LYS A C 1
ATOM 3461 O O . LYS A 1 427 ? 34.988 -1.771 -24.001 1.00 46.66 427 LYS A O 1
ATOM 3466 N N . SER A 1 428 ? 33.384 -3.057 -23.134 1.00 48.91 428 SER A N 1
ATOM 3467 C CA . SER A 1 428 ? 33.520 -4.091 -24.185 1.00 48.91 428 SER A CA 1
ATOM 3468 C C . SER A 1 428 ? 32.289 -4.439 -25.037 1.00 48.91 428 SER A C 1
ATOM 3470 O O . SER A 1 428 ? 32.418 -5.315 -25.887 1.00 48.91 428 SER A O 1
ATOM 3472 N N . ASP A 1 429 ? 31.127 -3.780 -24.912 1.00 45.97 429 ASP A N 1
ATOM 3473 C CA . ASP A 1 429 ? 29.966 -4.167 -25.741 1.00 45.97 429 ASP A CA 1
ATOM 3474 C C . ASP A 1 429 ? 29.088 -2.982 -26.192 1.00 45.97 429 ASP A C 1
ATOM 3476 O O . ASP A 1 429 ? 28.440 -2.305 -25.393 1.00 45.97 429 ASP A O 1
ATOM 3480 N N . ASP A 1 430 ? 29.030 -2.772 -27.511 1.00 44.31 430 ASP A N 1
ATOM 3481 C CA . ASP A 1 430 ? 28.334 -1.676 -28.210 1.00 44.31 430 ASP A CA 1
ATOM 3482 C C . ASP A 1 430 ? 26.835 -1.987 -28.460 1.00 44.31 430 ASP A C 1
ATOM 3484 O O . ASP A 1 430 ? 26.187 -1.489 -29.383 1.00 44.31 430 ASP A O 1
ATOM 3488 N N . ARG A 1 431 ? 26.230 -2.856 -27.635 1.00 51.34 431 ARG A N 1
ATOM 3489 C CA . ARG A 1 431 ? 24.824 -3.302 -27.764 1.00 51.34 431 ARG A CA 1
ATOM 3490 C C . ARG A 1 431 ? 23.868 -2.394 -26.990 1.00 51.34 431 ARG A C 1
ATOM 3492 O O . ARG A 1 431 ? 23.169 -2.792 -26.055 1.00 51.34 431 ARG A O 1
ATOM 3499 N N . SER A 1 432 ? 23.845 -1.124 -27.381 1.00 46.06 432 SER A N 1
ATOM 3500 C CA . SER A 1 432 ? 23.070 -0.061 -26.721 1.00 46.06 432 SER A CA 1
ATOM 3501 C C . SER A 1 432 ? 21.536 -0.231 -26.827 1.00 46.06 432 SER A C 1
ATOM 3503 O O . SER A 1 432 ? 20.808 0.297 -25.992 1.00 46.06 432 SER A O 1
ATOM 3505 N N . ASN A 1 433 ? 21.031 -1.047 -27.765 1.00 50.50 433 ASN A N 1
ATOM 3506 C CA . ASN A 1 433 ? 19.591 -1.194 -28.056 1.00 50.50 433 ASN A CA 1
ATOM 3507 C C . ASN A 1 433 ? 19.031 -2.631 -27.971 1.00 50.50 433 ASN A C 1
ATOM 3509 O O . ASN A 1 433 ? 17.920 -2.876 -28.441 1.00 50.50 433 ASN A O 1
ATOM 3513 N N . SER A 1 434 ? 19.764 -3.594 -27.407 1.00 66.62 434 SER A N 1
ATOM 3514 C CA . SER A 1 434 ? 19.245 -4.959 -27.248 1.00 66.62 434 SER A CA 1
ATOM 3515 C C . SER A 1 434 ? 18.260 -5.068 -26.079 1.00 66.62 434 SER A C 1
ATOM 3517 O O . SER A 1 434 ? 18.364 -4.340 -25.089 1.00 66.62 434 SER A O 1
ATOM 3519 N N . LEU A 1 435 ? 17.318 -6.008 -26.191 1.00 77.81 435 LEU A N 1
ATOM 3520 C CA . LEU A 1 435 ? 16.503 -6.477 -25.069 1.00 77.81 435 LEU A CA 1
ATOM 3521 C C . LEU A 1 435 ? 17.424 -6.865 -23.899 1.00 77.81 435 LEU A C 1
ATOM 3523 O O . LEU A 1 435 ? 18.475 -7.472 -24.110 1.00 77.81 435 LEU A O 1
ATOM 3527 N N . SER A 1 436 ? 17.049 -6.470 -22.685 1.00 84.75 436 SER A N 1
ATOM 3528 C CA . SER A 1 436 ? 17.829 -6.684 -21.465 1.00 84.75 436 SER A CA 1
ATOM 3529 C C . SER A 1 436 ? 17.123 -7.711 -20.587 1.00 84.75 436 SER A C 1
ATOM 3531 O O . SER A 1 436 ? 15.933 -7.574 -20.305 1.00 84.75 436 SER A O 1
ATOM 3533 N N . PHE A 1 437 ? 17.856 -8.737 -20.163 1.00 89.38 437 PHE A N 1
ATOM 3534 C CA . PHE A 1 437 ? 17.383 -9.677 -19.155 1.00 89.38 437 PHE A CA 1
ATOM 3535 C C . PHE A 1 437 ? 17.394 -9.003 -17.784 1.00 89.38 437 PHE A C 1
ATOM 3537 O O . PHE A 1 437 ? 18.386 -8.379 -17.395 1.00 89.38 437 PHE A O 1
ATOM 3544 N N . VAL A 1 438 ? 16.286 -9.129 -17.060 1.00 93.44 438 VAL A N 1
ATOM 3545 C CA . VAL A 1 438 ? 16.111 -8.540 -15.735 1.00 93.44 438 VAL A CA 1
ATOM 3546 C C . VAL A 1 438 ? 15.720 -9.617 -14.744 1.00 93.44 438 VAL A C 1
ATOM 3548 O O . VAL A 1 438 ? 14.749 -10.340 -14.947 1.00 93.44 438 VAL A O 1
ATOM 3551 N N . GLU A 1 439 ? 16.447 -9.669 -13.640 1.00 95.06 439 GLU A N 1
ATOM 3552 C CA . GLU A 1 439 ? 16.089 -10.479 -12.485 1.00 95.06 439 GLU A CA 1
ATOM 3553 C C . GLU A 1 439 ? 15.296 -9.620 -11.498 1.00 95.06 439 GLU A C 1
ATOM 3555 O O . GLU A 1 439 ? 15.765 -8.562 -11.062 1.00 95.06 439 GLU A O 1
ATOM 3560 N N . ILE A 1 440 ? 14.101 -10.084 -11.135 1.00 97.38 440 ILE A N 1
ATOM 3561 C CA . ILE A 1 440 ? 13.295 -9.541 -10.042 1.00 97.38 440 ILE A CA 1
ATOM 3562 C C . ILE A 1 440 ? 13.347 -10.544 -8.896 1.00 97.38 440 ILE A C 1
ATOM 3564 O O . ILE A 1 440 ? 12.600 -11.521 -8.846 1.00 97.38 440 ILE A O 1
ATOM 3568 N N . LYS A 1 441 ? 14.276 -10.316 -7.973 1.00 97.25 441 LYS A N 1
ATOM 3569 C CA . LYS A 1 441 ? 14.491 -11.186 -6.822 1.00 97.25 441 LYS A CA 1
ATOM 3570 C C . LYS A 1 441 ? 13.522 -10.829 -5.701 1.00 97.25 441 LYS A C 1
ATOM 3572 O O . LYS A 1 441 ? 13.671 -9.785 -5.062 1.00 97.25 441 LYS A O 1
ATOM 3577 N N . VAL A 1 442 ? 12.592 -11.730 -5.407 1.00 97.38 442 VAL A N 1
ATOM 3578 C CA . VAL A 1 442 ? 11.738 -11.694 -4.216 1.00 97.38 442 VAL A CA 1
ATOM 3579 C C . VAL A 1 442 ? 12.581 -12.142 -3.023 1.00 97.38 442 VAL A C 1
ATOM 3581 O O . VAL A 1 442 ? 12.690 -13.327 -2.720 1.00 97.38 442 VAL A O 1
ATOM 3584 N N . SER A 1 443 ? 13.249 -11.189 -2.373 1.00 95.44 443 SER A N 1
ATOM 3585 C CA . SER A 1 443 ? 14.198 -11.466 -1.279 1.00 95.44 443 SER A CA 1
ATOM 3586 C C . SER A 1 443 ? 13.531 -11.608 0.082 1.00 95.44 443 SER A C 1
ATOM 3588 O O . SER A 1 443 ? 14.124 -12.169 0.998 1.00 95.44 443 SER A O 1
ATOM 3590 N N . LYS A 1 444 ? 12.304 -11.107 0.212 1.00 95.31 444 LYS A N 1
ATOM 3591 C CA . LYS A 1 444 ? 11.436 -11.323 1.366 1.00 95.31 444 LYS A CA 1
ATOM 3592 C C . LYS A 1 444 ? 10.017 -11.526 0.857 1.00 95.31 444 LYS A C 1
ATOM 3594 O O . LYS A 1 444 ? 9.572 -10.755 0.011 1.00 95.31 444 LYS A O 1
ATOM 3599 N N . ASN A 1 445 ? 9.333 -12.530 1.390 1.00 95.25 445 ASN A N 1
ATOM 3600 C CA . ASN A 1 445 ? 7.911 -12.768 1.183 1.00 95.25 445 ASN A CA 1
ATOM 3601 C C . ASN A 1 445 ? 7.336 -13.336 2.487 1.00 95.25 445 ASN A C 1
ATOM 3603 O O . ASN A 1 445 ? 7.672 -14.450 2.873 1.00 95.25 445 ASN A O 1
ATOM 3607 N N . ARG A 1 446 ? 6.521 -12.562 3.212 1.00 90.94 446 ARG A N 1
ATOM 3608 C CA . ARG A 1 446 ? 5.951 -13.010 4.497 1.00 90.94 446 ARG A CA 1
ATOM 3609 C C . ARG A 1 446 ? 4.933 -14.145 4.365 1.00 90.94 446 ARG A C 1
ATOM 3611 O O . ARG A 1 446 ? 4.678 -14.818 5.356 1.00 90.94 446 ARG A O 1
ATOM 3618 N N . GLN A 1 447 ? 4.340 -14.322 3.187 1.00 85.06 447 GLN A N 1
ATOM 3619 C CA . GLN A 1 447 ? 3.239 -15.263 2.951 1.00 85.06 447 GLN A CA 1
ATOM 3620 C C . GLN A 1 447 ? 3.618 -16.396 1.988 1.00 85.06 447 GLN A C 1
ATOM 3622 O O . GLN A 1 447 ? 2.766 -17.198 1.620 1.00 85.06 447 GLN A O 1
ATOM 3627 N N . GLY A 1 448 ? 4.881 -16.482 1.574 1.00 88.12 448 GLY A N 1
ATOM 3628 C CA . GLY A 1 448 ? 5.311 -17.450 0.575 1.00 88.12 448 GLY A CA 1
ATOM 3629 C C . GLY A 1 448 ? 6.823 -17.588 0.498 1.00 88.12 448 GLY A C 1
ATOM 3630 O O . GLY A 1 448 ? 7.561 -17.149 1.379 1.00 88.12 448 GLY A O 1
ATOM 3631 N N . GLN A 1 449 ? 7.291 -18.217 -0.574 1.00 90.06 449 GLN A N 1
ATOM 3632 C CA . GLN A 1 449 ? 8.713 -18.462 -0.786 1.00 90.06 449 GLN A CA 1
ATOM 3633 C C . GLN A 1 449 ? 9.438 -17.249 -1.379 1.00 90.06 449 GLN A C 1
ATOM 3635 O O . GLN A 1 449 ? 8.858 -16.415 -2.078 1.00 90.06 449 GLN A O 1
ATOM 3640 N N . THR A 1 450 ? 10.743 -17.177 -1.124 1.00 94.38 450 THR A N 1
ATOM 3641 C CA . THR A 1 450 ? 11.660 -16.314 -1.872 1.00 94.38 450 THR A CA 1
ATOM 3642 C C . THR A 1 450 ? 12.056 -17.001 -3.170 1.00 94.38 450 THR A C 1
ATOM 3644 O O . THR A 1 450 ? 12.408 -18.179 -3.157 1.00 94.38 450 THR A O 1
ATOM 3647 N N . SER A 1 451 ? 12.051 -16.271 -4.276 1.00 96.25 451 SER A N 1
ATOM 3648 C CA . SER A 1 451 ? 12.498 -16.772 -5.577 1.00 96.25 451 SER A CA 1
ATOM 3649 C C . SER A 1 451 ? 12.880 -15.592 -6.477 1.00 96.25 451 SER A C 1
ATOM 3651 O O . SER A 1 451 ? 12.783 -14.431 -6.069 1.00 96.25 451 SER A O 1
ATOM 3653 N N . THR A 1 452 ? 13.339 -15.870 -7.690 1.00 95.50 452 THR A N 1
ATOM 3654 C CA . THR A 1 452 ? 13.700 -14.855 -8.679 1.00 95.50 452 THR A CA 1
ATOM 3655 C C . THR A 1 452 ? 12.834 -15.030 -9.916 1.00 95.50 452 THR A C 1
ATOM 3657 O O . THR A 1 452 ? 12.965 -16.030 -10.617 1.00 95.50 452 THR A O 1
ATOM 3660 N N . ALA A 1 453 ? 11.996 -14.036 -10.202 1.00 95.00 453 ALA A N 1
ATOM 3661 C CA . ALA A 1 453 ? 11.289 -13.935 -11.473 1.00 95.00 453 ALA A CA 1
ATOM 3662 C C . ALA A 1 453 ? 12.221 -13.349 -12.540 1.00 95.00 453 ALA A C 1
ATOM 3664 O O . ALA A 1 453 ? 13.047 -12.474 -12.239 1.00 95.00 453 ALA A O 1
ATOM 3665 N N . LYS A 1 454 ? 12.095 -13.807 -13.788 1.00 93.12 454 LYS A N 1
ATOM 3666 C CA . LYS A 1 454 ? 12.941 -13.346 -14.894 1.00 93.12 454 LYS A CA 1
ATOM 3667 C C . LYS A 1 454 ? 12.091 -12.648 -15.950 1.00 93.12 454 LYS A C 1
ATOM 3669 O O . LYS A 1 454 ? 11.205 -13.240 -16.549 1.00 93.12 454 LYS A O 1
ATOM 3674 N N . LEU A 1 455 ? 12.395 -11.381 -16.215 1.00 94.69 455 LEU A N 1
ATOM 3675 C CA . LEU A 1 455 ? 11.663 -10.545 -17.168 1.00 94.69 455 LEU A CA 1
ATOM 3676 C C . LEU A 1 455 ? 12.572 -10.063 -18.296 1.00 94.69 455 LEU A C 1
ATOM 3678 O O . LEU A 1 455 ? 13.799 -10.022 -18.166 1.00 94.69 455 LEU A O 1
ATOM 3682 N N . ILE A 1 456 ? 11.955 -9.625 -19.390 1.00 93.25 456 ILE A N 1
ATOM 3683 C CA . ILE A 1 456 ? 12.641 -8.902 -20.460 1.00 93.25 456 ILE A CA 1
ATOM 3684 C C . ILE A 1 456 ? 12.295 -7.421 -20.366 1.00 93.25 456 ILE A C 1
ATOM 3686 O O . ILE A 1 456 ? 11.125 -7.046 -20.399 1.00 93.25 456 ILE A O 1
ATOM 3690 N N . PHE A 1 457 ? 13.317 -6.573 -20.308 1.00 93.00 457 PHE A N 1
ATOM 3691 C CA . PHE A 1 457 ? 13.188 -5.124 -20.367 1.00 93.00 457 PHE A CA 1
ATOM 3692 C C . PHE A 1 457 ? 13.597 -4.594 -21.736 1.00 93.00 457 PHE A C 1
ATOM 3694 O O . PHE A 1 457 ? 14.675 -4.903 -22.250 1.00 93.00 457 PHE A O 1
ATOM 3701 N N . ASN A 1 458 ? 12.757 -3.733 -22.306 1.00 90.69 458 ASN A N 1
ATOM 3702 C CA . ASN A 1 458 ? 13.079 -2.941 -23.481 1.00 90.69 458 ASN A CA 1
ATOM 3703 C C . ASN A 1 458 ? 13.303 -1.469 -23.078 1.00 90.69 458 ASN A C 1
ATOM 3705 O O . ASN A 1 458 ? 12.330 -0.721 -22.912 1.00 90.69 458 ASN A O 1
ATOM 3709 N N . PRO A 1 459 ? 14.569 -1.013 -22.974 1.00 86.44 459 PRO A N 1
ATOM 3710 C CA . PRO A 1 459 ? 14.884 0.358 -22.581 1.00 86.44 459 PRO A CA 1
ATOM 3711 C C . PRO A 1 459 ? 14.340 1.418 -23.543 1.00 86.44 459 PRO A C 1
ATOM 3713 O O . PRO A 1 459 ? 14.010 2.520 -23.110 1.00 86.44 459 PRO A O 1
ATOM 3716 N N . ALA A 1 460 ? 14.219 1.103 -24.838 1.00 85.31 460 ALA A N 1
ATOM 3717 C CA . ALA A 1 460 ? 13.745 2.055 -25.840 1.00 85.31 460 ALA A CA 1
ATOM 3718 C C . ALA A 1 460 ? 12.286 2.469 -25.592 1.00 85.31 460 ALA A C 1
ATOM 3720 O O . ALA A 1 460 ? 11.920 3.625 -25.829 1.00 85.31 460 ALA A O 1
ATOM 3721 N N . HIS A 1 461 ? 11.467 1.532 -25.111 1.00 87.81 461 HIS A N 1
ATOM 3722 C CA . HIS A 1 461 ? 10.024 1.703 -24.918 1.00 87.81 461 HIS A CA 1
ATOM 3723 C C . HIS A 1 461 ? 9.627 1.785 -23.435 1.00 87.81 461 HIS A C 1
ATOM 3725 O O . HIS A 1 461 ? 8.454 1.948 -23.134 1.00 87.81 461 HIS A O 1
ATOM 3731 N N . SER A 1 462 ? 10.580 1.684 -22.497 1.00 88.00 462 SER A N 1
ATOM 3732 C CA . SER A 1 462 ? 10.299 1.594 -21.051 1.00 88.00 462 SER A CA 1
ATOM 3733 C C . SER A 1 462 ? 9.317 0.464 -20.685 1.00 88.00 462 SER A C 1
ATOM 3735 O O . SER A 1 462 ? 8.522 0.598 -19.755 1.00 88.00 462 SER A O 1
ATOM 3737 N N . ASN A 1 463 ? 9.377 -0.648 -21.419 1.00 92.12 463 ASN A N 1
ATOM 3738 C CA . ASN A 1 463 ? 8.425 -1.755 -21.328 1.00 92.12 463 ASN A CA 1
ATOM 3739 C C . ASN A 1 463 ? 9.080 -3.006 -20.729 1.00 92.12 463 ASN A C 1
ATOM 3741 O O . ASN A 1 463 ? 10.231 -3.313 -21.060 1.00 92.12 463 ASN A O 1
ATOM 3745 N N . PHE A 1 464 ? 8.333 -3.721 -19.890 1.00 94.94 464 PHE A N 1
ATOM 3746 C CA . PHE A 1 464 ? 8.676 -5.056 -19.408 1.00 94.94 464 PHE A CA 1
ATOM 3747 C C . PHE A 1 464 ? 7.691 -6.081 -19.964 1.00 94.94 464 PHE A C 1
ATOM 3749 O O . PHE A 1 464 ? 6.516 -5.772 -20.150 1.00 94.94 464 PHE A O 1
ATOM 3756 N N . ARG A 1 465 ? 8.157 -7.311 -20.185 1.00 93.81 465 ARG A N 1
ATOM 3757 C CA . ARG A 1 465 ? 7.306 -8.437 -20.589 1.00 93.81 465 ARG A CA 1
ATOM 3758 C C . ARG A 1 465 ? 7.790 -9.765 -20.016 1.00 93.81 465 ARG A C 1
ATOM 3760 O O . ARG A 1 465 ? 8.972 -9.898 -19.678 1.00 93.81 465 ARG A O 1
ATOM 3767 N N . ASN A 1 466 ? 6.883 -10.740 -20.002 1.00 93.00 466 ASN A N 1
ATOM 3768 C CA . ASN A 1 466 ? 7.199 -12.135 -19.715 1.00 93.00 466 ASN A CA 1
ATOM 3769 C C . ASN A 1 466 ? 8.215 -12.680 -20.724 1.00 93.00 466 ASN A C 1
ATOM 3771 O O . ASN A 1 466 ? 8.287 -12.246 -21.885 1.00 93.00 466 ASN A O 1
ATOM 3775 N N . MET A 1 467 ? 9.035 -13.604 -20.238 1.00 89.25 467 MET A N 1
ATOM 3776 C CA . MET A 1 467 ? 10.020 -14.304 -21.042 1.00 89.25 467 MET A CA 1
ATOM 3777 C C . MET A 1 467 ? 9.348 -15.461 -21.773 1.00 89.25 467 MET A C 1
ATOM 3779 O O . MET A 1 467 ? 8.621 -16.246 -21.169 1.00 89.25 467 MET A O 1
ATOM 3783 N N . ASN A 1 468 ? 9.609 -15.594 -23.069 1.00 87.81 468 ASN A N 1
ATOM 3784 C CA . ASN A 1 468 ? 9.075 -16.727 -23.817 1.00 87.81 468 ASN A CA 1
ATOM 3785 C C . ASN A 1 468 ? 9.921 -17.992 -23.550 1.00 87.81 468 ASN A C 1
ATOM 3787 O O . ASN A 1 468 ? 11.109 -17.872 -23.232 1.00 87.81 468 ASN A O 1
ATOM 3791 N N . PRO A 1 469 ? 9.372 -19.209 -23.739 1.00 82.69 469 PRO A N 1
ATOM 3792 C CA . PRO A 1 469 ? 10.093 -20.459 -23.466 1.00 82.69 469 PRO A CA 1
ATOM 3793 C C . PRO A 1 469 ? 11.459 -20.574 -24.164 1.00 82.69 469 PRO A C 1
ATOM 3795 O O . PRO A 1 469 ? 12.427 -21.039 -23.560 1.00 82.69 469 PRO A O 1
ATOM 3798 N N . ASP A 1 470 ? 11.572 -20.090 -25.404 1.00 82.56 470 ASP A N 1
ATOM 3799 C CA . ASP A 1 470 ? 12.829 -20.096 -26.166 1.00 82.56 470 ASP A CA 1
ATOM 3800 C C . ASP A 1 470 ? 13.884 -19.147 -25.577 1.00 82.56 470 ASP A C 1
ATOM 3802 O O . ASP A 1 470 ? 15.077 -19.462 -25.530 1.00 82.56 470 ASP A O 1
ATOM 3806 N N . GLU A 1 471 ? 13.450 -17.984 -25.088 1.00 83.06 471 GLU A N 1
ATOM 3807 C CA . GLU A 1 471 ? 14.320 -17.008 -24.427 1.00 83.06 471 GLU A CA 1
ATOM 3808 C C . GLU A 1 471 ? 14.796 -17.551 -23.076 1.00 83.06 471 GLU A C 1
ATOM 3810 O O . GLU A 1 471 ? 15.978 -17.429 -22.749 1.00 83.06 471 GLU A O 1
ATOM 3815 N N . ALA A 1 472 ? 13.920 -18.246 -22.344 1.00 78.81 472 ALA A N 1
ATOM 3816 C CA . ALA A 1 472 ? 14.270 -18.933 -21.105 1.00 78.81 472 ALA A CA 1
ATOM 3817 C C . ALA A 1 472 ? 15.283 -20.066 -21.342 1.00 78.81 472 ALA A C 1
ATOM 3819 O O . ALA A 1 472 ? 16.243 -20.214 -20.582 1.00 78.81 472 ALA A O 1
ATOM 3820 N N . ALA A 1 473 ? 15.122 -20.843 -22.418 1.00 78.62 473 ALA A N 1
ATOM 3821 C CA . ALA A 1 473 ? 16.082 -21.875 -22.812 1.00 78.62 473 ALA A CA 1
ATOM 3822 C C . ALA A 1 473 ? 17.438 -21.279 -23.224 1.00 78.62 473 ALA A C 1
ATOM 3824 O O . ALA A 1 473 ? 18.489 -21.819 -22.870 1.00 78.62 473 ALA A O 1
ATOM 3825 N N . THR A 1 474 ? 17.422 -20.153 -23.938 1.00 79.50 474 THR A N 1
ATOM 3826 C CA . THR A 1 474 ? 18.634 -19.425 -24.340 1.00 79.50 474 THR A CA 1
ATOM 3827 C C . THR A 1 474 ? 19.386 -18.904 -23.120 1.00 79.50 474 THR A C 1
ATOM 3829 O O . THR A 1 474 ? 20.591 -19.121 -23.006 1.00 79.50 474 THR A O 1
ATOM 3832 N N . LEU A 1 475 ? 18.678 -18.299 -22.166 1.00 75.25 475 LEU A N 1
ATOM 3833 C CA . LEU A 1 475 ? 19.281 -17.811 -20.931 1.00 75.25 475 LEU A CA 1
ATOM 3834 C C . LEU A 1 475 ? 19.901 -18.950 -20.110 1.00 75.25 475 LEU A C 1
ATOM 3836 O O . LEU A 1 475 ? 21.034 -18.818 -19.662 1.00 75.25 475 LEU A O 1
ATOM 3840 N N . LYS A 1 476 ? 19.220 -20.100 -19.988 1.00 76.44 476 LYS A N 1
ATOM 3841 C CA . LYS A 1 476 ? 19.773 -21.286 -19.306 1.00 76.44 476 LYS A CA 1
ATOM 3842 C C . LYS A 1 476 ? 21.081 -21.773 -19.935 1.00 76.44 476 LYS A C 1
ATOM 3844 O O . LYS A 1 476 ? 21.989 -22.175 -19.212 1.00 76.44 476 LYS A O 1
ATOM 3849 N N . LYS A 1 477 ? 21.198 -21.731 -21.269 1.00 74.75 477 LYS A N 1
ATOM 3850 C CA . LYS A 1 477 ? 22.455 -22.060 -21.965 1.00 74.75 477 LYS A CA 1
ATOM 3851 C C . LYS A 1 477 ? 23.552 -21.046 -21.641 1.00 74.75 477 LYS A C 1
ATOM 3853 O O . LYS A 1 477 ? 24.652 -21.452 -21.288 1.00 74.75 477 LYS A O 1
ATOM 3858 N N . MET A 1 478 ? 23.234 -19.750 -21.679 1.00 72.81 478 MET A N 1
ATOM 3859 C CA . MET A 1 478 ? 24.184 -18.686 -21.334 1.00 72.81 478 MET A CA 1
ATOM 3860 C C . MET A 1 478 ? 24.669 -18.781 -19.878 1.00 72.81 478 MET A C 1
ATOM 3862 O O . MET A 1 478 ? 25.851 -18.584 -19.615 1.00 72.81 478 MET A O 1
ATOM 3866 N N . GLU A 1 479 ? 23.780 -19.098 -18.934 1.00 71.81 479 GLU A N 1
ATOM 3867 C CA . GLU A 1 479 ? 24.116 -19.292 -17.514 1.00 71.81 479 GLU A CA 1
ATOM 3868 C C . GLU A 1 479 ? 25.030 -20.513 -17.313 1.00 71.81 479 GLU A C 1
ATOM 3870 O O . GLU A 1 479 ? 26.027 -20.426 -16.592 1.00 71.81 479 GLU A O 1
ATOM 3875 N N . ALA A 1 480 ? 24.746 -21.620 -18.011 1.00 69.69 480 ALA A N 1
ATOM 3876 C CA . ALA A 1 480 ? 25.567 -22.829 -17.977 1.00 69.69 480 ALA A CA 1
ATOM 3877 C C . ALA A 1 480 ? 26.974 -22.607 -18.562 1.00 69.69 480 ALA A C 1
ATOM 3879 O O . ALA A 1 480 ? 27.956 -23.098 -18.006 1.00 69.69 480 ALA A O 1
ATOM 3880 N N . GLU A 1 481 ? 27.084 -21.842 -19.650 1.00 68.06 481 GLU A N 1
ATOM 3881 C CA . GLU A 1 481 ? 28.363 -21.469 -20.272 1.00 68.06 481 GLU A CA 1
ATOM 3882 C C . GLU A 1 481 ? 29.167 -20.480 -19.414 1.00 68.06 481 GLU A C 1
ATOM 3884 O O . GLU A 1 481 ? 30.396 -20.533 -19.395 1.00 68.06 481 GLU A O 1
ATOM 3889 N N . ALA A 1 482 ? 28.490 -19.606 -18.663 1.00 59.94 482 ALA A N 1
ATOM 3890 C CA . ALA A 1 482 ? 29.117 -18.631 -17.771 1.00 59.94 482 ALA A CA 1
ATOM 3891 C C . ALA A 1 482 ? 29.575 -19.218 -16.420 1.00 59.94 482 ALA A C 1
ATOM 3893 O O . ALA A 1 482 ? 30.161 -18.495 -15.613 1.00 59.94 482 ALA A O 1
ATOM 3894 N N . GLY A 1 483 ? 29.318 -20.503 -16.150 1.00 49.28 483 GLY A N 1
ATOM 3895 C CA . GLY A 1 483 ? 29.714 -21.166 -14.902 1.00 49.28 483 GLY A CA 1
ATOM 3896 C C . GLY A 1 483 ? 28.962 -20.676 -13.658 1.00 49.28 483 GLY A C 1
ATOM 3897 O O . GLY A 1 483 ? 29.427 -20.898 -12.540 1.00 49.28 483 GLY A O 1
ATOM 3898 N N . VAL A 1 484 ? 27.815 -20.013 -13.833 1.00 50.72 484 VAL A N 1
ATOM 3899 C CA . VAL A 1 484 ? 26.982 -19.514 -12.733 1.00 50.72 484 VAL A CA 1
ATOM 3900 C C . VAL A 1 484 ? 26.042 -20.645 -12.309 1.00 50.72 484 VAL A C 1
ATOM 3902 O O . VAL A 1 484 ? 25.066 -20.932 -12.998 1.00 50.72 484 VAL A O 1
ATOM 3905 N N . LYS A 1 485 ? 26.385 -21.335 -11.215 1.00 36.94 485 LYS A N 1
ATOM 3906 C CA . LYS A 1 485 ? 25.494 -22.277 -10.521 1.00 36.94 485 LYS A CA 1
ATOM 3907 C C . LYS A 1 485 ? 24.700 -21.579 -9.431 1.00 36.94 485 LYS A C 1
ATOM 3909 O O . LYS A 1 485 ? 25.307 -20.740 -8.728 1.00 36.94 485 LYS A O 1
#

pLDDT: mean 82.5, std 14.75, range [28.69, 98.5]

Radius of gyration: 31.42 Å; Cα contacts (8 Å, |Δi|>4): 632; chains: 1; bounding box: 77×62×94 Å

InterPro domains:
  IPR003593 AAA+ ATPase domain [SM00382] (220-420)
  IPR007694 DNA helicase, DnaB-like, C-terminal [PF03796] (203-466)
  IPR007694 DNA helicase, DnaB-like, C-terminal [PS51199] (197-471)
  IPR007694 DNA helicase, DnaB-like, C-terminal [cd00984] (203-466)
  IPR016136 DNA helicase DnaB, N-terminal/DNA primase DnaG, C-terminal [G3DSA:1.10.860.10] (1-166)
  IPR027417 P-loop containing nucleoside triphosphate hydrolase [G3DSA:3.40.50.300] (167-471)
  IPR027417 P-loop containing nucleoside triphosphate hydrolase [SSF52540] (202-458)
  IPR036185 DNA helicase, DnaB-like, N-terminal domain superfamily [SSF48024] (15-133)

Foldseek 3Di:
DPDPPDDPPLADVLLLLQLLLCLAPPQVSCVVCPVVDALLLHPDVLSSVLVVLLNVLVVVVPPDPDDDDDPVRSHLVSSQVSVVVVCVVDVCPCVVHVPNHSVSSVVSNVSDDDPPCNVVSSVVSLVSSLVVQVVVLVVVVVVCVVVCVCVPPDPVVVVVVSVVSNVCSVCVNPPCPDDDPVVVVVVVVVVVVVCVVDVDQQAQAQQAPLVCVFASYFFFLFEEEEEEAPPLLSLLSLLSSLCCSFQVVVFAEEEEDQPDDPVLSVLLQLLAQLVAFSVCSVVVPPQDPSSVVSSVVSVVSCVRGNYHYDYHPDLELVVVLVVVVVVCVVPNGAEYEYEALLSHFHDDDDDDDQSQVGSLVSLQVVSVSSNVSRHYYYHYDYFDPVLVVDPRSFDDLCRSVSHVSNVVSGQWYWYKDWPVVSVVVVPDDPPPFDWTKIWTWRNHHNVGDTDIAIWIAGNRSSYIHYDDPVNVVVVVVVCVVVVPD

Organism: NCBI:txid244584

Secondary structure (DSSP, 8-state):
------------HHHHHHHHHHHHH-HHHHHHTTTTS-GGG--SHHHHHHHHHHHHHHHGGGS----SS------HHHHHHHHHHHHHH-TTHHHH-TT-SHHHHHHHHTT---GGGHHHHHHHHHHHHHHHHHHHHHHHHHHHHHTTTTTTS-HHHHHHHHHHHHHHHHHTT---SS--HHHHHHHHHHHHHHHHHS---SSB--S-HHHHHHH-SB-TT-EEEEEE-TTSSHHHHHHHHHHHHHHHH---EEEEESSS-HHHHHHHHHHHHHT--HHHHHHT-S--HHHHHHHHHHHHHHTT--EEEEESS--BHHHHHHHHHHHHHHS--SEEEEE-GGG-B---SSS---HHHHHHHHHHHHHHHHHHTT--EEEEEEPPGGGGGSSS----GGGGGGGHHHHHH-SEEEEEE-HHHHHHTTT----TTS-EEEEEEEEEETTS--EEEEEEEETTTTEEEEPPHHHHHHHHHHHHHTT--